Protein AF-A0A7Y2HTM0-F1 (afdb_monomer)

Structure (mmCIF, N/CA/C/O backbone):
data_AF-A0A7Y2HTM0-F1
#
_entry.id   AF-A0A7Y2HTM0-F1
#
loop_
_atom_site.group_PDB
_atom_site.id
_atom_site.type_symbol
_atom_site.label_atom_id
_atom_site.label_alt_id
_atom_site.label_comp_id
_atom_site.label_asym_id
_atom_site.label_entity_id
_atom_site.label_seq_id
_atom_site.pdbx_PDB_ins_code
_atom_site.Cartn_x
_atom_site.Cartn_y
_atom_site.Cartn_z
_atom_site.occupancy
_atom_site.B_iso_or_equiv
_atom_site.auth_seq_id
_atom_site.auth_comp_id
_atom_site.auth_asym_id
_atom_site.auth_atom_id
_atom_site.pdbx_PDB_model_num
ATOM 1 N N . MET A 1 1 ? -7.426 -34.586 5.830 1.00 35.75 1 MET A N 1
ATOM 2 C CA . MET A 1 1 ? -8.661 -34.503 6.640 1.00 35.75 1 MET A CA 1
ATOM 3 C C . MET A 1 1 ? -9.842 -34.574 5.685 1.00 35.75 1 MET A C 1
ATOM 5 O O . MET A 1 1 ? -9.807 -33.825 4.712 1.00 35.75 1 MET A O 1
ATOM 9 N N . PRO A 1 2 ? -10.806 -35.490 5.868 1.00 34.75 2 PRO A N 1
ATOM 10 C CA . PRO A 1 2 ? -11.958 -35.587 4.980 1.00 34.75 2 PRO A CA 1
ATOM 11 C C . PRO A 1 2 ? -12.958 -34.468 5.302 1.00 34.75 2 PRO A C 1
ATOM 13 O O . PRO A 1 2 ? -13.143 -34.106 6.462 1.00 34.75 2 PRO A O 1
ATOM 16 N N . VAL A 1 3 ? -13.558 -33.896 4.260 1.00 32.94 3 VAL A N 1
ATOM 17 C CA . VAL A 1 3 ? -14.541 -32.808 4.338 1.00 32.94 3 VAL A CA 1
ATOM 18 C C . VAL A 1 3 ? -15.942 -33.419 4.404 1.00 32.94 3 VAL A C 1
ATOM 20 O O . VAL A 1 3 ? -16.257 -34.320 3.629 1.00 32.94 3 VAL A O 1
ATOM 23 N N . SER A 1 4 ? -16.756 -32.945 5.348 1.00 31.03 4 SER A N 1
ATOM 24 C CA . SER A 1 4 ? -18.132 -33.399 5.587 1.00 31.03 4 SER A CA 1
ATOM 25 C C . SER A 1 4 ? -19.093 -32.957 4.462 1.00 31.03 4 SER A C 1
ATOM 27 O O . SER A 1 4 ? -19.018 -31.799 4.039 1.00 31.03 4 SER A O 1
ATOM 29 N N . PRO A 1 5 ? -20.011 -33.820 3.982 1.00 39.97 5 PRO A N 1
ATOM 30 C CA . PRO A 1 5 ? -20.984 -33.488 2.944 1.00 39.97 5 PRO A CA 1
ATOM 31 C C . PRO A 1 5 ? -22.307 -32.996 3.558 1.00 39.97 5 PRO A C 1
ATOM 33 O O . PRO A 1 5 ? -23.209 -33.791 3.793 1.00 39.97 5 PRO A O 1
ATOM 36 N N . GLN A 1 6 ? -22.443 -31.690 3.819 1.00 37.88 6 GLN A N 1
ATOM 37 C CA . GLN A 1 6 ? -23.732 -31.085 4.222 1.00 37.88 6 GLN A CA 1
ATOM 38 C C . GLN A 1 6 ? -23.987 -29.671 3.657 1.00 37.88 6 GLN A C 1
ATOM 40 O O . GLN A 1 6 ? -24.702 -28.873 4.253 1.00 37.88 6 GLN A O 1
ATOM 45 N N . VAL A 1 7 ? -23.452 -29.331 2.479 1.00 40.09 7 VAL A N 1
ATOM 46 C CA . VAL A 1 7 ? -23.805 -28.064 1.802 1.00 40.09 7 VAL A CA 1
ATOM 47 C C . VAL A 1 7 ? -24.265 -28.331 0.372 1.00 40.09 7 VAL A C 1
ATOM 49 O O . VAL A 1 7 ? -23.610 -27.959 -0.594 1.00 40.09 7 VAL A O 1
ATOM 52 N N . GLN A 1 8 ? -25.406 -29.001 0.242 1.00 39.59 8 GLN A N 1
ATOM 53 C CA . GLN A 1 8 ? -26.216 -29.022 -0.975 1.00 39.59 8 GLN A CA 1
ATOM 54 C C . GLN A 1 8 ? -27.683 -29.050 -0.551 1.00 39.59 8 GLN A C 1
ATOM 56 O O . GLN A 1 8 ? -28.248 -30.120 -0.420 1.00 39.59 8 GLN A O 1
ATOM 61 N N . GLU A 1 9 ? -28.241 -27.873 -0.254 1.00 42.84 9 GLU A N 1
ATOM 62 C CA . GLU A 1 9 ? -29.668 -27.534 -0.397 1.00 42.84 9 GLU A CA 1
ATOM 63 C C . GLU A 1 9 ? -29.899 -26.109 0.133 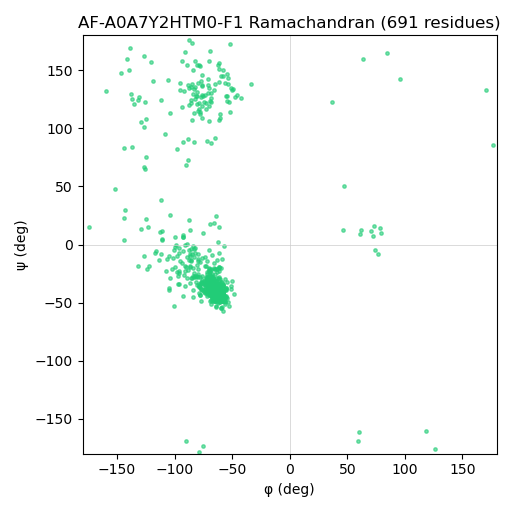1.00 42.84 9 GLU A C 1
ATOM 65 O O . GLU A 1 9 ? -30.237 -25.865 1.287 1.00 42.84 9 GLU A O 1
ATOM 70 N N . ARG A 1 10 ? -29.680 -25.115 -0.729 1.00 41.47 10 ARG A N 1
ATOM 71 C CA . ARG A 1 10 ? -30.420 -23.851 -0.655 1.00 41.47 10 ARG A CA 1
ATOM 72 C C . ARG A 1 10 ? -31.008 -23.633 -2.037 1.00 41.47 10 ARG A C 1
ATOM 74 O O . ARG A 1 10 ? -30.279 -23.310 -2.972 1.00 41.47 10 ARG A O 1
ATOM 81 N N . GLY A 1 11 ? -32.298 -23.940 -2.159 1.00 50.19 11 GLY A N 1
ATOM 82 C CA . GLY A 1 11 ? -33.073 -23.743 -3.377 1.00 50.19 11 GLY A CA 1
ATOM 83 C C . GLY A 1 11 ? -33.051 -22.280 -3.814 1.00 50.19 11 GLY A C 1
ATOM 84 O O . GLY A 1 11 ? -32.891 -21.375 -2.994 1.00 50.19 11 GLY A O 1
ATOM 85 N N . ALA A 1 12 ? -33.163 -22.067 -5.123 1.00 62.56 12 ALA A N 1
ATOM 86 C CA . ALA A 1 12 ? -33.318 -20.741 -5.700 1.00 62.56 12 ALA A CA 1
ATOM 87 C C . ALA A 1 12 ? -34.545 -20.040 -5.093 1.00 62.56 12 ALA A C 1
ATOM 89 O O . ALA A 1 12 ? -35.580 -20.679 -4.907 1.00 62.56 12 ALA A O 1
ATOM 90 N N . LEU A 1 13 ? -34.408 -18.740 -4.803 1.00 67.81 13 LEU A N 1
ATOM 91 C CA . LEU A 1 13 ? -35.520 -17.869 -4.415 1.00 67.81 13 LEU A CA 1
ATOM 92 C C . LEU A 1 13 ? -36.653 -18.021 -5.428 1.00 67.81 13 LEU A C 1
ATOM 94 O O . LEU A 1 13 ? -36.414 -17.997 -6.642 1.00 67.81 13 LEU A O 1
ATOM 98 N N . SER A 1 14 ? -37.872 -18.189 -4.928 1.00 86.00 14 SER A N 1
ATOM 99 C CA . SER A 1 14 ? -39.047 -18.193 -5.787 1.00 86.00 14 SER A CA 1
ATOM 100 C C . SER A 1 14 ? -39.191 -16.831 -6.475 1.00 86.00 14 SER A C 1
ATOM 102 O O . SER A 1 14 ? -38.704 -15.804 -5.994 1.00 86.00 14 SER A O 1
ATOM 104 N N . LYS A 1 15 ? -39.844 -16.820 -7.640 1.00 77.75 15 LYS A N 1
ATOM 105 C CA . LYS A 1 15 ? -40.070 -15.592 -8.412 1.00 77.75 15 LYS A CA 1
ATOM 106 C C . LYS A 1 15 ? -40.779 -14.520 -7.570 1.00 77.75 15 LYS A C 1
ATOM 108 O O . LYS A 1 15 ? -40.401 -13.356 -7.644 1.00 77.75 15 LYS A O 1
ATOM 113 N N . ASP A 1 16 ? -41.709 -14.938 -6.719 1.00 78.81 16 ASP A N 1
ATOM 114 C CA . ASP A 1 16 ? -42.492 -14.045 -5.863 1.00 78.81 16 ASP A CA 1
ATOM 115 C C . ASP A 1 16 ? -41.626 -13.414 -4.757 1.00 78.81 16 ASP A C 1
ATOM 117 O O . ASP A 1 16 ? -41.723 -12.215 -4.500 1.00 78.81 16 ASP A O 1
ATOM 121 N N . GLU A 1 17 ? -40.696 -14.175 -4.165 1.00 79.62 17 GLU A N 1
ATOM 122 C CA . GLU A 1 17 ? -39.732 -13.641 -3.188 1.00 79.62 17 GLU A CA 1
ATOM 123 C C . GLU A 1 17 ? -38.740 -12.667 -3.836 1.00 79.62 17 GLU A C 1
ATOM 125 O O . GLU A 1 17 ? -38.357 -11.668 -3.226 1.00 79.62 17 GLU A O 1
ATOM 130 N N . ALA A 1 18 ? -38.334 -12.925 -5.083 1.00 78.06 18 ALA A N 1
ATOM 131 C CA . ALA A 1 18 ? -37.484 -12.004 -5.829 1.00 78.06 18 ALA A CA 1
ATOM 132 C C . ALA A 1 18 ? -38.225 -10.696 -6.155 1.00 78.06 18 ALA A C 1
ATOM 134 O O . ALA A 1 18 ? -37.670 -9.615 -5.957 1.00 78.06 18 ALA A O 1
ATOM 135 N N . GLU A 1 19 ? -39.480 -10.773 -6.605 1.00 82.69 19 GLU A N 1
ATOM 136 C CA . GLU A 1 19 ? -40.308 -9.600 -6.915 1.00 82.69 19 GLU A CA 1
ATOM 137 C C . GLU A 1 19 ? -40.610 -8.757 -5.665 1.00 82.69 19 GLU A C 1
ATOM 139 O O . GLU A 1 19 ? -40.519 -7.527 -5.721 1.00 82.69 19 GLU A O 1
ATOM 144 N N . GLN A 1 20 ? -40.858 -9.392 -4.515 1.00 83.56 20 GLN A N 1
ATOM 145 C CA . GLN A 1 20 ? -41.057 -8.695 -3.243 1.00 83.56 20 GLN A CA 1
ATOM 146 C C . GLN A 1 20 ? -39.782 -7.974 -2.773 1.00 83.56 20 GLN A C 1
ATOM 148 O O . GLN A 1 20 ? -39.845 -6.821 -2.339 1.00 83.56 20 GLN A O 1
ATOM 153 N N . LEU A 1 21 ? -38.611 -8.598 -2.948 1.00 78.25 21 LEU A N 1
ATOM 154 C CA . LEU A 1 21 ? -37.322 -7.979 -2.629 1.00 78.25 21 LEU A CA 1
ATOM 155 C C . LEU A 1 21 ? -37.032 -6.761 -3.526 1.00 78.25 21 LEU A C 1
ATOM 157 O O . LEU A 1 21 ? -36.521 -5.743 -3.056 1.00 78.25 21 LEU A O 1
ATOM 161 N N . PHE A 1 22 ? -37.379 -6.830 -4.817 1.00 78.56 22 PHE A N 1
ATOM 162 C CA . PHE A 1 22 ? -37.225 -5.698 -5.736 1.00 78.56 22 PHE A CA 1
ATOM 163 C C . PHE A 1 22 ? -38.173 -4.539 -5.403 1.00 78.56 22 PHE A C 1
ATOM 165 O O . PHE A 1 22 ? -37.763 -3.378 -5.496 1.00 78.56 22 PHE A O 1
ATOM 172 N N . ALA A 1 23 ? -39.401 -4.831 -4.967 1.00 78.31 23 ALA A N 1
ATOM 173 C CA . ALA A 1 23 ? -40.353 -3.812 -4.529 1.00 78.31 23 ALA A CA 1
ATOM 174 C C . ALA A 1 23 ? -39.875 -3.070 -3.265 1.00 78.31 23 ALA A C 1
ATOM 176 O O . ALA A 1 23 ? -39.962 -1.841 -3.204 1.00 78.31 23 ALA A O 1
ATOM 177 N N . GLU A 1 24 ? -39.296 -3.780 -2.289 1.00 77.00 24 GLU A N 1
ATOM 178 C CA . GLU A 1 24 ? -38.727 -3.156 -1.083 1.00 77.00 24 GLU A CA 1
ATOM 179 C C . GLU A 1 24 ? -37.520 -2.261 -1.403 1.00 77.00 24 GLU A C 1
ATOM 181 O O . GLU A 1 24 ? -37.410 -1.147 -0.882 1.00 77.00 24 GLU A O 1
ATOM 186 N N . ILE A 1 25 ? -36.642 -2.690 -2.314 1.00 68.75 25 ILE A N 1
ATOM 187 C CA . ILE A 1 25 ? -35.483 -1.891 -2.745 1.00 68.75 25 ILE A CA 1
ATOM 188 C C . ILE A 1 25 ? -35.930 -0.608 -3.468 1.00 68.75 25 ILE A C 1
ATOM 190 O O . ILE A 1 25 ? -35.354 0.465 -3.246 1.00 68.75 25 ILE A O 1
ATOM 194 N N . ALA A 1 26 ? -36.975 -0.681 -4.297 1.00 66.19 26 ALA A N 1
ATOM 195 C CA . ALA A 1 26 ? -37.534 0.486 -4.978 1.00 66.19 26 ALA A CA 1
ATOM 196 C C . ALA A 1 26 ? -38.131 1.503 -3.986 1.00 66.19 26 ALA A C 1
ATOM 198 O O . ALA A 1 26 ? -37.864 2.701 -4.102 1.00 66.19 26 ALA A O 1
ATOM 199 N N . ALA A 1 27 ? -38.852 1.034 -2.960 1.00 68.06 27 ALA A N 1
ATOM 200 C CA . ALA A 1 27 ? -39.443 1.894 -1.932 1.00 68.06 27 ALA A CA 1
ATOM 201 C C . ALA A 1 27 ? -38.385 2.635 -1.091 1.00 68.06 27 ALA A C 1
ATOM 203 O O . ALA A 1 27 ? -38.535 3.823 -0.792 1.00 68.06 27 ALA A O 1
ATOM 204 N N . VAL A 1 28 ? -37.273 1.970 -0.759 1.00 62.91 28 VAL A N 1
ATOM 205 C CA . VAL A 1 28 ? -36.154 2.604 -0.041 1.00 62.91 28 VAL A CA 1
ATOM 206 C C . VAL A 1 28 ? -35.477 3.668 -0.909 1.00 62.91 28 VAL A C 1
ATOM 208 O O . VAL A 1 28 ? -35.137 4.741 -0.412 1.00 62.91 28 VAL A O 1
ATOM 211 N N . THR A 1 29 ? -35.337 3.424 -2.211 1.00 59.69 29 THR A N 1
ATOM 212 C CA . THR A 1 29 ? -34.679 4.364 -3.133 1.00 59.69 29 THR A CA 1
ATOM 213 C C . THR A 1 29 ? -35.494 5.653 -3.323 1.00 59.69 29 THR A C 1
ATOM 215 O O . THR A 1 29 ? -34.915 6.742 -3.329 1.00 59.69 29 THR A O 1
ATOM 218 N N . ASP A 1 30 ? -36.828 5.565 -3.367 1.00 55.75 30 ASP A N 1
ATOM 219 C CA . ASP A 1 30 ? -37.713 6.737 -3.501 1.00 55.75 30 ASP A CA 1
ATOM 220 C C . ASP A 1 30 ? -37.735 7.613 -2.229 1.00 55.75 30 ASP A C 1
ATOM 222 O O . ASP A 1 30 ? -37.842 8.840 -2.295 1.00 55.75 30 ASP A O 1
ATOM 226 N N . SER A 1 31 ? -37.530 7.004 -1.053 1.00 49.28 31 SER A N 1
ATOM 227 C CA . SER A 1 31 ? -37.458 7.721 0.231 1.00 49.28 31 SER A CA 1
ATOM 228 C C . SER A 1 31 ? -36.203 8.595 0.378 1.00 49.28 31 SER A C 1
ATOM 230 O O . SER A 1 31 ? -36.232 9.632 1.043 1.00 49.28 31 SER A O 1
ATOM 232 N N . VAL A 1 32 ? -35.108 8.225 -0.294 1.00 50.75 32 VAL A N 1
ATOM 233 C CA . VAL A 1 32 ? -33.825 8.946 -0.237 1.00 50.75 32 VAL A CA 1
ATOM 234 C C . VAL A 1 32 ? -33.801 10.137 -1.206 1.00 50.75 32 VAL A C 1
ATOM 236 O O . VAL A 1 32 ? -33.096 11.117 -0.961 1.00 50.75 32 VAL A O 1
ATOM 239 N N . GLY A 1 33 ? -34.614 10.109 -2.269 1.00 43.94 33 GLY A N 1
ATOM 240 C CA . GLY A 1 33 ? -34.693 11.179 -3.270 1.00 43.94 33 GLY A CA 1
ATOM 241 C C . GLY A 1 33 ? -35.335 12.484 -2.780 1.00 43.94 33 GLY A C 1
ATOM 242 O O . GLY A 1 33 ? -35.078 13.539 -3.353 1.00 43.94 33 GLY A O 1
ATOM 243 N N . ARG A 1 34 ? -36.125 12.454 -1.697 1.00 45.84 34 ARG A N 1
ATOM 244 C CA . ARG A 1 34 ? -36.935 13.605 -1.240 1.00 45.84 34 ARG A CA 1
ATOM 245 C C . ARG A 1 34 ? -36.265 14.516 -0.200 1.00 45.84 34 ARG A C 1
ATOM 247 O O . ARG A 1 34 ? -36.917 15.410 0.326 1.00 45.84 34 ARG A O 1
ATOM 254 N N . LEU A 1 35 ? -34.976 14.332 0.103 1.00 39.66 35 LEU A N 1
ATOM 255 C CA . LEU A 1 35 ? -34.274 15.065 1.177 1.00 39.66 35 LEU A CA 1
ATOM 256 C C . LEU A 1 35 ? -33.326 16.190 0.710 1.00 39.66 35 LEU A C 1
ATOM 258 O O . LEU A 1 35 ? -32.396 16.544 1.434 1.00 39.66 35 LEU A O 1
ATOM 262 N N . LYS A 1 36 ? -33.527 16.791 -0.471 1.00 42.00 36 LYS A N 1
ATOM 263 C CA . LYS A 1 36 ? -32.701 17.933 -0.914 1.00 42.00 36 LYS A CA 1
ATOM 264 C C . LYS A 1 36 ? -33.505 19.059 -1.565 1.00 42.00 36 LYS A C 1
ATOM 266 O O . LYS A 1 36 ? -33.496 19.196 -2.779 1.00 42.00 36 LYS A O 1
ATOM 271 N N . GLU A 1 37 ? -34.063 19.936 -0.736 1.00 35.53 37 GLU A N 1
ATOM 272 C CA . GLU A 1 37 ? -34.271 21.348 -1.084 1.00 35.53 37 GLU A CA 1
ATOM 273 C C . GLU A 1 37 ? -33.839 22.231 0.101 1.00 35.53 37 GLU A C 1
ATOM 275 O O . GLU A 1 37 ? -34.362 22.066 1.206 1.00 35.53 37 GLU A O 1
ATOM 280 N N . PRO A 1 38 ? -32.869 23.148 -0.070 1.00 40.06 38 PRO A N 1
ATOM 281 C CA . PRO A 1 38 ? -32.532 24.127 0.955 1.00 40.06 38 PRO A CA 1
ATOM 282 C C . PRO A 1 38 ? -33.404 25.384 0.816 1.00 40.06 38 PRO A C 1
ATOM 284 O O . PRO A 1 38 ? -33.347 26.084 -0.194 1.00 40.06 38 PRO A O 1
ATOM 287 N N . GLN A 1 39 ? -34.175 25.705 1.858 1.00 33.97 39 GLN A N 1
ATOM 288 C CA . GLN A 1 39 ? -34.830 27.007 1.993 1.00 33.97 39 GLN A CA 1
ATOM 289 C C . GLN A 1 39 ? -33.803 28.091 2.356 1.00 33.97 39 GLN A C 1
ATOM 291 O O . GLN A 1 39 ? -33.033 27.945 3.306 1.00 33.97 39 GLN A O 1
ATOM 296 N N . ALA A 1 40 ? -33.806 29.187 1.597 1.00 34.69 40 ALA A N 1
ATOM 297 C CA . ALA A 1 40 ? -32.987 30.367 1.845 1.00 34.69 40 ALA A CA 1
ATOM 298 C C . ALA A 1 40 ? -33.604 31.230 2.959 1.00 34.69 40 ALA A C 1
ATOM 300 O O . ALA A 1 40 ? -34.730 31.707 2.832 1.00 34.69 40 ALA A O 1
ATOM 301 N N . VAL A 1 41 ? -32.847 31.460 4.033 1.00 35.28 41 VAL A N 1
ATOM 302 C CA . VAL A 1 41 ? -33.185 32.422 5.091 1.00 35.28 41 VAL A CA 1
ATOM 303 C C . VAL A 1 41 ? -32.313 33.659 4.900 1.00 35.28 41 VAL A C 1
ATOM 305 O O . VAL A 1 41 ? -31.093 33.599 5.042 1.00 35.28 41 VAL A O 1
ATOM 308 N N . GLY A 1 42 ? -32.950 34.775 4.545 1.00 36.88 42 GLY A N 1
ATOM 309 C CA . GLY A 1 42 ? -32.321 36.089 4.467 1.00 36.88 42 GLY A CA 1
ATOM 310 C C . GLY A 1 42 ? -32.112 36.693 5.855 1.00 36.88 42 GLY A C 1
ATOM 311 O O . GLY A 1 42 ? -33.005 36.654 6.699 1.00 36.88 42 GLY A O 1
ATOM 312 N N . VAL A 1 43 ? -30.937 37.283 6.075 1.00 33.56 43 VAL A N 1
ATOM 313 C CA . VAL A 1 43 ? -30.640 38.107 7.253 1.00 33.56 43 VAL A CA 1
ATOM 314 C C . VAL A 1 43 ? -30.160 39.469 6.767 1.00 33.56 43 VAL A C 1
ATOM 316 O O . VAL A 1 43 ? -29.062 39.611 6.237 1.00 33.56 43 VAL A O 1
ATOM 319 N N . THR A 1 44 ? -31.017 40.468 6.940 1.00 40.72 44 THR A N 1
ATOM 320 C CA . THR A 1 44 ? -30.704 41.895 6.841 1.00 40.72 44 THR A CA 1
ATOM 321 C C . THR A 1 44 ? -30.110 42.385 8.161 1.00 40.72 44 THR A C 1
ATOM 323 O O . THR A 1 44 ? -30.680 42.126 9.220 1.00 40.72 44 THR A O 1
ATOM 326 N N . GLY A 1 45 ? -29.011 43.138 8.102 1.00 29.91 45 GLY A N 1
ATOM 327 C CA . GLY A 1 45 ? -28.430 43.856 9.239 1.00 29.91 45 GLY A CA 1
ATOM 328 C C . GLY A 1 45 ? -27.779 45.173 8.786 1.00 29.91 45 GLY A C 1
ATOM 329 O O . GLY A 1 45 ? -27.345 45.247 7.637 1.00 29.91 45 GLY A O 1
ATOM 330 N N . PRO A 1 46 ? -27.782 46.227 9.627 1.00 41.62 46 PRO A N 1
ATOM 331 C CA . PRO A 1 46 ? -27.916 47.605 9.164 1.00 41.62 46 PRO A CA 1
ATOM 332 C C . PRO A 1 46 ? -26.601 48.356 8.930 1.00 41.62 46 PRO A C 1
ATOM 334 O O . PRO A 1 46 ? -25.553 48.075 9.507 1.00 41.62 46 PRO A O 1
ATOM 337 N N . SER A 1 47 ? -26.747 49.377 8.092 1.00 35.94 47 SER A N 1
ATOM 338 C CA . SER A 1 47 ? -25.805 50.419 7.706 1.00 35.94 47 SER A CA 1
ATOM 339 C C . SER A 1 47 ? -25.198 51.173 8.896 1.00 35.94 47 SER A C 1
ATOM 341 O O . SER A 1 47 ? -25.916 51.611 9.794 1.00 35.94 47 SER A O 1
ATOM 343 N N . GLN A 1 48 ? -23.891 51.438 8.831 1.00 32.53 48 GLN A N 1
ATOM 344 C CA . GLN A 1 48 ? -23.279 52.578 9.508 1.00 32.53 48 GLN A CA 1
ATOM 345 C C . GLN A 1 48 ? -22.493 53.423 8.509 1.00 32.53 48 GLN A C 1
ATOM 347 O O . GLN A 1 48 ? -21.597 52.955 7.811 1.00 32.53 48 GLN A O 1
ATOM 352 N N . THR A 1 49 ? -22.899 54.684 8.461 1.00 37.06 49 THR A N 1
ATOM 353 C CA . THR A 1 49 ? -22.319 55.801 7.728 1.00 37.06 49 THR A CA 1
ATOM 354 C C . THR A 1 49 ? -21.050 56.271 8.438 1.00 37.06 49 THR A C 1
ATOM 356 O O . THR A 1 49 ? -21.111 56.603 9.620 1.00 37.06 49 THR A O 1
ATOM 359 N N . VAL A 1 50 ? -19.927 56.378 7.724 1.00 33.25 50 VAL A N 1
ATOM 360 C CA . VAL A 1 50 ? -18.792 57.217 8.139 1.00 33.25 50 VAL A CA 1
ATOM 361 C C . VAL A 1 50 ? -18.352 58.059 6.946 1.00 33.25 50 VAL A C 1
ATOM 363 O O . VAL A 1 50 ? -18.095 57.550 5.859 1.00 33.25 50 VAL A O 1
ATOM 366 N N . ILE A 1 51 ? -18.342 59.367 7.183 1.00 39.03 51 ILE A N 1
ATOM 367 C CA . ILE A 1 51 ? -17.967 60.455 6.283 1.00 39.03 51 ILE A CA 1
ATOM 368 C C . ILE A 1 51 ? -16.434 60.558 6.261 1.00 39.03 51 ILE A C 1
ATOM 370 O O . ILE A 1 51 ? -15.813 60.601 7.321 1.00 39.03 51 ILE A O 1
ATOM 374 N N . GLY A 1 52 ? -15.838 60.630 5.069 1.00 32.62 52 GLY A N 1
ATOM 375 C CA . GLY A 1 52 ? -14.416 60.912 4.852 1.00 32.62 52 GLY A CA 1
ATOM 376 C C . GLY A 1 52 ? -14.177 61.406 3.422 1.00 32.62 52 GLY A C 1
ATOM 377 O O . GLY A 1 52 ? -14.720 60.843 2.477 1.00 32.62 52 GLY A O 1
ATOM 378 N N . GLU A 1 53 ? -13.434 62.502 3.300 1.00 33.59 53 GLU A N 1
ATOM 379 C CA . GLU A 1 53 ? -13.235 63.359 2.119 1.00 33.59 53 GLU A CA 1
ATOM 380 C C . GLU A 1 53 ? -12.590 62.668 0.892 1.00 33.59 53 GLU A C 1
ATOM 382 O O . GLU A 1 53 ? -11.880 61.670 1.039 1.00 33.59 53 GLU A O 1
ATOM 387 N N . PRO A 1 54 ? -12.801 63.193 -0.337 1.00 34.78 54 PRO A N 1
ATOM 388 C CA . PRO A 1 54 ? -12.341 62.551 -1.564 1.00 34.78 54 PRO A CA 1
ATOM 389 C C . PRO A 1 54 ? -10.840 62.775 -1.795 1.00 34.78 54 PRO A C 1
ATOM 391 O O . PRO A 1 54 ? -10.399 63.874 -2.129 1.00 34.78 54 PRO A O 1
ATOM 394 N N . ILE A 1 55 ? -10.053 61.703 -1.703 1.00 35.19 55 ILE A N 1
ATOM 395 C CA . ILE A 1 55 ? -8.711 61.667 -2.287 1.00 35.19 55 ILE A CA 1
ATOM 396 C C . ILE A 1 55 ? -8.879 61.436 -3.792 1.00 35.19 55 ILE A C 1
ATOM 398 O O . ILE A 1 55 ? -9.329 60.375 -4.221 1.00 35.19 55 ILE A O 1
ATOM 402 N N . VAL A 1 56 ? -8.509 62.433 -4.598 1.00 40.50 56 VAL A N 1
ATOM 403 C CA . VAL A 1 56 ? -8.337 62.282 -6.048 1.00 40.50 56 VAL A CA 1
ATOM 404 C C . VAL A 1 56 ? -7.073 61.455 -6.281 1.00 40.50 56 VAL A C 1
ATOM 406 O O . VAL A 1 56 ? -5.970 61.988 -6.383 1.00 40.50 56 VAL A O 1
ATOM 409 N N . THR A 1 57 ? -7.218 60.135 -6.332 1.00 36.53 57 THR A N 1
ATOM 410 C CA . THR A 1 57 ? -6.207 59.249 -6.907 1.00 36.53 57 THR A CA 1
ATOM 411 C C . THR A 1 57 ? -6.391 59.217 -8.420 1.00 36.53 57 THR A C 1
ATOM 413 O O . THR A 1 57 ? -7.473 58.929 -8.930 1.00 36.53 57 THR A O 1
ATOM 416 N N . GLN A 1 58 ? -5.318 59.526 -9.155 1.00 37.72 58 GLN A N 1
ATOM 417 C CA . GLN A 1 58 ? -5.227 59.196 -10.577 1.00 37.72 58 GLN A CA 1
ATOM 418 C C . GLN A 1 58 ? -5.562 57.706 -10.749 1.00 37.72 58 GLN A C 1
ATOM 420 O O . GLN A 1 58 ? -5.067 56.900 -9.954 1.00 37.72 58 GLN A O 1
ATOM 425 N N . PRO A 1 59 ? -6.392 57.317 -11.735 1.00 35.00 59 PRO A N 1
ATOM 426 C CA . PRO A 1 59 ? -6.698 55.914 -11.946 1.00 35.00 59 PRO A CA 1
ATOM 427 C C . PRO A 1 59 ? -5.390 55.187 -12.256 1.00 35.00 59 PRO A C 1
ATOM 429 O O . PRO A 1 59 ? -4.765 55.422 -13.291 1.00 35.00 59 PRO A O 1
ATOM 432 N N . ALA A 1 60 ? -4.965 54.322 -11.334 1.00 40.25 60 ALA A N 1
ATOM 433 C CA . ALA A 1 60 ? -3.977 53.305 -11.633 1.00 40.25 60 ALA A CA 1
ATOM 434 C C . ALA A 1 60 ? -4.500 52.550 -12.857 1.00 40.25 60 ALA A C 1
ATOM 436 O O . ALA A 1 60 ? -5.636 52.069 -12.839 1.00 40.25 60 ALA A O 1
ATOM 437 N N . GLN A 1 61 ? -3.712 52.513 -13.935 1.00 38.62 61 GLN A N 1
ATOM 438 C CA . GLN A 1 61 ? -4.028 51.679 -15.087 1.00 38.62 61 GLN A CA 1
ATOM 439 C C . GLN A 1 61 ? -4.270 50.267 -14.553 1.00 38.62 61 GLN A C 1
ATOM 441 O O . GLN A 1 61 ? -3.374 49.671 -13.954 1.00 38.62 61 GLN A O 1
ATOM 446 N N . ALA A 1 62 ? -5.507 49.783 -14.666 1.00 44.66 62 ALA A N 1
ATOM 447 C CA . ALA A 1 62 ? -5.850 48.443 -14.230 1.00 44.66 62 ALA A CA 1
ATOM 448 C C . ALA A 1 62 ? -5.010 47.476 -15.070 1.00 44.66 62 ALA A C 1
ATOM 450 O O . ALA A 1 62 ? -5.234 47.355 -16.273 1.00 44.66 62 ALA A O 1
ATOM 451 N N . GLY A 1 63 ? -3.998 46.863 -14.451 1.00 66.00 63 GLY A N 1
ATOM 452 C CA . GLY A 1 63 ? -3.191 45.838 -15.099 1.00 66.00 63 GLY A CA 1
ATOM 453 C C . GLY A 1 63 ? -4.114 44.738 -15.613 1.00 66.00 63 GLY A C 1
ATOM 454 O O . GLY A 1 63 ? -4.966 44.249 -14.869 1.00 66.00 63 GLY A O 1
ATOM 455 N N . GLU A 1 64 ? -3.983 44.400 -16.893 1.00 82.62 64 GLU A N 1
ATOM 456 C CA . GLU A 1 64 ? -4.733 43.319 -17.531 1.00 82.62 64 GLU A CA 1
ATOM 457 C C . GLU A 1 64 ? -4.511 42.024 -16.726 1.00 82.62 64 GLU A C 1
ATOM 459 O O . GLU A 1 64 ? -3.373 41.640 -16.448 1.00 82.62 64 GLU A O 1
ATOM 464 N N . ALA A 1 65 ? -5.593 41.391 -16.262 1.00 83.56 65 ALA A N 1
ATOM 465 C CA . ALA A 1 65 ? -5.497 40.229 -15.385 1.00 83.56 65 ALA A CA 1
ATOM 466 C C . ALA A 1 65 ? -4.936 39.023 -16.154 1.00 83.56 65 ALA A C 1
ATOM 468 O O . ALA A 1 65 ? -5.512 38.599 -17.154 1.00 83.56 65 ALA A O 1
ATOM 469 N N . VAL A 1 66 ? -3.832 38.451 -15.665 1.00 86.69 66 VAL A N 1
ATOM 470 C CA . VAL A 1 66 ? -3.228 37.248 -16.254 1.00 86.69 66 VAL A CA 1
ATOM 471 C C . VAL A 1 66 ? -4.015 36.017 -15.810 1.00 86.69 66 VAL A C 1
ATOM 473 O O . VAL A 1 66 ? -4.070 35.697 -14.621 1.00 86.69 66 VAL A O 1
ATOM 476 N N . LEU A 1 67 ? -4.632 35.322 -16.762 1.00 87.31 67 LEU A N 1
ATOM 477 C CA . LEU A 1 67 ? -5.394 34.099 -16.520 1.00 87.31 67 LEU A CA 1
ATOM 478 C C . LEU A 1 67 ? -4.488 32.856 -16.601 1.00 87.31 67 LEU A C 1
ATOM 480 O O . LEU A 1 67 ? -3.458 32.862 -17.275 1.00 87.31 67 LEU A O 1
ATOM 484 N N . PRO A 1 68 ? -4.833 31.743 -15.938 1.00 84.19 68 PRO A N 1
ATOM 485 C CA . PRO A 1 68 ? -4.067 30.510 -16.075 1.00 84.19 68 PRO A CA 1
ATOM 486 C C . PRO A 1 68 ? -4.213 29.913 -17.488 1.00 84.19 68 PRO A C 1
ATOM 488 O O . PRO A 1 68 ? -5.324 29.759 -18.009 1.00 84.19 68 PRO A O 1
ATOM 491 N N . GLY A 1 69 ? -3.083 29.569 -18.111 1.00 82.88 69 GLY A N 1
ATOM 492 C CA . GLY A 1 69 ? -3.030 28.878 -19.400 1.00 82.88 69 GLY A CA 1
ATOM 493 C C . GLY A 1 69 ? -2.986 27.344 -19.287 1.00 82.88 69 GLY A C 1
ATOM 494 O O . GLY A 1 69 ? -2.739 26.802 -18.206 1.00 82.88 69 GLY A O 1
ATOM 495 N N . PRO A 1 70 ? -3.228 26.615 -20.391 1.00 79.06 70 PRO A N 1
ATOM 496 C CA . PRO A 1 70 ? -2.952 25.183 -20.497 1.00 79.06 70 PRO A CA 1
ATOM 497 C C . PRO A 1 70 ? -1.467 24.886 -20.229 1.00 79.06 70 PRO A C 1
ATOM 499 O O . PRO A 1 70 ? -0.591 25.684 -20.553 1.00 79.06 70 PRO A O 1
ATOM 502 N N . SER A 1 71 ? -1.170 23.740 -19.603 1.00 78.62 71 SER A N 1
ATOM 503 C CA . SER A 1 71 ? 0.208 23.389 -19.246 1.00 78.62 71 SER A CA 1
ATOM 504 C C . SER A 1 71 ? 0.966 22.800 -20.451 1.00 78.62 71 SER A C 1
ATOM 506 O O . SER A 1 71 ? 0.506 21.811 -21.018 1.00 78.62 71 SER A O 1
ATOM 508 N N . PRO A 1 72 ? 2.159 23.315 -20.797 1.00 67.88 72 PRO A N 1
ATOM 509 C CA . PRO A 1 72 ? 2.999 22.864 -21.919 1.00 67.88 72 PRO A CA 1
ATOM 510 C C . PRO A 1 72 ? 3.733 21.535 -21.645 1.00 67.88 72 PRO A C 1
ATOM 512 O O . PRO A 1 72 ? 4.647 21.154 -22.378 1.00 67.88 72 PRO A O 1
ATOM 515 N N . GLY A 1 73 ? 3.386 20.838 -20.557 1.00 60.31 73 GLY A N 1
ATOM 516 C CA . GLY A 1 73 ? 4.070 19.633 -20.092 1.00 60.31 73 GLY A CA 1
ATOM 517 C C . GLY A 1 73 ? 5.299 19.915 -19.216 1.00 60.31 73 GLY A C 1
ATOM 518 O O . GLY A 1 73 ? 5.815 21.031 -19.130 1.00 60.31 73 GLY A O 1
ATOM 519 N N . PHE A 1 74 ? 5.766 18.884 -18.506 1.00 58.12 74 PHE A N 1
ATOM 520 C CA . PHE A 1 74 ? 6.877 18.984 -17.548 1.00 58.12 74 PHE A CA 1
ATOM 521 C C . PHE A 1 74 ? 8.214 19.334 -18.217 1.00 58.12 74 PHE A C 1
ATOM 523 O O . PHE A 1 74 ? 8.911 20.233 -17.754 1.00 58.12 74 PHE A O 1
ATOM 530 N N . LEU A 1 75 ? 8.560 18.653 -19.316 1.00 50.00 75 LEU A N 1
ATOM 531 C CA . LEU A 1 75 ? 9.860 18.805 -19.976 1.00 50.00 75 LEU A CA 1
ATOM 532 C C . LEU A 1 75 ? 10.072 20.235 -20.494 1.00 50.00 75 LEU A C 1
ATOM 534 O O . LEU A 1 75 ? 11.121 20.822 -20.254 1.00 50.00 75 LEU A O 1
ATOM 538 N N . SER A 1 76 ? 9.050 20.829 -21.109 1.00 66.25 76 SER A N 1
ATOM 539 C CA . SER A 1 76 ? 9.074 22.211 -21.603 1.00 66.25 76 SER A CA 1
ATOM 540 C C . SER A 1 76 ? 9.270 23.221 -20.468 1.00 66.25 76 SER A C 1
ATOM 542 O O . SER A 1 76 ? 10.048 24.159 -20.610 1.00 66.25 76 SER A O 1
ATOM 544 N N . ASN A 1 77 ? 8.642 22.990 -19.308 1.00 66.19 77 ASN A N 1
ATOM 545 C CA . ASN A 1 77 ? 8.822 23.819 -18.112 1.00 66.19 77 ASN A CA 1
ATOM 546 C C . ASN A 1 77 ? 10.235 23.701 -17.512 1.00 66.19 77 ASN A C 1
ATOM 548 O O . ASN A 1 77 ? 10.799 24.703 -17.076 1.00 66.19 77 ASN A O 1
ATOM 552 N N . VAL A 1 78 ? 10.825 22.500 -17.502 1.00 58.25 78 VAL A N 1
ATOM 553 C CA . VAL A 1 78 ? 12.202 22.276 -17.024 1.00 58.25 78 VAL A CA 1
ATOM 554 C C . VAL A 1 78 ? 13.218 22.914 -17.970 1.00 58.25 78 VAL A C 1
ATOM 556 O O . VAL A 1 78 ? 14.089 23.660 -17.522 1.00 58.25 78 VAL A O 1
ATOM 559 N N . LEU A 1 79 ? 13.077 22.680 -19.278 1.00 59.44 79 LEU A N 1
ATOM 560 C CA . LEU A 1 79 ? 13.957 23.260 -20.291 1.00 59.44 79 LEU A CA 1
ATOM 561 C C . LEU A 1 79 ? 13.870 24.789 -20.271 1.00 59.44 79 LEU A C 1
ATOM 563 O O . LEU A 1 79 ? 14.895 25.453 -20.140 1.00 59.44 79 LEU A O 1
ATOM 567 N N . ALA A 1 80 ? 12.664 25.361 -20.281 1.00 66.69 80 ALA A N 1
ATOM 568 C CA . ALA A 1 80 ? 12.492 26.811 -20.234 1.00 66.69 80 ALA A CA 1
ATOM 569 C C . ALA A 1 80 ? 12.920 27.436 -18.891 1.00 66.69 80 ALA A C 1
ATOM 571 O O . ALA A 1 80 ? 13.308 28.602 -18.859 1.00 66.69 80 ALA A O 1
ATOM 572 N N . GLY A 1 81 ? 12.893 26.681 -17.786 1.00 65.69 81 GLY A N 1
ATOM 573 C CA . GLY A 1 81 ? 13.441 27.108 -16.494 1.00 65.69 81 GLY A CA 1
ATOM 574 C C . GLY A 1 81 ? 14.973 27.161 -16.460 1.00 65.69 81 GLY A C 1
ATOM 575 O O . GLY A 1 81 ? 15.534 27.968 -15.724 1.00 65.69 81 GLY A O 1
ATOM 576 N N . SER A 1 82 ? 15.642 26.338 -17.274 1.00 59.25 82 SER A N 1
ATOM 577 C CA . SER A 1 82 ? 17.111 26.264 -17.370 1.00 59.25 82 SER A CA 1
ATOM 578 C C . SER A 1 82 ? 17.737 27.270 -18.345 1.00 59.25 82 SER A C 1
ATOM 580 O O . SER A 1 82 ? 18.924 27.578 -18.251 1.00 59.25 82 SER A O 1
ATOM 582 N N . VAL A 1 83 ? 16.944 27.803 -19.276 1.00 66.19 83 VAL A N 1
ATOM 583 C CA . VAL A 1 83 ? 17.392 28.775 -20.278 1.00 66.19 83 VAL A CA 1
ATOM 584 C C . VAL A 1 83 ? 17.272 30.188 -19.712 1.00 66.19 83 VAL A C 1
ATOM 586 O O . VAL A 1 83 ? 16.254 30.526 -19.124 1.00 66.19 83 VAL A O 1
ATOM 589 N N . GLN A 1 84 ? 18.290 31.035 -19.883 1.00 65.75 84 GLN A N 1
ATOM 590 C CA . GLN A 1 84 ? 18.252 32.431 -19.412 1.00 65.75 84 GLN A CA 1
ATOM 591 C C . GLN A 1 84 ? 17.735 33.409 -20.475 1.00 65.75 84 GLN A C 1
ATOM 593 O O . GLN A 1 84 ? 17.151 34.430 -20.122 1.00 65.75 84 GLN A O 1
ATOM 598 N N . ASP A 1 85 ? 17.895 33.072 -21.757 1.00 82.31 85 ASP A N 1
ATOM 599 C CA . ASP A 1 85 ? 17.461 33.897 -22.884 1.00 82.31 85 ASP A CA 1
ATOM 600 C C . ASP A 1 85 ? 15.917 33.949 -23.010 1.00 82.31 85 ASP A C 1
ATOM 602 O O . ASP A 1 85 ? 15.286 32.902 -23.213 1.00 82.31 85 ASP A O 1
ATOM 606 N N . PRO A 1 86 ? 15.288 35.139 -22.907 1.00 85.25 86 PRO A N 1
ATOM 607 C CA . PRO A 1 86 ? 13.837 35.306 -23.011 1.00 85.25 86 PRO A CA 1
ATOM 608 C C . PRO A 1 86 ? 13.247 34.799 -24.331 1.00 85.25 86 PRO A C 1
ATOM 610 O O . PRO A 1 86 ? 12.174 34.199 -24.323 1.00 85.25 86 PRO A O 1
ATOM 613 N N . GLU A 1 87 ? 13.942 34.988 -25.454 1.00 83.44 87 GLU A N 1
ATOM 614 C CA . GLU A 1 87 ? 13.450 34.577 -26.776 1.00 83.44 87 GLU A CA 1
ATOM 615 C C . GLU A 1 87 ? 13.443 33.055 -26.929 1.00 83.44 87 GLU A C 1
ATOM 617 O O . GLU A 1 87 ? 12.467 32.459 -27.394 1.00 83.44 87 GLU A O 1
ATOM 622 N N . THR A 1 88 ? 14.484 32.388 -26.437 1.00 82.44 88 THR A N 1
ATOM 623 C CA . THR A 1 88 ? 14.527 30.925 -26.395 1.00 82.44 88 THR A CA 1
ATOM 624 C C . THR A 1 88 ? 13.448 30.352 -25.467 1.00 82.44 88 THR A C 1
ATOM 626 O O . THR A 1 88 ? 12.829 29.342 -25.810 1.00 82.44 88 THR A O 1
ATOM 629 N N . LYS A 1 89 ? 13.134 31.011 -24.339 1.00 86.94 89 LYS A N 1
ATOM 630 C CA . LYS A 1 89 ? 11.996 30.608 -23.491 1.00 86.94 89 LYS A CA 1
ATOM 631 C C . LYS A 1 89 ? 10.670 30.691 -24.244 1.00 86.94 89 LYS A C 1
ATOM 633 O O . LYS A 1 89 ? 9.910 29.726 -24.208 1.00 86.94 89 LYS A O 1
ATOM 638 N N . LYS A 1 90 ? 10.401 31.802 -24.942 1.00 93.50 90 LYS A N 1
ATOM 639 C CA . LYS A 1 90 ? 9.178 31.964 -25.749 1.00 93.50 90 LYS A CA 1
ATOM 640 C C . LYS A 1 90 ? 9.045 30.843 -26.776 1.00 93.50 90 LYS A C 1
ATOM 642 O O . LYS A 1 90 ? 7.993 30.222 -26.848 1.00 93.50 90 LYS A O 1
ATOM 647 N N . ARG A 1 91 ? 10.124 30.516 -27.498 1.00 87.19 91 ARG A N 1
ATOM 648 C CA . ARG A 1 91 ? 10.142 29.425 -28.493 1.00 87.19 91 ARG A CA 1
ATOM 649 C C . ARG A 1 91 ? 9.832 28.061 -27.884 1.00 87.19 91 ARG A C 1
ATOM 651 O O . ARG A 1 91 ? 9.034 27.325 -28.451 1.00 87.19 91 ARG A O 1
ATOM 658 N N . LEU A 1 92 ? 10.416 27.736 -26.729 1.00 81.44 92 LEU A N 1
ATOM 659 C CA . LEU A 1 92 ? 10.157 26.468 -26.034 1.00 81.44 92 LEU A CA 1
ATOM 660 C C . LEU A 1 92 ? 8.699 26.351 -25.571 1.00 81.44 92 LEU A C 1
ATOM 662 O O . LEU A 1 92 ? 8.080 25.304 -25.752 1.00 81.44 92 LEU A O 1
ATOM 666 N N . PHE A 1 93 ? 8.137 27.423 -25.006 1.00 90.56 93 PHE A N 1
ATOM 667 C CA . PHE A 1 93 ? 6.734 27.447 -24.589 1.00 90.56 93 PHE A CA 1
ATOM 668 C C . PHE A 1 93 ? 5.774 27.417 -25.782 1.00 90.56 93 PHE A C 1
ATOM 670 O O . PHE A 1 93 ? 4.794 26.675 -25.752 1.00 90.56 93 PHE A O 1
ATOM 677 N N . ALA A 1 94 ? 6.070 28.157 -26.848 1.00 92.38 94 ALA A N 1
ATOM 678 C CA . ALA A 1 94 ? 5.236 28.196 -28.040 1.00 92.38 94 ALA A CA 1
ATOM 679 C C . ALA A 1 94 ? 5.246 26.859 -28.798 1.00 92.38 94 ALA A C 1
ATOM 681 O O . ALA A 1 94 ? 4.186 26.375 -29.184 1.00 92.38 94 ALA A O 1
ATOM 682 N N . ALA A 1 95 ? 6.405 26.202 -28.914 1.00 87.38 95 ALA A N 1
ATOM 683 C CA . ALA A 1 95 ? 6.522 24.880 -29.532 1.00 87.38 95 ALA A CA 1
ATOM 684 C C . ALA A 1 95 ? 5.743 23.804 -28.761 1.00 87.38 95 ALA A C 1
ATOM 686 O O . ALA A 1 95 ? 5.193 22.878 -29.353 1.00 87.38 95 ALA A O 1
ATOM 687 N N . ALA A 1 96 ? 5.685 23.932 -27.435 1.00 83.56 96 ALA A N 1
ATOM 688 C CA . ALA A 1 96 ? 4.974 22.997 -26.577 1.00 83.56 96 ALA A CA 1
ATOM 689 C C . ALA A 1 96 ? 3.454 23.221 -26.559 1.00 83.56 96 ALA A C 1
ATOM 691 O O . ALA A 1 96 ? 2.698 22.256 -26.469 1.00 83.56 96 ALA A O 1
ATOM 692 N N . LEU A 1 97 ? 3.003 24.478 -26.631 1.00 89.06 97 LEU A N 1
ATOM 693 C CA . LEU A 1 97 ? 1.579 24.833 -26.644 1.00 89.06 97 LEU A CA 1
ATOM 694 C C . LEU A 1 97 ? 0.940 24.682 -28.029 1.00 89.06 97 LEU A C 1
ATOM 696 O O . LEU A 1 97 ? -0.251 24.388 -28.115 1.00 89.06 97 LEU A O 1
ATOM 700 N N . PHE A 1 98 ? 1.728 24.826 -29.097 1.00 89.31 98 PHE A N 1
ATOM 701 C CA . PHE A 1 98 ? 1.277 24.734 -30.486 1.00 89.31 98 PHE A CA 1
ATOM 702 C C . PHE A 1 98 ? 2.099 23.697 -31.268 1.00 89.31 98 PHE A C 1
ATOM 704 O O . PHE A 1 98 ? 2.811 24.040 -32.213 1.00 89.31 98 PHE A O 1
ATOM 711 N N . PRO A 1 99 ? 2.016 22.404 -30.904 1.00 78.62 99 PRO A N 1
ATOM 712 C CA . PRO A 1 99 ? 2.806 21.361 -31.557 1.00 78.62 99 PRO A CA 1
ATOM 713 C C . PRO A 1 99 ? 2.445 21.167 -33.041 1.00 78.62 99 PRO A C 1
ATOM 715 O O . PRO A 1 99 ? 3.266 20.650 -33.795 1.00 78.62 99 PRO A O 1
ATOM 718 N N . GLY A 1 100 ? 1.245 21.588 -33.465 1.00 82.81 100 GLY A N 1
ATOM 719 C CA . GLY A 1 100 ? 0.810 21.558 -34.867 1.00 82.81 100 GLY A CA 1
ATOM 720 C C . GLY A 1 100 ? 1.673 22.434 -35.777 1.00 82.81 100 GLY A C 1
ATOM 721 O O . GLY A 1 100 ? 2.140 21.960 -36.808 1.00 82.81 100 GLY A O 1
ATOM 722 N N . ASP A 1 101 ? 1.986 23.657 -35.343 1.00 77.75 101 ASP A N 1
ATOM 723 C CA . ASP A 1 101 ? 2.802 24.607 -36.110 1.00 77.75 101 ASP A CA 1
ATOM 724 C C . ASP A 1 101 ? 4.217 24.051 -36.363 1.00 77.75 101 ASP A C 1
ATOM 726 O O . ASP A 1 101 ? 4.747 24.129 -37.475 1.00 77.75 101 ASP A O 1
ATOM 730 N N . VAL A 1 102 ? 4.802 23.411 -35.342 1.00 78.38 102 VAL A N 1
ATOM 731 C CA . VAL A 1 102 ? 6.132 22.784 -35.423 1.00 78.38 102 VAL A CA 1
ATOM 732 C C . VAL A 1 102 ? 6.107 21.530 -36.294 1.00 78.38 102 VAL A C 1
ATOM 734 O O . VAL A 1 102 ? 7.061 21.276 -37.026 1.00 78.38 102 VAL A O 1
ATOM 737 N N . ALA A 1 103 ? 5.028 20.747 -36.241 1.00 63.31 103 ALA A N 1
ATOM 738 C CA . ALA A 1 103 ? 4.875 19.555 -37.069 1.00 63.31 103 ALA A CA 1
ATOM 739 C C . ALA A 1 103 ? 4.765 19.892 -38.567 1.00 63.31 103 ALA A C 1
ATOM 741 O O . ALA A 1 103 ? 5.271 19.133 -39.392 1.00 63.31 103 ALA A O 1
ATOM 742 N N . GLU A 1 104 ? 4.135 21.018 -38.914 1.00 64.94 104 GLU A N 1
ATOM 743 C CA . GLU A 1 104 ? 3.942 21.439 -40.306 1.00 64.94 104 GLU A CA 1
ATOM 744 C C . GLU A 1 104 ? 5.147 22.184 -40.888 1.00 64.94 104 GLU A C 1
ATOM 746 O O . GLU A 1 104 ? 5.500 21.967 -42.047 1.00 64.94 104 GLU A O 1
ATOM 751 N N . THR A 1 105 ? 5.800 23.045 -40.103 1.00 66.44 105 THR A N 1
ATOM 752 C CA . THR A 1 105 ? 6.826 23.968 -40.627 1.00 66.44 105 THR A CA 1
ATOM 753 C C . THR A 1 105 ? 8.228 23.736 -40.061 1.00 66.44 105 THR A C 1
ATOM 755 O O . THR A 1 105 ? 9.194 24.336 -40.529 1.00 66.44 105 THR A O 1
ATOM 758 N N . GLY A 1 106 ? 8.375 22.853 -39.068 1.00 74.19 106 GLY A N 1
ATOM 759 C CA . GLY A 1 106 ? 9.633 22.615 -38.350 1.00 74.19 106 GLY A CA 1
ATOM 760 C C . GLY A 1 106 ? 9.988 23.702 -37.328 1.00 74.19 106 GLY A C 1
ATOM 761 O O . GLY A 1 106 ? 10.917 23.519 -36.541 1.00 74.19 106 GLY A O 1
ATOM 762 N N . THR A 1 107 ? 9.244 24.809 -37.293 1.00 82.75 107 THR A N 1
ATOM 763 C CA . THR A 1 107 ? 9.404 25.920 -36.346 1.00 82.75 107 THR A CA 1
ATOM 764 C C . THR A 1 107 ? 8.039 26.422 -35.874 1.00 82.75 107 THR A C 1
ATOM 766 O O . THR A 1 107 ? 7.010 26.049 -36.415 1.00 82.75 107 THR A O 1
ATOM 769 N N . VAL A 1 108 ? 7.993 27.267 -34.846 1.00 87.19 108 VAL A N 1
ATOM 770 C CA . VAL A 1 108 ? 6.762 28.012 -34.529 1.00 87.19 108 VAL A CA 1
ATOM 771 C C . VAL A 1 108 ? 6.675 29.197 -35.488 1.00 87.19 108 VAL A C 1
ATOM 773 O O . VAL A 1 108 ? 7.702 29.824 -35.742 1.00 87.19 108 VAL A O 1
ATOM 776 N N . SER A 1 109 ? 5.488 29.504 -36.016 1.00 90.00 109 SER A N 1
ATOM 777 C CA . SER A 1 109 ? 5.305 30.676 -36.883 1.00 90.00 109 SER A CA 1
ATOM 778 C C . SER A 1 109 ? 5.665 31.977 -36.150 1.00 90.00 109 SER A C 1
ATOM 780 O O . SER A 1 109 ? 5.404 32.117 -34.952 1.00 90.00 109 SER A O 1
ATOM 782 N N . ASP A 1 110 ? 6.237 32.952 -36.864 1.00 90.69 110 ASP A N 1
ATOM 783 C CA . ASP A 1 110 ? 6.593 34.256 -36.282 1.00 90.69 110 ASP A CA 1
ATOM 784 C C . ASP A 1 110 ? 5.361 34.981 -35.711 1.00 90.69 110 ASP A C 1
ATOM 786 O O . ASP A 1 110 ? 5.450 35.651 -34.683 1.00 90.69 110 ASP A O 1
ATOM 790 N N . GLU A 1 111 ? 4.191 34.779 -36.327 1.00 89.56 111 GLU A N 1
ATOM 791 C CA . GLU A 1 111 ? 2.902 35.298 -35.857 1.00 89.56 111 GLU A CA 1
ATOM 792 C C . GLU A 1 111 ? 2.525 34.737 -34.482 1.00 89.56 111 GLU A C 1
ATOM 794 O O . GLU A 1 111 ? 2.152 35.497 -33.587 1.00 89.56 111 GLU A O 1
ATOM 799 N N . ARG A 1 112 ? 2.679 33.422 -34.269 1.00 90.25 112 ARG A N 1
ATOM 800 C CA . ARG A 1 112 ? 2.447 32.808 -32.955 1.00 90.25 112 ARG A CA 1
ATOM 801 C C . ARG A 1 112 ? 3.536 33.158 -31.961 1.00 90.25 112 ARG A C 1
ATOM 803 O O . ARG A 1 112 ? 3.236 33.329 -30.790 1.00 90.25 112 ARG A O 1
ATOM 810 N N . LEU A 1 113 ? 4.788 33.302 -32.385 1.00 92.75 113 LEU A N 1
ATOM 811 C CA . LEU A 1 113 ? 5.850 33.739 -31.482 1.00 92.75 113 LEU A CA 1
ATOM 812 C C . LEU A 1 113 ? 5.596 35.165 -30.964 1.00 92.75 113 LEU A C 1
ATOM 814 O O . LEU A 1 113 ? 5.849 35.448 -29.792 1.00 92.75 113 LEU A O 1
ATOM 818 N N . ALA A 1 114 ? 5.036 36.036 -31.811 1.00 93.56 114 ALA A N 1
ATOM 819 C CA . ALA A 1 114 ? 4.682 37.409 -31.466 1.00 93.56 114 ALA A CA 1
ATOM 820 C C . ALA A 1 114 ? 3.558 37.511 -30.419 1.00 93.56 114 ALA A C 1
ATOM 822 O O . ALA A 1 114 ? 3.459 38.535 -29.741 1.00 93.56 114 ALA A O 1
ATOM 823 N N . THR A 1 115 ? 2.745 36.462 -30.219 1.00 94.88 115 THR A N 1
ATOM 824 C CA . THR A 1 115 ? 1.741 36.449 -29.142 1.00 94.88 115 THR A CA 1
ATOM 825 C C . THR A 1 115 ? 2.351 36.201 -27.765 1.00 94.88 115 THR A C 1
ATOM 827 O O . THR A 1 115 ? 1.643 36.371 -26.775 1.00 94.88 115 THR A O 1
ATOM 830 N N . PHE A 1 116 ? 3.626 35.799 -27.674 1.00 96.00 116 PHE A N 1
ATOM 831 C CA . PHE A 1 116 ? 4.320 35.548 -26.411 1.00 96.00 116 PHE A CA 1
ATOM 832 C C . PHE A 1 116 ? 5.118 36.767 -25.945 1.00 96.00 116 PHE A C 1
ATOM 834 O O . PHE A 1 116 ? 5.939 37.338 -26.668 1.00 96.00 116 PHE A O 1
ATOM 841 N N . SER A 1 117 ? 4.973 37.100 -24.669 1.00 94.06 117 SER A N 1
ATOM 842 C CA . SER A 1 117 ? 5.806 38.079 -23.979 1.00 94.06 117 SER A CA 1
ATOM 843 C C . SER A 1 117 ? 6.395 37.479 -22.702 1.00 94.06 117 SER A C 1
ATOM 845 O O . SER A 1 117 ? 5.977 36.422 -22.225 1.00 94.06 117 SER A O 1
ATOM 847 N N . VAL A 1 118 ? 7.444 38.114 -22.183 1.00 91.88 118 VAL A N 1
ATOM 848 C CA . VAL A 1 118 ? 8.024 37.767 -20.883 1.00 91.88 118 VAL A CA 1
ATOM 849 C C . VAL A 1 118 ? 7.740 38.934 -19.956 1.00 91.88 118 VAL A C 1
ATOM 851 O O . VAL A 1 118 ? 8.053 40.071 -20.300 1.00 91.88 118 VAL A O 1
ATOM 854 N N . THR A 1 119 ? 7.098 38.663 -18.826 1.00 89.38 119 THR A N 1
ATOM 855 C CA . THR A 1 119 ? 6.807 39.667 -17.802 1.00 89.38 119 THR A CA 1
ATOM 856 C C . THR A 1 119 ? 8.092 40.114 -17.107 1.00 89.38 119 THR A C 1
ATOM 858 O O . THR A 1 119 ? 9.115 39.427 -17.153 1.00 89.38 119 THR A O 1
ATOM 861 N N . ASP A 1 120 ? 8.019 41.215 -16.362 1.00 83.50 120 ASP A N 1
ATOM 862 C CA . ASP A 1 120 ? 9.138 41.709 -15.546 1.00 83.50 120 ASP A CA 1
ATOM 863 C C . ASP A 1 120 ? 9.595 40.695 -14.474 1.00 83.50 120 ASP A C 1
ATOM 865 O O . ASP A 1 120 ? 10.730 40.741 -14.004 1.00 83.50 120 ASP A O 1
ATOM 869 N N . THR A 1 121 ? 8.735 39.734 -14.110 1.00 80.38 121 THR A N 1
ATOM 870 C CA . THR A 1 121 ? 9.050 38.616 -13.200 1.00 80.38 121 THR A CA 1
ATOM 871 C C . THR A 1 121 ? 9.761 37.445 -13.888 1.00 80.38 121 THR A C 1
ATOM 873 O O . THR A 1 121 ? 10.130 36.472 -13.229 1.00 80.38 121 THR A O 1
ATOM 876 N N . GLY A 1 122 ? 9.976 37.511 -15.206 1.00 83.62 122 GLY A N 1
ATOM 877 C CA . GLY A 1 122 ? 10.570 36.431 -15.995 1.00 83.62 122 GLY A CA 1
ATOM 878 C C . GLY A 1 122 ? 9.596 35.291 -16.318 1.00 83.62 122 GLY A C 1
ATOM 879 O O . GLY A 1 122 ? 10.030 34.200 -16.716 1.00 83.62 122 GLY A O 1
ATOM 880 N N . ASP A 1 123 ? 8.292 35.510 -16.134 1.00 89.69 123 ASP A N 1
ATOM 881 C CA . ASP A 1 123 ? 7.248 34.563 -16.509 1.00 89.69 123 ASP A CA 1
ATOM 882 C C . ASP A 1 123 ? 6.867 34.754 -17.976 1.00 89.69 123 ASP A C 1
ATOM 884 O O . ASP A 1 123 ? 6.720 35.871 -18.461 1.00 89.69 123 ASP A O 1
ATOM 888 N N . VAL A 1 124 ? 6.731 33.648 -18.704 1.00 92.50 124 VAL A N 1
ATOM 889 C CA . VAL A 1 124 ? 6.281 33.688 -20.093 1.00 92.50 124 VAL A CA 1
ATOM 890 C C . VAL A 1 124 ? 4.760 33.694 -20.091 1.00 92.50 124 VAL A C 1
ATOM 892 O O . VAL A 1 124 ? 4.131 32.800 -19.518 1.00 92.50 124 VAL A O 1
ATOM 895 N N . VAL A 1 125 ? 4.179 34.697 -20.733 1.00 95.38 125 VAL A N 1
ATOM 896 C CA . VAL A 1 125 ? 2.739 34.838 -20.944 1.00 95.38 125 VAL A CA 1
ATOM 897 C C . VAL A 1 125 ? 2.466 34.885 -22.441 1.00 95.38 125 VAL A C 1
ATOM 899 O O . VAL A 1 125 ? 3.353 35.211 -23.230 1.00 95.38 125 VAL A O 1
ATOM 902 N N . TYR A 1 126 ? 1.254 34.540 -22.852 1.00 95.75 126 TYR A N 1
ATOM 903 C CA . TYR A 1 126 ? 0.837 34.666 -24.241 1.00 95.75 126 TYR A CA 1
ATOM 904 C C . TYR A 1 126 ? -0.595 35.173 -24.339 1.00 95.75 126 TYR A C 1
ATOM 906 O O . TYR A 1 126 ? -1.400 34.930 -23.441 1.00 95.75 126 TYR A O 1
ATOM 914 N N . ARG A 1 127 ? -0.910 35.897 -25.413 1.00 95.38 127 ARG A N 1
ATOM 915 C CA . ARG A 1 127 ? -2.283 36.307 -25.716 1.00 95.38 127 ARG A CA 1
ATOM 916 C C . ARG A 1 127 ? -2.971 35.181 -26.488 1.00 95.38 127 ARG A C 1
ATOM 918 O O . ARG A 1 127 ? -2.451 34.738 -27.510 1.00 95.38 127 ARG A O 1
ATOM 925 N N . ASP A 1 128 ? -4.080 34.671 -25.963 1.00 92.50 128 ASP A N 1
ATOM 926 C CA . ASP A 1 128 ? -4.837 33.603 -26.617 1.00 92.50 128 ASP A CA 1
ATOM 927 C C . ASP A 1 128 ? -5.711 34.130 -27.772 1.00 92.50 128 ASP A C 1
ATOM 929 O O . ASP A 1 128 ? -5.713 35.322 -28.086 1.00 92.50 128 ASP A O 1
ATOM 933 N N . GLU A 1 129 ? -6.461 33.236 -28.419 1.00 91.44 129 GLU A N 1
ATOM 934 C CA . GLU A 1 129 ? -7.337 33.574 -29.553 1.00 91.44 129 GLU A CA 1
ATOM 935 C C . GLU A 1 129 ? -8.473 34.544 -29.180 1.00 91.44 129 GLU A C 1
ATOM 937 O O . GLU A 1 129 ? -8.991 35.242 -30.050 1.00 91.44 129 GLU A O 1
ATOM 942 N N . ASN A 1 130 ? -8.830 34.641 -27.895 1.00 91.50 130 ASN A N 1
ATOM 943 C CA . ASN A 1 130 ? -9.832 35.583 -27.388 1.00 91.50 130 ASN A CA 1
ATOM 944 C C . ASN A 1 130 ? -9.222 36.934 -27.001 1.00 91.50 130 ASN A C 1
ATOM 946 O O . ASN A 1 130 ? -9.928 37.833 -2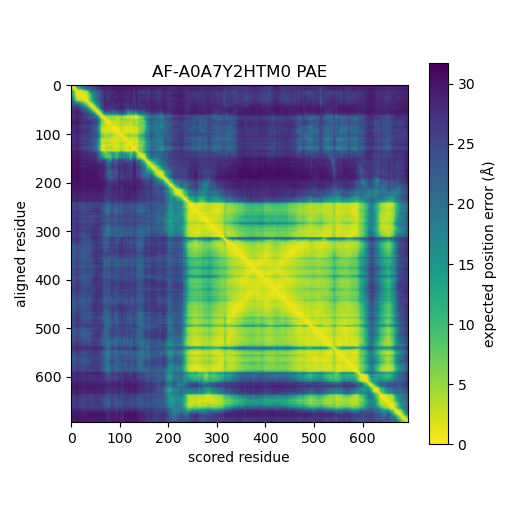6.542 1.00 91.50 130 ASN A O 1
ATOM 950 N N . GLY A 1 131 ? -7.910 37.089 -27.165 1.00 90.69 131 GLY A N 1
ATOM 951 C CA . GLY A 1 131 ? -7.200 38.267 -26.719 1.00 90.69 131 GLY A CA 1
ATOM 952 C C . GLY A 1 131 ? -6.896 38.262 -25.221 1.00 90.69 131 GLY A C 1
ATOM 953 O O . GLY A 1 131 ? -6.459 39.290 -24.726 1.00 90.69 131 GLY A O 1
ATOM 954 N N . GLU A 1 132 ? -7.088 37.176 -24.475 1.00 93.81 132 GLU A N 1
ATOM 955 C CA . GLU A 1 132 ? -6.803 37.155 -23.036 1.00 93.81 132 GLU A CA 1
ATOM 956 C C . GLU A 1 132 ? -5.324 36.846 -22.772 1.00 93.81 132 GLU A C 1
ATOM 958 O O . GLU A 1 132 ? -4.739 35.960 -23.400 1.00 93.81 132 GLU A O 1
ATOM 963 N N . LEU A 1 133 ? -4.702 37.553 -21.821 1.00 92.88 133 LEU A N 1
ATOM 964 C CA . LEU A 1 133 ? -3.328 37.264 -21.407 1.00 92.88 133 LEU A CA 1
ATOM 965 C C . LEU A 1 133 ? -3.314 36.020 -20.508 1.00 92.88 133 LEU A C 1
ATOM 967 O O . LEU A 1 133 ? -3.910 36.023 -19.429 1.00 92.88 133 LEU A O 1
ATOM 971 N N . ARG A 1 134 ? -2.618 34.960 -20.923 1.00 92.75 134 ARG A N 1
ATOM 972 C CA . ARG A 1 134 ? -2.510 33.703 -20.177 1.00 92.75 134 ARG A CA 1
ATOM 973 C C . ARG A 1 134 ? -1.079 33.380 -19.782 1.00 92.75 134 ARG A C 1
ATOM 975 O O . ARG A 1 134 ? -0.152 33.559 -20.566 1.00 92.75 134 ARG A O 1
ATOM 982 N N . GLU A 1 135 ? -0.884 32.848 -18.578 1.00 92.25 135 GLU A N 1
ATOM 983 C CA . GLU A 1 135 ? 0.424 32.340 -18.155 1.00 92.25 135 GLU A CA 1
ATOM 984 C C . GLU A 1 135 ? 0.736 31.028 -18.888 1.00 92.25 135 GLU A C 1
ATOM 986 O O . GLU A 1 135 ? 0.007 30.042 -18.758 1.00 92.25 135 GLU A O 1
ATOM 991 N N . ALA A 1 136 ? 1.851 30.987 -19.624 1.00 85.69 136 ALA A N 1
ATOM 992 C CA . ALA A 1 136 ? 2.251 29.832 -20.431 1.00 85.69 136 ALA A CA 1
ATOM 993 C C . ALA A 1 136 ? 2.683 28.615 -19.588 1.00 85.69 136 ALA A C 1
ATOM 995 O O . ALA A 1 136 ? 2.986 27.564 -20.138 1.00 85.69 136 ALA A O 1
ATOM 996 N N . LYS A 1 137 ? 2.753 28.746 -18.255 1.00 70.75 137 LYS A N 1
ATOM 997 C CA . LYS A 1 137 ? 3.302 27.730 -17.339 1.00 70.75 137 LYS A CA 1
ATOM 998 C C . LYS A 1 137 ? 2.257 26.707 -16.862 1.00 70.75 137 LYS A C 1
ATOM 1000 O O . LYS A 1 137 ? 2.620 25.576 -16.530 1.00 70.75 137 LYS A O 1
ATOM 1005 N N . GLY A 1 138 ? 0.968 27.050 -16.907 1.00 57.72 138 GLY A N 1
ATOM 1006 C CA . GLY A 1 138 ? -0.130 26.248 -16.351 1.00 57.72 138 GLY A CA 1
ATOM 1007 C C . GLY A 1 138 ? -0.064 26.071 -14.825 1.00 57.72 138 GLY A C 1
ATOM 1008 O O . GLY A 1 138 ? 0.980 26.232 -14.202 1.00 57.72 138 GLY A O 1
ATOM 1009 N N . THR A 1 139 ? -1.190 25.742 -14.186 1.00 48.84 139 THR A N 1
ATOM 1010 C CA . THR A 1 139 ? -1.315 25.669 -12.710 1.00 48.84 139 THR A CA 1
ATOM 1011 C C . THR A 1 139 ? -1.059 24.280 -12.114 1.00 48.84 139 THR A C 1
ATOM 1013 O O . THR A 1 139 ? -1.255 24.068 -10.915 1.00 48.84 139 THR A O 1
ATOM 1016 N N . ASP A 1 140 ? -0.624 23.319 -12.928 1.00 48.47 140 ASP A N 1
ATOM 1017 C CA . ASP A 1 140 ? -0.533 21.919 -12.520 1.00 48.47 140 ASP A CA 1
ATOM 1018 C C . ASP A 1 140 ? 0.751 21.600 -11.721 1.00 48.47 140 ASP A C 1
ATOM 1020 O O . ASP A 1 140 ? 1.768 22.292 -11.807 1.00 48.47 140 ASP A O 1
ATOM 1024 N N . ILE A 1 141 ? 0.731 20.517 -10.938 1.00 41.97 141 ILE A N 1
ATOM 1025 C CA . ILE A 1 141 ? 1.813 20.108 -10.014 1.00 41.97 141 ILE A CA 1
ATOM 1026 C C . ILE A 1 141 ? 3.172 19.977 -10.730 1.00 41.97 141 ILE A C 1
ATOM 1028 O O . ILE A 1 141 ? 4.215 20.275 -10.142 1.00 41.97 141 ILE A O 1
ATOM 1032 N N . ALA A 1 142 ? 3.164 19.590 -12.008 1.00 40.50 142 ALA A N 1
ATOM 1033 C CA . ALA A 1 142 ? 4.354 19.506 -12.853 1.00 40.50 142 ALA A CA 1
ATOM 1034 C C . ALA A 1 142 ? 5.060 20.865 -13.050 1.00 40.50 142 ALA A C 1
ATOM 1036 O O . ALA A 1 142 ? 6.290 20.911 -13.066 1.00 40.50 142 ALA A O 1
ATOM 1037 N N . ALA A 1 143 ? 4.309 21.969 -13.129 1.00 44.38 143 ALA A N 1
ATOM 1038 C CA . ALA A 1 143 ? 4.851 23.320 -13.295 1.00 44.38 143 ALA A CA 1
ATOM 1039 C C . ALA A 1 143 ? 5.503 23.843 -11.999 1.00 44.38 143 ALA A C 1
ATOM 1041 O O . ALA A 1 143 ? 6.580 24.442 -12.027 1.00 44.38 143 ALA A O 1
ATOM 1042 N N . ASN A 1 144 ? 4.909 23.532 -10.841 1.00 42.38 144 ASN A N 1
ATOM 1043 C CA . ASN A 1 144 ? 5.462 23.894 -9.529 1.00 42.38 144 ASN A CA 1
ATOM 1044 C C . ASN A 1 144 ? 6.728 23.091 -9.167 1.00 42.38 144 ASN A C 1
ATOM 1046 O O . ASN A 1 144 ? 7.643 23.629 -8.541 1.00 42.38 144 ASN A O 1
ATOM 1050 N N . LEU A 1 145 ? 6.823 21.827 -9.597 1.00 36.69 145 LEU A N 1
ATOM 1051 C CA . LEU A 1 145 ? 8.035 21.007 -9.451 1.00 36.69 145 LEU A CA 1
ATOM 1052 C C . LEU A 1 145 ? 9.182 21.472 -10.362 1.00 36.69 145 LEU A C 1
ATOM 1054 O O . LEU A 1 145 ? 10.334 21.456 -9.928 1.00 36.69 145 LEU A O 1
ATOM 1058 N N . GLY A 1 146 ? 8.876 21.944 -11.576 1.00 38.44 146 GLY A N 1
ATOM 1059 C CA . GLY A 1 146 ? 9.862 22.569 -12.466 1.00 38.44 146 GLY A CA 1
ATOM 1060 C C . GLY A 1 146 ? 10.511 23.817 -11.851 1.00 38.44 146 GLY A C 1
ATOM 1061 O O . GLY A 1 146 ? 11.727 23.974 -11.931 1.00 38.44 146 GLY A O 1
ATOM 1062 N N . ARG A 1 147 ? 9.732 24.656 -11.144 1.00 42.25 147 ARG A N 1
ATOM 1063 C CA . ARG A 1 147 ? 10.257 25.827 -10.409 1.00 42.25 147 ARG A CA 1
ATOM 1064 C C . ARG A 1 147 ? 11.242 25.422 -9.308 1.00 42.25 147 ARG A C 1
ATOM 1066 O O . ARG A 1 147 ? 12.317 25.999 -9.215 1.00 42.25 147 ARG A O 1
ATOM 1073 N N . PHE A 1 148 ? 10.916 24.419 -8.493 1.00 35.72 148 PHE A N 1
ATOM 1074 C CA . PHE A 1 148 ? 11.783 24.012 -7.377 1.00 35.72 148 PHE A CA 1
ATOM 1075 C C . PHE A 1 148 ? 13.160 23.508 -7.851 1.00 35.72 148 PHE A C 1
ATOM 1077 O O . PHE A 1 148 ? 14.179 23.823 -7.237 1.00 35.72 148 PHE A O 1
ATOM 1084 N N . ALA A 1 149 ? 13.197 22.785 -8.975 1.00 34.25 149 ALA A N 1
ATOM 1085 C CA . ALA A 1 149 ? 14.431 22.263 -9.562 1.00 34.25 149 ALA A CA 1
ATOM 1086 C C . ALA A 1 149 ? 15.321 23.350 -10.197 1.00 34.25 149 ALA A C 1
ATOM 1088 O O . ALA A 1 149 ? 16.538 23.202 -10.212 1.00 34.25 149 ALA A O 1
ATOM 1089 N N . ALA A 1 150 ? 14.737 24.449 -10.686 1.00 38.53 150 ALA A N 1
ATOM 1090 C CA . ALA A 1 150 ? 15.477 25.543 -11.319 1.00 38.53 150 ALA A CA 1
ATOM 1091 C C . ALA A 1 150 ? 16.140 26.514 -10.316 1.00 38.53 150 ALA A C 1
ATOM 1093 O O . ALA A 1 150 ? 17.088 27.205 -10.677 1.00 38.53 150 ALA A O 1
ATOM 1094 N N . PHE A 1 151 ? 15.672 26.562 -9.060 1.00 36.53 151 PHE A N 1
ATOM 1095 C CA . PHE A 1 151 ? 16.084 27.568 -8.065 1.00 36.53 151 PHE A CA 1
ATOM 1096 C C . PHE A 1 151 ? 16.924 27.036 -6.889 1.00 36.53 151 PHE A C 1
ATOM 1098 O O . PHE A 1 151 ? 17.141 27.773 -5.931 1.00 36.53 151 PHE A O 1
ATOM 1105 N N . THR A 1 152 ? 17.428 25.794 -6.920 1.00 32.91 152 THR A N 1
ATOM 1106 C CA . THR A 1 152 ? 18.305 25.270 -5.843 1.00 32.91 152 THR A CA 1
ATOM 1107 C C . THR A 1 152 ? 19.665 24.746 -6.334 1.00 32.91 152 THR A C 1
ATOM 1109 O O . THR A 1 152 ? 19.883 23.534 -6.369 1.00 32.91 152 THR A O 1
ATOM 1112 N N . PRO A 1 153 ? 20.620 25.636 -6.677 1.00 32.75 153 PRO A N 1
ATOM 1113 C CA . PRO A 1 153 ? 21.968 25.238 -7.093 1.00 32.75 153 PRO A CA 1
ATOM 1114 C C . PRO A 1 153 ? 22.906 24.822 -5.939 1.00 32.75 153 PRO A C 1
ATOM 1116 O O . PRO A 1 153 ? 23.752 23.949 -6.129 1.00 32.75 153 PRO A O 1
ATOM 1119 N N . GLU A 1 154 ? 22.798 25.403 -4.734 1.00 28.62 154 GLU A N 1
ATOM 1120 C CA . GLU A 1 154 ? 23.908 25.345 -3.758 1.00 28.62 154 GLU A CA 1
ATOM 1121 C C . GLU A 1 154 ? 23.960 24.108 -2.833 1.00 28.62 154 GLU A C 1
ATOM 1123 O O . GLU A 1 154 ? 24.954 23.905 -2.134 1.00 28.62 154 GLU A O 1
ATOM 1128 N N . MET A 1 155 ? 22.954 23.226 -2.819 1.00 29.09 155 MET A N 1
ATOM 1129 C CA . MET A 1 155 ? 22.892 22.113 -1.846 1.00 29.09 155 MET A CA 1
ATOM 1130 C C . MET A 1 155 ? 23.499 20.777 -2.319 1.00 29.09 155 MET A C 1
ATOM 1132 O O . MET A 1 155 ? 23.373 19.763 -1.629 1.00 29.09 155 MET A O 1
ATOM 1136 N N . VAL A 1 156 ? 24.144 20.748 -3.490 1.00 36.56 156 VAL A N 1
ATOM 1137 C CA . VAL A 1 156 ? 24.589 19.495 -4.138 1.00 36.56 156 VAL A CA 1
ATOM 1138 C C . VAL A 1 156 ? 26.094 19.230 -3.967 1.00 36.56 156 VAL A C 1
ATOM 1140 O O . VAL A 1 156 ? 26.525 18.079 -4.016 1.00 36.56 156 VAL A O 1
ATOM 1143 N N . GLY A 1 157 ? 26.905 20.253 -3.675 1.00 28.75 157 GLY A N 1
ATOM 1144 C CA . GLY A 1 157 ? 28.368 20.110 -3.602 1.00 28.75 157 GLY A CA 1
ATOM 1145 C C . GLY A 1 157 ? 28.925 19.604 -2.261 1.00 28.75 157 GLY 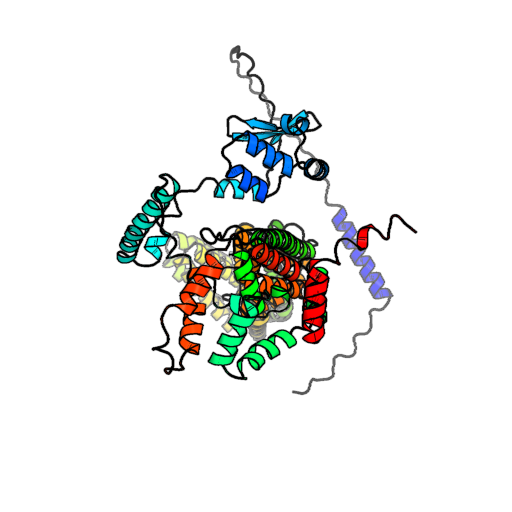A C 1
ATOM 1146 O O . GLY A 1 157 ? 29.784 18.726 -2.237 1.00 28.75 157 GLY A O 1
ATOM 1147 N N . GLY A 1 158 ? 28.453 20.137 -1.127 1.00 28.34 158 GLY A N 1
ATOM 1148 C CA . GLY A 1 158 ? 29.079 19.894 0.187 1.00 28.34 158 GLY A CA 1
ATOM 1149 C C . GLY A 1 158 ? 28.658 18.593 0.880 1.00 28.34 158 GLY A C 1
ATOM 1150 O O . GLY A 1 158 ? 29.427 17.993 1.630 1.00 28.34 158 GLY A O 1
ATOM 1151 N N . THR A 1 159 ? 27.447 18.116 0.607 1.00 29.08 159 THR A N 1
ATOM 1152 C CA . THR A 1 159 ? 26.835 16.977 1.308 1.00 29.08 159 THR A CA 1
ATOM 1153 C C . THR A 1 159 ? 27.279 15.630 0.733 1.00 29.08 159 THR A C 1
ATOM 1155 O O . THR A 1 159 ? 27.363 14.649 1.469 1.00 29.08 159 THR A O 1
ATOM 1158 N N . ALA A 1 160 ? 27.648 15.568 -0.550 1.00 30.11 160 ALA A N 1
ATOM 1159 C CA . ALA A 1 160 ? 28.089 14.326 -1.189 1.00 30.11 160 ALA A CA 1
ATOM 1160 C C . ALA A 1 160 ? 29.494 13.873 -0.733 1.00 30.11 160 ALA A C 1
ATOM 1162 O O . ALA A 1 160 ? 29.735 12.676 -0.590 1.00 30.11 160 ALA A O 1
ATOM 1163 N N . GLY A 1 161 ? 30.407 14.810 -0.440 1.00 30.39 161 GLY A N 1
ATOM 1164 C CA . GLY A 1 161 ? 31.778 14.495 -0.006 1.00 30.39 161 GLY A CA 1
ATOM 1165 C C . GLY A 1 161 ? 31.902 14.081 1.467 1.00 30.39 161 GLY A C 1
ATOM 1166 O O . GLY A 1 161 ? 32.701 13.207 1.801 1.00 30.39 161 GLY A O 1
ATOM 1167 N N . ALA A 1 162 ? 31.085 14.653 2.358 1.00 28.92 162 ALA A N 1
ATOM 1168 C CA . ALA A 1 162 ? 31.138 14.351 3.792 1.00 28.92 162 ALA A CA 1
ATOM 1169 C C . ALA A 1 162 ? 30.467 13.013 4.155 1.00 28.92 162 ALA A C 1
ATOM 1171 O O . ALA A 1 162 ? 30.873 12.357 5.113 1.00 28.92 162 ALA A O 1
ATOM 1172 N N . ILE A 1 163 ? 29.473 12.582 3.371 1.00 33.38 163 ILE A N 1
ATOM 1173 C CA . ILE A 1 163 ? 28.692 11.367 3.649 1.00 33.38 163 ILE A CA 1
ATOM 1174 C C . ILE A 1 163 ? 29.433 10.087 3.209 1.00 33.38 163 ILE A C 1
ATOM 1176 O O . ILE A 1 163 ? 29.120 9.006 3.702 1.00 33.38 163 ILE A O 1
ATOM 1180 N N . ALA A 1 164 ? 30.459 10.186 2.353 1.00 32.25 164 ALA A N 1
ATOM 1181 C CA . ALA A 1 164 ? 31.139 9.015 1.790 1.00 32.25 164 ALA A CA 1
ATOM 1182 C C . ALA A 1 164 ? 32.533 8.679 2.371 1.00 32.25 164 ALA A C 1
ATOM 1184 O O . ALA A 1 164 ? 33.028 7.595 2.068 1.00 32.25 164 ALA A O 1
ATOM 1185 N N . GLY A 1 165 ? 33.190 9.513 3.201 1.00 28.73 165 GLY A N 1
ATOM 1186 C CA . GLY A 1 165 ? 34.559 9.148 3.632 1.00 28.73 165 GLY A CA 1
ATOM 1187 C C . GLY A 1 165 ? 35.319 9.972 4.680 1.00 28.73 165 GLY A C 1
ATOM 1188 O O . GLY A 1 165 ? 36.531 9.788 4.795 1.00 28.73 165 GLY A O 1
ATOM 1189 N N . GLY A 1 166 ? 34.689 10.863 5.454 1.00 29.00 166 GLY A N 1
ATOM 1190 C CA . GLY A 1 166 ? 35.404 11.632 6.491 1.00 29.00 166 GLY A CA 1
ATOM 1191 C C . GLY A 1 166 ? 36.547 12.524 5.946 1.00 29.00 166 GLY A C 1
ATOM 1192 O O . GLY A 1 166 ? 36.572 12.822 4.751 1.00 29.00 166 GLY A O 1
ATOM 1193 N N . PRO A 1 167 ? 37.507 12.976 6.784 1.00 27.05 167 PRO A N 1
ATOM 1194 C CA . PRO A 1 167 ? 38.512 13.991 6.417 1.00 27.05 167 PRO A CA 1
ATOM 1195 C C . PRO A 1 167 ? 39.444 13.596 5.253 1.00 27.05 167 PRO A C 1
ATOM 1197 O O . PRO A 1 167 ? 39.997 14.466 4.586 1.00 27.05 167 PRO A O 1
ATOM 1200 N N . VAL A 1 168 ? 39.560 12.302 4.939 1.00 29.86 168 VAL A N 1
ATOM 1201 C CA . VAL A 1 168 ? 40.290 11.799 3.759 1.00 29.86 168 VAL A CA 1
ATOM 1202 C C . VAL A 1 168 ? 39.503 12.038 2.459 1.00 29.86 168 VAL A C 1
ATOM 1204 O O . VAL A 1 168 ? 40.096 12.340 1.425 1.00 29.86 168 VAL A O 1
ATOM 1207 N N . GLY A 1 169 ? 38.167 12.013 2.513 1.00 31.14 169 GLY A N 1
ATOM 1208 C CA . GLY A 1 169 ? 37.294 12.374 1.389 1.00 31.14 169 GLY A CA 1
ATOM 1209 C C . GLY A 1 169 ? 37.372 13.858 1.006 1.00 31.14 169 GLY A C 1
ATOM 1210 O O . GLY A 1 169 ? 37.287 14.192 -0.174 1.00 31.14 169 GLY A O 1
ATOM 1211 N N . ALA A 1 170 ? 37.639 14.744 1.973 1.00 33.47 170 ALA A N 1
ATOM 1212 C CA . ALA A 1 170 ? 37.871 16.169 1.715 1.00 33.47 170 ALA A CA 1
ATOM 1213 C C . ALA A 1 170 ? 39.221 16.434 1.013 1.00 33.47 170 ALA A C 1
ATOM 1215 O O . ALA A 1 170 ? 39.320 17.338 0.185 1.00 33.47 170 ALA A O 1
ATOM 1216 N N . ALA A 1 171 ? 40.245 15.613 1.277 1.00 30.03 171 ALA A N 1
ATOM 1217 C CA . ALA A 1 171 ? 41.559 15.731 0.639 1.00 30.03 171 ALA A CA 1
ATOM 1218 C C . ALA A 1 171 ? 41.582 15.175 -0.801 1.00 30.03 171 ALA A C 1
ATOM 1220 O O . ALA A 1 171 ? 42.245 15.737 -1.671 1.00 30.03 171 ALA A O 1
ATOM 1221 N N . ILE A 1 172 ? 40.810 14.120 -1.091 1.00 28.77 172 ILE A N 1
ATOM 1222 C CA . ILE A 1 172 ? 40.678 13.560 -2.451 1.00 28.77 172 ILE A CA 1
ATOM 1223 C C . ILE A 1 172 ? 39.855 14.495 -3.356 1.00 28.77 172 ILE A C 1
ATOM 1225 O O . ILE A 1 172 ? 40.172 14.647 -4.538 1.00 28.77 172 ILE A O 1
ATOM 1229 N N . GLY A 1 173 ? 38.880 15.215 -2.789 1.00 30.03 173 GLY A N 1
ATOM 1230 C CA . GLY A 1 173 ? 38.170 16.298 -3.479 1.00 30.03 173 GLY A CA 1
ATOM 1231 C C . GLY A 1 173 ? 39.077 17.461 -3.912 1.00 30.03 173 GLY A C 1
ATOM 1232 O O . GLY A 1 173 ? 38.811 18.092 -4.933 1.00 30.03 173 GLY A O 1
ATOM 1233 N N . ALA A 1 174 ? 40.191 17.704 -3.212 1.00 30.55 174 ALA A N 1
ATOM 1234 C CA . ALA A 1 174 ? 41.151 18.751 -3.571 1.00 30.55 174 ALA A CA 1
ATOM 1235 C C . ALA A 1 174 ? 42.108 18.344 -4.714 1.00 30.55 174 ALA A C 1
ATOM 1237 O O . ALA A 1 174 ? 42.574 19.206 -5.459 1.00 30.55 174 ALA A O 1
ATOM 1238 N N . ALA A 1 175 ? 42.363 17.046 -4.919 1.00 31.95 175 ALA A N 1
ATOM 1239 C CA . ALA A 1 175 ? 43.234 16.559 -5.995 1.00 31.95 175 ALA A CA 1
ATOM 1240 C C . ALA A 1 175 ? 42.532 16.500 -7.371 1.00 31.95 175 ALA A C 1
ATOM 1242 O O . ALA A 1 175 ? 43.178 16.669 -8.406 1.00 31.95 175 ALA A O 1
ATOM 1243 N N . GLY A 1 176 ? 41.202 16.334 -7.399 1.00 29.16 176 GLY A N 1
ATOM 1244 C CA . GLY A 1 176 ? 40.406 16.321 -8.637 1.00 29.16 176 GLY A CA 1
ATOM 1245 C C . GLY A 1 176 ? 40.307 17.681 -9.348 1.00 29.16 176 GLY A C 1
ATOM 1246 O O . GLY A 1 176 ? 40.139 17.734 -10.566 1.00 29.16 176 GLY A O 1
ATOM 1247 N N . GLY A 1 177 ? 40.486 18.790 -8.619 1.00 29.36 177 GLY A N 1
ATOM 1248 C CA . GLY A 1 177 ? 40.403 20.150 -9.170 1.00 29.36 177 GLY A CA 1
ATOM 1249 C C . GLY A 1 177 ? 41.579 20.547 -10.074 1.00 29.36 177 GLY A C 1
ATOM 1250 O O . GLY A 1 177 ? 41.424 21.390 -10.959 1.00 29.36 177 GLY A O 1
ATOM 1251 N N . ALA A 1 178 ? 42.747 19.915 -9.917 1.00 31.61 178 ALA A N 1
ATOM 1252 C CA . ALA A 1 178 ? 43.927 20.216 -10.732 1.00 31.61 178 ALA A CA 1
ATOM 1253 C C . ALA A 1 178 ? 43.846 19.615 -12.153 1.00 31.61 178 ALA A C 1
ATOM 1255 O O . ALA A 1 178 ? 44.400 20.184 -13.094 1.00 31.61 178 ALA A O 1
ATOM 1256 N N . ALA A 1 179 ? 43.109 18.512 -12.335 1.00 30.86 179 ALA A N 1
ATOM 1257 C CA . ALA A 1 179 ? 42.875 17.900 -13.646 1.00 30.86 179 ALA A CA 1
ATOM 1258 C C . ALA A 1 179 ? 41.823 18.673 -14.461 1.00 30.86 179 ALA A C 1
ATOM 1260 O O . ALA A 1 179 ? 42.016 18.903 -15.654 1.00 30.86 179 ALA A O 1
ATOM 1261 N N . ALA A 1 180 ? 40.773 19.173 -13.800 1.00 31.61 180 ALA A N 1
ATOM 1262 C CA . ALA A 1 180 ? 39.751 20.010 -14.430 1.00 31.61 180 ALA A CA 1
ATOM 1263 C C . ALA A 1 180 ? 40.331 21.336 -14.957 1.00 31.61 180 ALA A C 1
ATOM 1265 O O . ALA A 1 180 ? 39.988 21.767 -16.055 1.00 31.61 180 ALA A O 1
ATOM 1266 N N . LYS A 1 181 ? 41.291 21.938 -14.236 1.00 30.06 181 LYS A N 1
ATOM 1267 C CA . LYS A 1 181 ? 41.988 23.159 -14.681 1.00 30.06 181 LYS A CA 1
ATOM 1268 C C . LYS A 1 181 ? 42.900 22.922 -15.893 1.00 30.06 181 LYS A C 1
ATOM 1270 O O . LYS A 1 181 ? 43.027 23.806 -16.733 1.00 30.06 181 LYS A O 1
ATOM 1275 N N . LYS A 1 182 ? 43.489 21.726 -16.014 1.00 31.28 182 LYS A N 1
ATOM 1276 C CA . LYS A 1 182 ? 44.305 21.318 -17.172 1.00 31.28 182 LYS A CA 1
ATOM 1277 C C . LYS A 1 182 ? 43.455 21.053 -18.417 1.00 31.28 182 LYS A C 1
ATOM 1279 O O . LYS A 1 182 ? 43.869 21.396 -19.514 1.00 31.28 182 LYS A O 1
ATOM 1284 N N . ILE A 1 183 ? 42.249 20.515 -18.241 1.00 34.84 183 ILE A N 1
ATOM 1285 C CA . ILE A 1 183 ? 41.279 20.334 -19.331 1.00 34.84 183 ILE A CA 1
ATOM 1286 C C . ILE A 1 183 ? 40.744 21.699 -19.791 1.00 34.84 183 ILE A C 1
ATOM 1288 O O . ILE A 1 183 ? 40.695 21.965 -20.988 1.00 34.84 183 ILE A O 1
ATOM 1292 N N . PHE A 1 184 ? 40.451 22.615 -18.861 1.00 32.28 184 PHE A N 1
ATOM 1293 C CA . PHE A 1 184 ? 39.978 23.962 -19.201 1.00 32.28 184 PHE A CA 1
ATOM 1294 C C . PHE A 1 184 ? 41.052 24.822 -19.893 1.00 32.28 184 PHE A C 1
ATOM 1296 O O . PHE A 1 184 ? 40.740 25.543 -20.834 1.00 32.28 184 PHE A O 1
ATOM 1303 N N . ALA A 1 185 ? 42.325 24.703 -19.491 1.00 28.62 185 ALA A N 1
ATOM 1304 C CA . ALA A 1 185 ? 43.442 25.374 -20.165 1.00 28.62 185 ALA A CA 1
ATOM 1305 C C . ALA A 1 185 ? 43.696 24.818 -21.582 1.00 28.62 185 ALA A C 1
ATOM 1307 O O . ALA A 1 185 ? 43.928 25.592 -22.507 1.00 28.62 185 ALA A O 1
ATOM 1308 N N . ASN A 1 186 ? 43.549 23.502 -21.778 1.00 34.50 186 ASN A N 1
ATOM 1309 C CA . ASN A 1 186 ? 43.737 22.850 -23.081 1.00 34.50 186 ASN A CA 1
ATOM 1310 C C . ASN A 1 186 ? 42.604 23.115 -24.083 1.00 34.50 186 ASN A C 1
ATOM 1312 O O . ASN A 1 186 ? 42.798 22.911 -25.274 1.00 34.50 186 ASN A O 1
ATOM 1316 N N . THR A 1 187 ? 41.430 23.558 -23.622 1.00 35.41 187 THR A N 1
ATOM 1317 C CA . THR A 1 187 ? 40.278 23.813 -24.507 1.00 35.41 187 THR A CA 1
ATOM 1318 C C . THR A 1 187 ? 40.171 25.291 -24.916 1.00 35.41 187 THR A C 1
ATOM 1320 O O . THR A 1 187 ? 39.352 25.630 -25.762 1.00 35.41 187 THR A O 1
ATOM 1323 N N . VAL A 1 188 ? 40.991 26.179 -24.333 1.00 34.31 188 VAL A N 1
ATOM 1324 C CA . VAL A 1 188 ? 40.914 27.637 -24.563 1.00 34.31 188 VAL A CA 1
ATOM 1325 C C . VAL A 1 188 ? 42.218 28.245 -25.110 1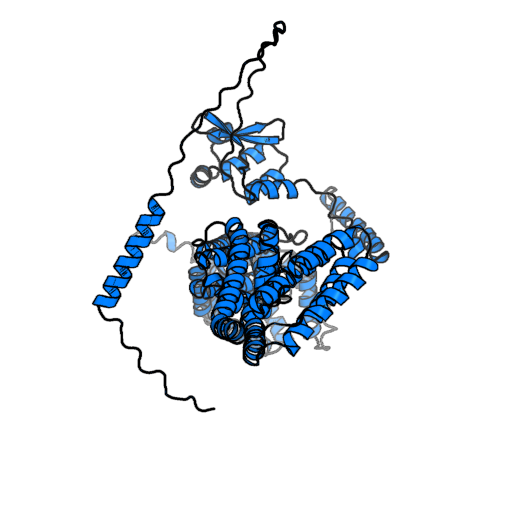.00 34.31 188 VAL A C 1
ATOM 1327 O O . VAL A 1 188 ? 42.157 29.326 -25.685 1.00 34.31 188 VAL A O 1
ATOM 1330 N N . LEU A 1 189 ? 43.385 27.589 -24.991 1.00 32.66 189 LEU A N 1
ATOM 1331 C CA . LEU A 1 189 ? 44.687 28.198 -25.346 1.00 32.66 189 LEU A CA 1
ATOM 1332 C C . LEU A 1 189 ? 45.538 27.464 -26.403 1.00 32.66 189 LEU A C 1
ATOM 1334 O O . LEU A 1 189 ? 46.704 27.802 -26.557 1.00 32.66 189 LEU A O 1
ATOM 1338 N N . ASP A 1 190 ? 44.965 26.528 -27.161 1.00 33.50 190 ASP A N 1
ATOM 1339 C CA . ASP A 1 190 ? 45.546 25.985 -28.408 1.00 33.50 190 ASP A CA 1
ATOM 1340 C C . ASP A 1 190 ? 47.042 25.572 -28.334 1.00 33.50 190 ASP A C 1
ATOM 1342 O O . ASP A 1 190 ? 47.866 25.952 -29.166 1.00 33.50 190 ASP A O 1
ATOM 1346 N N . GLU A 1 191 ? 47.413 24.772 -27.325 1.00 28.47 191 GLU A N 1
ATOM 1347 C CA . GLU A 1 191 ? 48.719 24.094 -27.282 1.00 28.47 191 GLU A CA 1
ATOM 1348 C C . GLU A 1 191 ? 48.625 22.654 -27.833 1.00 28.47 191 GLU A C 1
ATOM 1350 O O . GLU A 1 191 ? 47.675 21.924 -27.525 1.00 28.47 191 GLU A O 1
ATOM 1355 N N . PRO A 1 192 ? 49.616 22.189 -28.618 1.00 26.44 192 PRO A N 1
ATOM 1356 C CA . PRO A 1 192 ? 49.537 20.913 -29.323 1.00 26.44 192 PRO A CA 1
ATOM 1357 C C . PRO A 1 192 ? 49.708 19.713 -28.379 1.00 26.44 192 PRO A C 1
ATOM 1359 O O . PRO A 1 192 ? 50.746 19.547 -27.734 1.00 26.44 192 PRO A O 1
ATOM 1362 N N . GLN A 1 193 ? 48.719 18.812 -28.354 1.00 29.50 193 GLN A N 1
ATOM 1363 C CA . GLN A 1 193 ? 48.864 17.486 -27.744 1.00 29.50 193 GLN A CA 1
ATOM 1364 C C . GLN A 1 193 ? 49.413 16.453 -28.736 1.00 29.50 193 GLN A C 1
ATOM 1366 O O . GLN A 1 193 ? 48.995 16.363 -29.889 1.00 29.50 193 GLN A O 1
ATOM 1371 N N . THR A 1 194 ? 50.351 15.637 -28.255 1.00 31.14 194 THR A N 1
ATOM 1372 C CA . THR A 1 194 ? 51.005 14.544 -28.978 1.00 31.14 194 THR A CA 1
ATOM 1373 C C . THR A 1 194 ? 50.101 13.311 -29.097 1.00 31.14 194 THR A C 1
ATOM 1375 O O . THR A 1 194 ? 49.599 12.774 -28.112 1.00 31.14 194 THR A O 1
ATOM 1378 N N . ALA A 1 195 ? 49.955 12.819 -30.331 1.00 33.19 195 ALA A N 1
ATOM 1379 C CA . ALA A 1 195 ? 49.032 11.774 -30.794 1.00 33.19 195 ALA A CA 1
ATOM 1380 C C . ALA A 1 195 ? 49.193 10.358 -30.180 1.00 33.19 195 ALA A C 1
ATOM 1382 O O . ALA A 1 195 ? 48.466 9.437 -30.544 1.00 33.19 195 ALA A O 1
ATOM 1383 N N . ALA A 1 196 ? 50.121 10.148 -29.245 1.00 30.39 196 ALA A N 1
ATOM 1384 C CA . ALA A 1 196 ? 50.562 8.811 -28.842 1.00 30.39 196 ALA A CA 1
ATOM 1385 C C . ALA A 1 196 ? 49.728 8.142 -27.727 1.00 30.39 196 ALA A C 1
ATOM 1387 O O . ALA A 1 196 ? 49.881 6.941 -27.511 1.00 30.39 196 ALA A O 1
ATOM 1388 N N . GLN A 1 197 ? 48.858 8.870 -27.013 1.00 28.00 197 GLN A N 1
ATOM 1389 C CA . GLN A 1 197 ? 48.086 8.307 -25.886 1.00 28.00 197 GLN A CA 1
ATOM 1390 C C . GLN A 1 197 ? 46.642 7.905 -26.224 1.00 28.00 197 GLN A C 1
ATOM 1392 O O . GLN A 1 197 ? 46.105 7.040 -25.544 1.00 28.00 197 GLN A O 1
ATOM 1397 N N . ASN A 1 198 ? 46.058 8.420 -27.311 1.00 32.88 198 ASN A N 1
ATOM 1398 C CA . ASN A 1 198 ? 44.694 8.068 -27.744 1.00 32.88 198 ASN A CA 1
ATOM 1399 C C . ASN A 1 198 ? 44.644 6.851 -28.696 1.00 32.88 198 ASN A C 1
ATOM 1401 O O . ASN A 1 198 ? 43.570 6.332 -28.989 1.00 32.88 198 ASN A O 1
ATOM 1405 N N . ALA A 1 199 ? 45.796 6.386 -29.198 1.00 33.66 199 ALA A N 1
ATOM 1406 C CA . ALA A 1 199 ? 45.874 5.385 -30.269 1.00 33.66 199 ALA A CA 1
ATOM 1407 C C . ALA A 1 199 ? 45.805 3.919 -29.804 1.00 33.66 199 ALA A C 1
ATOM 1409 O O . ALA A 1 199 ? 45.595 3.028 -30.619 1.00 33.66 199 ALA A O 1
ATOM 1410 N N . VAL A 1 200 ? 45.949 3.644 -28.505 1.00 30.98 200 VAL A N 1
ATOM 1411 C CA . VAL A 1 200 ? 45.953 2.271 -27.956 1.00 30.98 200 VAL A CA 1
ATOM 1412 C C . VAL A 1 200 ? 44.528 1.743 -27.684 1.00 30.98 200 VAL A C 1
ATOM 1414 O O . VAL A 1 200 ? 44.331 0.548 -27.473 1.00 30.98 200 VAL A O 1
ATOM 1417 N N . ASP A 1 201 ? 43.514 2.602 -27.795 1.00 37.66 201 ASP A N 1
ATOM 1418 C CA . ASP A 1 201 ? 42.200 2.409 -27.172 1.00 37.66 201 ASP A CA 1
ATOM 1419 C C . ASP A 1 201 ? 41.101 1.792 -28.064 1.00 37.66 201 ASP A C 1
ATOM 1421 O O . ASP A 1 201 ? 39.998 1.528 -27.596 1.00 37.66 201 ASP A O 1
ATOM 1425 N N . ILE A 1 202 ? 41.355 1.516 -29.348 1.00 35.34 202 ILE A N 1
ATOM 1426 C CA . ILE A 1 202 ? 40.266 1.147 -30.286 1.00 35.34 202 ILE A CA 1
ATOM 1427 C C . ILE A 1 202 ? 40.479 -0.208 -30.988 1.00 35.34 202 ILE A C 1
ATOM 1429 O O . ILE A 1 202 ? 39.524 -0.847 -31.430 1.00 35.34 202 ILE A O 1
ATOM 1433 N N . GLY A 1 203 ? 41.709 -0.713 -31.072 1.00 32.03 203 GLY A N 1
ATOM 1434 C CA . GLY A 1 203 ? 42.036 -1.704 -32.103 1.00 32.03 203 GLY A CA 1
ATOM 1435 C C . GLY A 1 203 ? 41.622 -3.156 -31.860 1.00 32.03 203 GLY A C 1
ATOM 1436 O O . GLY A 1 203 ? 41.423 -3.866 -32.838 1.00 32.03 203 GLY A O 1
ATOM 1437 N N . ILE A 1 204 ? 41.502 -3.663 -30.628 1.00 33.84 204 ILE A N 1
ATOM 1438 C CA . ILE A 1 204 ? 41.690 -5.123 -30.461 1.00 33.84 204 ILE A CA 1
ATOM 1439 C C . ILE A 1 204 ? 40.389 -5.955 -30.400 1.00 33.84 204 ILE A C 1
ATOM 1441 O O . ILE A 1 204 ? 40.404 -7.106 -30.829 1.00 33.84 204 ILE A O 1
ATOM 1445 N N . GLU A 1 205 ? 39.229 -5.397 -30.031 1.00 36.06 205 GLU A N 1
ATOM 1446 C CA . GLU A 1 205 ? 37.942 -6.122 -30.183 1.00 36.06 205 GLU A CA 1
ATOM 1447 C C . GLU A 1 205 ? 37.188 -5.771 -31.481 1.00 36.06 205 GLU A C 1
ATOM 1449 O O . GLU A 1 205 ? 36.447 -6.605 -32.011 1.00 36.06 205 GLU A O 1
ATOM 1454 N N . ALA A 1 206 ? 37.459 -4.600 -32.073 1.00 34.12 206 ALA A N 1
ATOM 1455 C CA . ALA A 1 206 ? 36.966 -4.236 -33.404 1.00 34.12 206 ALA A CA 1
ATOM 1456 C C . ALA A 1 206 ? 37.693 -5.012 -34.524 1.00 34.12 206 ALA A C 1
ATOM 1458 O O . ALA A 1 206 ? 37.051 -5.440 -35.485 1.00 34.12 206 ALA A O 1
ATOM 1459 N N . ALA A 1 207 ? 38.994 -5.301 -34.362 1.00 35.75 207 ALA A N 1
ATOM 1460 C CA . ALA A 1 207 ? 39.768 -6.101 -35.321 1.00 35.75 207 ALA A CA 1
ATOM 1461 C C . ALA A 1 207 ? 39.312 -7.567 -35.426 1.00 35.75 207 ALA A C 1
ATOM 1463 O O . ALA A 1 207 ? 39.659 -8.253 -36.386 1.00 35.75 207 ALA A O 1
ATOM 1464 N N . LEU A 1 208 ? 38.527 -8.058 -34.463 1.00 34.38 208 LEU A N 1
ATOM 1465 C CA . LEU A 1 208 ? 38.072 -9.448 -34.431 1.00 34.38 208 LEU A CA 1
ATOM 1466 C C . LEU A 1 208 ? 36.642 -9.656 -34.936 1.00 34.38 208 LEU A C 1
ATOM 1468 O O . LEU A 1 208 ? 36.213 -10.806 -35.036 1.00 34.38 208 LEU A O 1
ATOM 1472 N N . SER A 1 209 ? 35.890 -8.599 -35.266 1.00 40.12 209 SER A N 1
ATOM 1473 C CA . SER A 1 209 ? 34.474 -8.795 -35.606 1.00 40.12 209 SER A CA 1
ATOM 1474 C C . SER A 1 209 ? 33.853 -7.919 -36.690 1.00 40.12 209 SER A C 1
ATOM 1476 O O . SER A 1 209 ? 32.680 -8.147 -36.982 1.00 40.12 209 SER A O 1
ATOM 1478 N N . PHE A 1 210 ? 34.586 -7.044 -37.390 1.00 35.16 210 PHE A N 1
ATOM 1479 C CA . PHE A 1 210 ? 34.015 -6.401 -38.580 1.00 35.16 210 PHE A CA 1
ATOM 1480 C C . PHE A 1 210 ? 34.954 -6.296 -39.783 1.00 35.16 210 PHE A C 1
ATOM 1482 O O . PHE A 1 210 ? 36.109 -5.900 -39.682 1.00 35.16 210 PHE A O 1
ATOM 1489 N N . ALA A 1 211 ? 34.427 -6.735 -40.926 1.00 30.94 211 ALA A N 1
ATOM 1490 C CA . ALA A 1 211 ? 35.149 -6.986 -42.161 1.00 30.94 211 ALA A CA 1
ATOM 1491 C C . ALA A 1 211 ? 35.493 -5.697 -42.925 1.00 30.94 211 ALA A C 1
ATOM 1493 O O . ALA A 1 211 ? 34.609 -4.922 -43.283 1.00 30.94 211 ALA A O 1
ATOM 1494 N N . GLY A 1 212 ? 36.782 -5.550 -43.241 1.00 31.75 212 GLY A N 1
ATOM 1495 C CA . GLY A 1 212 ? 37.316 -4.769 -44.356 1.00 31.75 212 GLY A CA 1
ATOM 1496 C C . GLY A 1 212 ? 38.434 -5.588 -45.011 1.00 31.75 212 GLY A C 1
ATOM 1497 O O . GLY A 1 212 ? 39.342 -6.049 -44.319 1.00 31.75 212 GLY A O 1
ATOM 1498 N N . GLU A 1 213 ? 38.349 -5.827 -46.320 1.00 39.16 213 GLU A N 1
ATOM 1499 C CA . GLU A 1 213 ? 39.024 -6.930 -47.037 1.00 39.16 213 GLU A CA 1
ATOM 1500 C C . GLU A 1 213 ? 40.569 -6.903 -46.985 1.00 39.16 213 GLU A C 1
ATOM 1502 O O . GLU A 1 213 ? 41.202 -7.947 -47.104 1.00 39.16 213 GLU A O 1
ATOM 1507 N N . ARG A 1 214 ? 41.211 -5.758 -46.699 1.00 35.28 214 ARG A N 1
ATOM 1508 C CA . ARG A 1 214 ? 42.684 -5.682 -46.546 1.00 35.28 214 ARG A CA 1
ATOM 1509 C C . ARG A 1 214 ? 43.200 -5.753 -45.109 1.00 35.28 214 ARG A C 1
ATOM 1511 O O . ARG A 1 214 ? 44.306 -6.236 -44.884 1.00 35.28 214 ARG A O 1
ATOM 1518 N N . VAL A 1 215 ? 42.402 -5.332 -44.132 1.00 37.06 215 VAL A N 1
ATOM 1519 C CA . VAL A 1 215 ? 42.751 -5.419 -42.700 1.00 37.06 215 VAL A CA 1
ATOM 1520 C C . VAL A 1 215 ? 42.354 -6.790 -42.141 1.00 37.06 215 VAL A C 1
ATOM 1522 O O . VAL A 1 215 ? 43.064 -7.368 -41.317 1.00 37.06 215 VAL A O 1
ATOM 1525 N N . GLY A 1 216 ? 41.267 -7.362 -42.667 1.00 35.81 216 GLY A N 1
ATOM 1526 C CA . GLY A 1 216 ? 40.732 -8.662 -42.282 1.00 35.81 216 GLY A CA 1
ATOM 1527 C C . GLY A 1 216 ? 41.693 -9.817 -42.543 1.00 35.81 216 GLY A C 1
ATOM 1528 O O . GLY A 1 216 ? 41.856 -10.644 -41.654 1.00 35.81 216 GLY A O 1
ATOM 1529 N N . GLU A 1 217 ? 42.383 -9.872 -43.689 1.00 40.69 217 GLU A N 1
ATOM 1530 C CA . GLU A 1 217 ? 43.348 -10.950 -43.973 1.00 40.69 217 GLU A CA 1
ATOM 1531 C C . GLU A 1 217 ? 44.582 -10.910 -43.061 1.00 40.69 217 GLU A C 1
ATOM 1533 O O . GLU A 1 217 ? 45.062 -11.959 -42.630 1.00 40.69 217 GLU A O 1
ATOM 1538 N N . ALA A 1 218 ? 45.092 -9.722 -42.729 1.00 37.59 218 ALA A N 1
ATOM 1539 C CA . ALA A 1 218 ? 46.231 -9.579 -41.824 1.00 37.59 218 ALA A CA 1
ATOM 1540 C C . ALA A 1 218 ? 45.836 -9.903 -40.372 1.00 37.59 218 ALA A C 1
ATOM 1542 O O . ALA A 1 218 ? 46.540 -10.648 -39.686 1.00 37.59 218 ALA A O 1
ATOM 1543 N N . ALA A 1 219 ? 44.671 -9.435 -39.915 1.00 38.50 219 ALA A N 1
ATOM 1544 C CA . ALA A 1 219 ? 44.156 -9.738 -38.581 1.00 38.50 219 ALA A CA 1
ATOM 1545 C C . ALA A 1 219 ? 43.774 -11.222 -38.428 1.00 38.50 219 ALA A C 1
ATOM 1547 O O . ALA A 1 219 ? 44.173 -11.861 -37.455 1.00 38.50 219 ALA A O 1
ATOM 1548 N N . THR A 1 220 ? 43.090 -11.823 -39.410 1.00 40.31 220 THR A N 1
ATOM 1549 C CA . THR A 1 220 ? 42.734 -13.255 -39.369 1.00 40.31 220 THR A CA 1
ATOM 1550 C C . THR A 1 220 ? 43.942 -14.173 -39.510 1.00 40.31 220 THR A C 1
ATOM 1552 O O . THR A 1 220 ? 43.955 -15.215 -38.857 1.00 40.31 220 THR A O 1
ATOM 1555 N N . ARG A 1 221 ? 44.989 -13.811 -40.272 1.00 46.66 221 ARG A N 1
ATOM 1556 C CA . ARG A 1 221 ? 46.254 -14.574 -40.286 1.00 46.66 221 ARG A CA 1
ATOM 1557 C C . ARG A 1 221 ? 46.958 -14.517 -38.932 1.00 46.66 221 ARG A C 1
ATOM 1559 O O . ARG A 1 221 ? 47.377 -15.561 -38.439 1.00 46.66 221 ARG A O 1
ATOM 1566 N N . THR A 1 222 ? 47.025 -13.346 -38.299 1.00 39.47 222 THR A N 1
ATOM 1567 C CA . THR A 1 222 ? 47.671 -13.179 -36.984 1.00 39.47 222 THR A CA 1
ATOM 1568 C C . THR A 1 222 ? 46.887 -13.882 -35.868 1.00 39.47 222 THR A C 1
ATOM 1570 O O . THR A 1 222 ? 47.476 -14.549 -35.021 1.00 39.47 222 THR A O 1
ATOM 1573 N N . VAL A 1 223 ? 45.552 -13.846 -35.906 1.00 38.25 223 VAL A N 1
ATOM 1574 C CA . VAL A 1 223 ? 44.681 -14.543 -34.942 1.00 38.25 223 VAL A CA 1
ATOM 1575 C C . VAL A 1 223 ? 44.683 -16.057 -35.168 1.00 38.25 223 VAL A C 1
ATOM 1577 O O . VAL A 1 223 ? 44.780 -16.805 -34.195 1.00 38.25 223 VAL A O 1
ATOM 1580 N N . ARG A 1 224 ? 44.649 -16.544 -36.420 1.00 42.25 224 ARG A N 1
ATOM 1581 C CA . ARG A 1 224 ? 44.813 -17.982 -36.726 1.00 42.25 224 ARG A CA 1
ATOM 1582 C C . ARG A 1 224 ? 46.191 -18.502 -36.326 1.00 42.25 224 ARG A C 1
ATOM 1584 O O . ARG A 1 224 ? 46.277 -19.634 -35.854 1.00 42.25 224 ARG A O 1
ATOM 1591 N N . ALA A 1 225 ? 47.238 -17.690 -36.474 1.00 48.34 225 ALA A N 1
ATOM 1592 C CA . ALA A 1 225 ? 48.584 -18.025 -36.019 1.00 48.34 225 ALA A CA 1
ATOM 1593 C C . ALA A 1 225 ? 48.694 -18.044 -34.481 1.00 48.34 225 ALA A C 1
ATOM 1595 O O . ALA A 1 225 ? 49.374 -18.910 -33.940 1.00 48.34 225 ALA A O 1
ATOM 1596 N N . ALA A 1 226 ? 47.989 -17.152 -33.774 1.00 38.69 226 ALA A N 1
ATOM 1597 C CA . ALA A 1 226 ? 48.048 -17.045 -32.312 1.00 38.69 226 ALA A CA 1
ATOM 1598 C C . ALA A 1 226 ? 47.093 -17.992 -31.554 1.00 38.69 226 ALA A C 1
ATOM 1600 O O . ALA A 1 226 ? 47.390 -18.385 -30.429 1.00 38.69 226 ALA A O 1
ATOM 1601 N N . THR A 1 227 ? 45.948 -18.372 -32.136 1.00 35.84 227 THR A N 1
ATOM 1602 C CA . THR A 1 227 ? 44.899 -19.166 -31.449 1.00 35.84 227 THR A CA 1
ATOM 1603 C C . THR A 1 227 ? 44.654 -20.556 -32.050 1.00 35.84 227 THR A C 1
ATOM 1605 O O . THR A 1 227 ? 43.904 -21.360 -31.485 1.00 35.84 227 THR A O 1
ATOM 1608 N N . GLY A 1 228 ? 45.295 -20.882 -33.178 1.00 44.72 228 GLY A N 1
ATOM 1609 C CA . GLY A 1 228 ? 45.072 -22.128 -33.914 1.00 44.72 228 GLY A CA 1
ATOM 1610 C C . GLY A 1 228 ? 43.618 -22.302 -34.390 1.00 44.72 228 GLY A C 1
ATOM 1611 O O . GLY A 1 228 ? 42.788 -21.401 -34.290 1.00 44.72 228 GLY A O 1
ATOM 1612 N N . ARG A 1 229 ? 43.264 -23.505 -34.874 1.00 46.25 229 ARG A N 1
ATOM 1613 C CA . ARG A 1 229 ? 41.917 -23.866 -35.394 1.00 46.25 229 ARG A CA 1
ATOM 1614 C C . ARG A 1 229 ? 40.743 -23.669 -34.404 1.00 46.25 229 ARG A C 1
ATOM 1616 O O . ARG A 1 229 ? 39.606 -23.944 -34.770 1.00 46.25 229 ARG A O 1
ATOM 1623 N N . ARG A 1 230 ? 40.978 -23.228 -33.160 1.00 43.44 230 ARG A N 1
ATOM 1624 C CA . ARG A 1 230 ? 39.943 -23.031 -32.126 1.00 43.44 230 ARG A CA 1
ATOM 1625 C C . ARG A 1 230 ? 39.330 -21.621 -32.105 1.00 43.44 230 ARG A C 1
ATOM 1627 O O . ARG A 1 230 ? 38.190 -21.499 -31.665 1.00 43.44 230 ARG A O 1
ATOM 1634 N N . GLY A 1 231 ? 40.009 -20.589 -32.619 1.00 41.53 231 GLY A N 1
ATOM 1635 C CA . GLY A 1 231 ? 39.456 -19.223 -32.701 1.00 41.53 231 GLY A CA 1
ATOM 1636 C C . GLY A 1 231 ? 38.225 -19.117 -33.616 1.00 41.53 231 GLY A C 1
ATOM 1637 O O . GLY A 1 231 ? 37.223 -18.506 -33.242 1.00 41.53 231 GLY A O 1
ATOM 1638 N N . ASP A 1 232 ? 38.248 -19.831 -34.749 1.00 41.59 232 ASP A N 1
ATOM 1639 C CA . ASP A 1 232 ? 37.117 -19.926 -35.689 1.00 41.59 232 ASP A CA 1
ATOM 1640 C C . ASP A 1 232 ? 35.892 -20.633 -35.068 1.00 41.59 232 ASP A C 1
ATOM 1642 O O . ASP A 1 232 ? 34.752 -20.352 -35.438 1.00 41.59 232 ASP A O 1
ATOM 1646 N N . VAL A 1 233 ? 36.091 -21.503 -34.068 1.00 41.22 233 VAL A N 1
ATOM 1647 C CA . VAL A 1 233 ? 35.002 -22.239 -33.400 1.00 41.22 233 VAL A CA 1
ATOM 1648 C C . VAL A 1 233 ? 34.258 -21.357 -32.393 1.00 41.22 233 VAL A C 1
ATOM 1650 O O . VAL A 1 233 ? 33.038 -21.457 -32.288 1.00 41.22 233 VAL A O 1
ATOM 1653 N N . ILE A 1 234 ? 34.942 -20.462 -31.675 1.00 40.38 234 ILE A N 1
ATOM 1654 C CA . ILE A 1 234 ? 34.323 -19.634 -30.622 1.00 40.38 234 ILE A CA 1
ATOM 1655 C C . ILE A 1 234 ? 33.534 -18.459 -31.225 1.00 40.38 234 ILE A C 1
ATOM 1657 O O . ILE A 1 234 ? 32.393 -18.220 -30.832 1.00 40.38 234 ILE A O 1
ATOM 1661 N N . LEU A 1 235 ? 34.088 -17.772 -32.230 1.00 41.47 235 LEU A N 1
ATOM 1662 C CA . LEU A 1 235 ? 33.408 -16.666 -32.923 1.00 41.47 235 LEU A CA 1
ATOM 1663 C C . LEU A 1 235 ? 32.381 -17.167 -33.951 1.00 41.47 235 LEU A C 1
ATOM 1665 O O . LEU A 1 235 ? 31.300 -16.588 -34.086 1.00 41.47 235 LEU A O 1
ATOM 1669 N N . GLY A 1 236 ? 32.678 -18.277 -34.636 1.00 47.31 236 GLY A N 1
ATOM 1670 C CA . GLY A 1 236 ? 31.770 -18.912 -35.589 1.00 47.31 236 GLY A CA 1
ATOM 1671 C C . GLY A 1 236 ? 30.516 -19.475 -34.925 1.00 47.31 236 GLY A C 1
ATOM 1672 O O . GLY A 1 236 ? 29.419 -19.221 -35.419 1.00 47.31 236 GLY A O 1
ATOM 1673 N N . SER A 1 237 ? 30.642 -20.167 -33.784 1.00 50.84 237 SER A N 1
ATOM 1674 C CA . SER A 1 237 ? 29.495 -20.780 -33.086 1.00 50.84 237 SER A CA 1
ATOM 1675 C C . SER A 1 237 ? 28.550 -19.764 -32.437 1.00 50.84 237 SER A C 1
ATOM 1677 O O . SER A 1 237 ? 27.341 -19.982 -32.435 1.00 50.84 237 SER A O 1
ATOM 1679 N N . GLN A 1 238 ? 29.052 -18.624 -31.945 1.00 50.91 238 GLN A N 1
ATOM 1680 C CA . GLN A 1 238 ? 28.187 -17.579 -31.382 1.00 50.91 238 GLN A CA 1
ATOM 1681 C C . GLN A 1 238 ? 27.515 -16.715 -32.455 1.00 50.91 238 GLN A C 1
ATOM 1683 O O . GLN A 1 238 ? 26.354 -16.347 -32.293 1.00 50.91 238 GLN A O 1
ATOM 1688 N N . ALA A 1 239 ? 28.193 -16.425 -33.572 1.00 51.44 239 ALA A N 1
ATOM 1689 C CA . ALA A 1 239 ? 27.605 -15.656 -34.671 1.00 51.44 239 ALA A CA 1
ATOM 1690 C C . ALA A 1 239 ? 26.572 -16.463 -35.483 1.00 51.44 239 ALA A C 1
ATOM 1692 O O . ALA A 1 239 ? 25.592 -15.891 -35.955 1.00 51.44 239 ALA A O 1
ATOM 1693 N N . SER A 1 240 ? 26.752 -17.784 -35.611 1.00 54.38 240 SER A N 1
ATOM 1694 C CA . SER A 1 240 ? 25.770 -18.679 -36.251 1.00 54.38 240 SER A CA 1
ATOM 1695 C C . SER A 1 240 ? 24.595 -19.060 -35.337 1.00 54.38 240 SER A C 1
ATOM 1697 O O . SER A 1 240 ? 23.558 -19.502 -35.827 1.00 54.38 240 SER A O 1
ATOM 1699 N N . ALA A 1 241 ? 24.687 -18.792 -34.028 1.00 62.72 241 ALA A N 1
ATOM 1700 C CA . ALA A 1 241 ? 23.553 -18.886 -33.103 1.00 62.72 241 ALA A CA 1
ATOM 1701 C C . ALA A 1 241 ? 22.540 -17.728 -33.262 1.00 62.72 241 ALA A C 1
ATOM 1703 O O . ALA A 1 241 ? 21.432 -17.779 -32.719 1.00 62.72 241 ALA A O 1
ATOM 1704 N N . VAL A 1 242 ? 22.895 -16.685 -34.019 1.00 73.69 242 VAL A N 1
ATOM 1705 C CA . VAL A 1 242 ? 22.057 -15.506 -34.246 1.00 73.69 242 VAL A CA 1
ATOM 1706 C C . VAL A 1 242 ? 21.057 -15.786 -35.361 1.00 73.69 242 VAL A C 1
ATOM 1708 O O . VAL A 1 242 ? 21.319 -15.508 -36.524 1.00 73.69 242 VAL A O 1
ATOM 1711 N N . ASN A 1 243 ? 19.884 -16.324 -35.024 1.00 88.44 243 ASN A N 1
ATOM 1712 C CA . ASN A 1 243 ? 18.804 -16.500 -35.996 1.00 88.44 243 ASN A CA 1
ATOM 1713 C C . ASN A 1 243 ? 18.115 -15.142 -36.278 1.00 88.44 243 ASN A C 1
ATOM 1715 O O . ASN A 1 243 ? 17.366 -14.662 -35.418 1.00 88.44 243 ASN A O 1
ATOM 1719 N N . PRO A 1 244 ? 18.282 -14.527 -37.470 1.00 86.69 244 PRO A N 1
ATOM 1720 C CA . PRO A 1 244 ? 17.745 -13.191 -37.744 1.00 86.69 244 PRO A CA 1
ATOM 1721 C C . PRO A 1 244 ? 16.215 -13.158 -37.737 1.00 86.69 244 PRO A C 1
ATOM 1723 O O . PRO A 1 244 ? 15.622 -12.148 -37.365 1.00 86.69 244 PRO A O 1
ATOM 1726 N N . LYS A 1 245 ? 15.562 -14.276 -38.094 1.00 91.31 245 LYS A N 1
ATOM 1727 C CA . LYS A 1 245 ? 14.098 -14.397 -38.031 1.00 91.31 245 LYS A CA 1
ATOM 1728 C C . LYS A 1 245 ? 13.608 -14.354 -36.587 1.00 91.31 245 LYS A C 1
ATOM 1730 O O . LYS A 1 245 ? 12.611 -13.697 -36.314 1.00 91.31 245 LYS A O 1
ATOM 1735 N N . ARG A 1 246 ? 14.324 -15.011 -35.667 1.00 91.94 246 ARG A N 1
ATOM 1736 C CA . ARG A 1 246 ? 13.998 -14.987 -34.234 1.00 91.94 246 ARG A CA 1
ATOM 1737 C C . ARG A 1 246 ? 14.163 -13.585 -33.653 1.00 91.94 246 ARG A C 1
ATOM 1739 O O . ARG A 1 246 ? 13.259 -13.125 -32.972 1.00 91.94 246 ARG A O 1
ATOM 1746 N N . ILE A 1 247 ? 15.269 -12.903 -33.963 1.00 92.38 247 ILE A N 1
ATOM 1747 C CA . ILE A 1 247 ? 15.506 -11.528 -33.493 1.00 92.38 247 ILE A CA 1
ATOM 1748 C C . ILE A 1 247 ? 14.438 -10.583 -34.022 1.00 92.38 247 ILE A C 1
ATOM 1750 O O . ILE A 1 247 ? 13.873 -9.820 -33.249 1.00 92.38 247 ILE A O 1
ATOM 1754 N N . LYS A 1 248 ? 14.130 -10.650 -35.322 1.00 93.50 248 LYS A N 1
ATOM 1755 C CA . LYS A 1 248 ? 13.070 -9.827 -35.903 1.00 93.50 248 LYS A CA 1
ATOM 1756 C C . LYS A 1 248 ? 11.726 -10.096 -35.220 1.00 93.50 248 LYS A C 1
ATOM 1758 O O . LYS A 1 248 ? 11.074 -9.151 -34.809 1.00 93.50 248 LYS A O 1
ATOM 1763 N N . ALA A 1 249 ? 11.355 -11.364 -35.033 1.00 94.44 249 ALA A N 1
ATOM 1764 C CA . ALA A 1 249 ? 10.119 -11.720 -34.337 1.00 94.44 249 ALA A CA 1
ATOM 1765 C C . ALA A 1 249 ? 10.086 -11.203 -32.888 1.00 94.44 249 ALA A C 1
ATOM 1767 O O . ALA A 1 249 ? 9.025 -10.850 -32.386 1.00 94.44 249 ALA A O 1
ATOM 1768 N N . GLU A 1 250 ? 11.232 -11.148 -32.208 1.00 93.38 250 GLU A N 1
ATOM 1769 C CA . GLU A 1 250 ? 11.340 -10.611 -30.852 1.00 93.38 250 GLU A CA 1
ATOM 1770 C C . GLU A 1 250 ? 11.232 -9.078 -30.825 1.00 93.38 250 GLU A C 1
ATOM 1772 O O . GLU A 1 250 ? 10.498 -8.549 -29.991 1.00 93.38 250 GLU A O 1
ATOM 1777 N N . ILE A 1 251 ? 11.867 -8.377 -31.773 1.00 94.75 251 ILE A N 1
ATOM 1778 C CA . ILE A 1 251 ? 11.697 -6.927 -31.977 1.00 94.75 251 ILE A CA 1
ATOM 1779 C C . ILE A 1 251 ? 10.227 -6.610 -32.255 1.00 94.75 251 ILE A C 1
ATOM 1781 O O . ILE A 1 251 ? 9.638 -5.827 -31.517 1.00 94.75 251 ILE A O 1
ATOM 1785 N N . ASP A 1 252 ? 9.626 -7.271 -33.250 1.00 95.81 252 ASP A N 1
ATOM 1786 C CA . ASP A 1 252 ? 8.232 -7.059 -33.651 1.00 95.81 252 ASP A CA 1
ATOM 1787 C C . ASP A 1 252 ? 7.284 -7.339 -32.471 1.00 95.81 252 ASP A C 1
ATOM 1789 O O . ASP A 1 252 ? 6.347 -6.582 -32.225 1.00 95.81 252 ASP A O 1
ATOM 1793 N N . ARG A 1 253 ? 7.554 -8.385 -31.674 1.00 94.81 253 ARG A N 1
ATOM 1794 C CA . ARG A 1 253 ? 6.775 -8.707 -30.470 1.00 94.81 253 ARG A CA 1
ATOM 1795 C C . ARG A 1 253 ? 6.843 -7.596 -29.421 1.00 94.81 253 ARG A C 1
ATOM 1797 O O . ARG A 1 253 ? 5.808 -7.240 -28.859 1.00 94.81 253 ARG A O 1
ATOM 1804 N N . PHE A 1 254 ? 8.035 -7.087 -29.098 1.00 94.94 254 PHE A N 1
ATOM 1805 C CA . PHE A 1 254 ? 8.180 -6.021 -28.100 1.00 94.94 254 PHE A CA 1
ATOM 1806 C C . PHE A 1 254 ? 7.633 -4.687 -28.612 1.00 94.94 254 PHE A C 1
ATOM 1808 O O . PHE A 1 254 ? 6.971 -3.985 -27.848 1.00 94.94 254 PHE A O 1
ATOM 1815 N N . GLU A 1 255 ? 7.825 -4.370 -29.890 1.00 96.06 255 GLU A N 1
ATOM 1816 C CA . GLU A 1 255 ? 7.259 -3.180 -30.525 1.00 96.06 255 GLU A CA 1
ATOM 1817 C C . GLU A 1 255 ? 5.726 -3.234 -30.516 1.00 96.06 255 GLU A C 1
ATOM 1819 O O . GLU A 1 255 ? 5.088 -2.289 -30.067 1.00 96.06 255 GLU A O 1
ATOM 1824 N N . GLN A 1 256 ? 5.107 -4.361 -30.873 1.00 95.31 256 GLN A N 1
ATOM 1825 C CA . GLN A 1 256 ? 3.648 -4.507 -30.808 1.00 95.31 256 GLN A CA 1
ATOM 1826 C C . GLN A 1 256 ? 3.111 -4.430 -29.373 1.00 95.31 256 GLN A C 1
ATOM 1828 O O . GLN A 1 256 ? 2.116 -3.756 -29.116 1.00 95.31 256 GLN A O 1
ATOM 1833 N N . ALA A 1 257 ? 3.767 -5.100 -28.421 1.00 92.69 257 ALA A N 1
ATOM 1834 C CA . ALA A 1 257 ? 3.275 -5.173 -27.047 1.00 92.69 257 ALA A CA 1
ATOM 1835 C C . ALA A 1 257 ? 3.522 -3.890 -26.237 1.00 92.69 257 ALA A C 1
ATOM 1837 O O . ALA A 1 257 ? 2.752 -3.572 -25.334 1.00 92.69 257 ALA A O 1
ATOM 1838 N N . THR A 1 258 ? 4.612 -3.172 -26.518 1.00 94.94 258 THR A N 1
ATOM 1839 C CA . THR A 1 258 ? 5.091 -2.063 -25.676 1.00 94.94 258 THR A CA 1
ATOM 1840 C C . THR A 1 258 ? 5.290 -0.764 -26.447 1.00 94.94 258 THR A C 1
ATOM 1842 O O . THR A 1 258 ? 5.505 0.267 -25.826 1.00 94.94 258 THR A O 1
ATOM 1845 N N . GLY A 1 259 ? 5.229 -0.765 -27.784 1.00 95.62 259 GLY A N 1
ATOM 1846 C CA . GLY A 1 259 ? 5.625 0.342 -28.678 1.00 95.62 259 GLY A CA 1
ATOM 1847 C C . GLY A 1 259 ? 7.094 0.755 -28.587 1.00 95.62 259 GLY A C 1
ATOM 1848 O O . GLY A 1 259 ? 7.467 1.780 -29.146 1.00 95.62 259 GLY A O 1
ATOM 1849 N N . VAL A 1 260 ? 7.922 -0.012 -27.876 1.00 96.00 260 VAL A N 1
ATOM 1850 C CA . VAL A 1 260 ? 9.366 0.204 -27.805 1.00 96.00 260 VAL A CA 1
ATOM 1851 C C . VAL A 1 260 ? 10.033 -0.648 -28.867 1.00 96.00 260 VAL A C 1
ATOM 1853 O O . VAL A 1 260 ? 9.980 -1.879 -28.821 1.00 96.00 260 VAL A O 1
ATOM 1856 N N . LYS A 1 261 ? 10.703 0.015 -29.803 1.00 96.06 261 LYS A N 1
ATOM 1857 C CA . LYS A 1 261 ? 11.470 -0.637 -30.850 1.00 96.06 261 LYS A CA 1
ATOM 1858 C C . LYS A 1 261 ? 12.867 -0.959 -30.339 1.00 96.06 261 LYS A C 1
ATOM 1860 O O . LYS A 1 261 ? 13.712 -0.079 -30.162 1.00 96.06 261 LYS A O 1
ATOM 1865 N N . LEU A 1 262 ? 13.105 -2.242 -30.097 1.00 95.50 262 LEU A N 1
ATOM 1866 C CA . LEU A 1 262 ? 14.433 -2.742 -29.764 1.00 95.50 262 LEU A CA 1
ATOM 1867 C C . LEU A 1 262 ? 15.301 -2.807 -31.022 1.00 95.50 262 LEU A C 1
ATOM 1869 O O . LEU A 1 262 ? 14.820 -3.111 -32.113 1.00 95.50 262 LEU A O 1
ATOM 1873 N N . ASP A 1 263 ? 16.593 -2.551 -30.859 1.00 95.12 263 ASP A N 1
ATOM 1874 C CA . ASP A 1 263 ? 17.569 -2.812 -31.909 1.00 95.12 263 ASP A CA 1
ATOM 1875 C C . ASP A 1 263 ? 18.040 -4.278 -31.872 1.00 95.12 263 ASP A C 1
ATOM 1877 O O . ASP A 1 263 ? 17.702 -5.052 -30.970 1.00 95.12 263 ASP A O 1
ATOM 1881 N N . VAL A 1 264 ? 18.826 -4.685 -32.868 1.00 94.00 264 VAL A N 1
ATOM 1882 C CA . VAL A 1 264 ? 19.303 -6.070 -32.991 1.00 94.00 264 VAL A CA 1
ATOM 1883 C C . VAL A 1 264 ? 20.148 -6.474 -31.782 1.00 94.00 264 VAL A C 1
ATOM 1885 O O . VAL A 1 264 ? 20.018 -7.597 -31.294 1.00 94.00 264 VAL A O 1
ATOM 1888 N N . ALA A 1 265 ? 20.992 -5.574 -31.271 1.00 92.31 265 ALA A N 1
ATOM 1889 C CA . ALA A 1 265 ? 21.838 -5.863 -30.118 1.00 92.31 265 ALA A CA 1
ATOM 1890 C C . ALA A 1 265 ? 20.997 -6.129 -28.861 1.00 92.31 265 ALA A C 1
ATOM 1892 O O . ALA A 1 265 ? 21.165 -7.166 -28.221 1.00 92.31 265 ALA A O 1
ATOM 1893 N N . GLN A 1 266 ? 20.036 -5.253 -28.572 1.00 94.31 266 GLN A N 1
ATOM 1894 C CA . GLN A 1 266 ? 19.091 -5.361 -27.461 1.00 94.31 266 GLN A CA 1
ATOM 1895 C C . GLN A 1 266 ? 18.224 -6.611 -27.548 1.00 94.31 266 GLN A C 1
ATOM 1897 O O . GLN A 1 266 ? 18.118 -7.337 -26.563 1.00 94.31 266 GLN A O 1
ATOM 1902 N N . ALA A 1 267 ? 17.621 -6.874 -28.707 1.00 94.56 267 ALA A N 1
ATOM 1903 C CA . ALA A 1 267 ? 16.738 -8.020 -28.888 1.00 94.56 267 ALA A CA 1
ATOM 1904 C C . ALA A 1 267 ? 17.500 -9.351 -28.863 1.00 94.56 267 ALA A C 1
ATOM 1906 O O . ALA A 1 267 ? 16.986 -10.340 -28.355 1.00 94.56 267 ALA A O 1
ATOM 1907 N N . SER A 1 268 ? 18.742 -9.386 -29.359 1.00 92.75 268 SER A N 1
ATOM 1908 C CA . SER A 1 268 ? 19.561 -10.603 -29.304 1.00 92.75 268 SER A CA 1
ATOM 1909 C C . SER A 1 268 ? 19.987 -10.979 -27.881 1.00 92.75 268 SER A C 1
ATOM 1911 O O . SER A 1 268 ? 20.208 -12.157 -27.600 1.00 92.75 268 SER A O 1
ATOM 1913 N N . GLY A 1 269 ? 20.158 -9.987 -26.996 1.00 89.38 269 GLY A N 1
ATOM 1914 C CA . GLY A 1 269 ? 20.719 -10.169 -25.656 1.00 89.38 269 GLY A CA 1
ATOM 1915 C C . GLY A 1 269 ? 22.164 -10.690 -25.639 1.00 89.38 269 GLY A C 1
ATOM 1916 O O . GLY A 1 269 ? 22.641 -11.132 -24.592 1.00 89.38 269 GLY A O 1
ATOM 1917 N N . LEU A 1 270 ? 22.857 -10.682 -26.783 1.00 89.25 270 LEU A N 1
ATOM 1918 C CA . LEU A 1 270 ? 24.208 -11.217 -26.919 1.00 89.25 270 LEU A CA 1
ATOM 1919 C C . LEU A 1 270 ? 25.240 -10.177 -26.490 1.00 89.25 270 LEU A C 1
ATOM 1921 O O . LEU A 1 270 ? 25.252 -9.050 -26.986 1.00 89.25 270 LEU A O 1
ATOM 1925 N N . ALA A 1 271 ? 26.156 -10.582 -25.608 1.00 84.50 271 ALA A N 1
ATOM 1926 C CA . ALA A 1 271 ? 27.216 -9.712 -25.100 1.00 84.50 271 ALA A CA 1
ATOM 1927 C C . ALA A 1 271 ? 28.085 -9.124 -26.226 1.00 84.50 271 ALA A C 1
ATOM 1929 O O . ALA A 1 271 ? 28.428 -7.946 -26.178 1.00 84.50 271 ALA A O 1
ATOM 1930 N N . SER A 1 272 ? 28.371 -9.907 -27.271 1.00 82.00 272 SER A N 1
ATOM 1931 C CA . SER A 1 272 ? 29.133 -9.464 -28.446 1.00 82.00 272 SER A CA 1
ATOM 1932 C C . SER A 1 272 ? 28.433 -8.346 -29.225 1.00 82.00 272 SER A C 1
ATOM 1934 O O . SER A 1 272 ? 29.069 -7.366 -29.604 1.00 82.00 272 SER A O 1
ATOM 1936 N N . MET A 1 273 ? 27.113 -8.438 -29.413 1.00 86.19 273 MET A N 1
ATOM 1937 C CA . MET A 1 273 ? 26.334 -7.409 -30.112 1.00 86.19 273 MET A CA 1
ATOM 1938 C C . MET A 1 273 ? 26.209 -6.130 -29.278 1.00 86.19 273 MET A C 1
ATOM 1940 O O . MET A 1 273 ? 26.247 -5.029 -29.827 1.00 86.19 273 MET A O 1
ATOM 1944 N N . HIS A 1 274 ? 26.113 -6.257 -27.952 1.00 87.00 274 HIS A N 1
ATOM 1945 C CA . HIS A 1 274 ? 26.189 -5.112 -27.044 1.00 87.00 274 HIS A CA 1
ATOM 1946 C C . HIS A 1 274 ? 27.567 -4.437 -27.078 1.00 87.00 274 HIS A C 1
ATOM 1948 O O . HIS A 1 274 ? 27.632 -3.210 -27.129 1.00 87.00 274 HIS A O 1
ATOM 1954 N N . GLY A 1 275 ? 28.652 -5.221 -27.098 1.00 83.12 275 GLY A N 1
ATOM 1955 C CA . GLY A 1 275 ? 30.018 -4.713 -27.245 1.00 83.12 275 GLY A CA 1
ATOM 1956 C C . GLY A 1 275 ? 30.191 -3.922 -28.540 1.00 83.12 275 GLY A C 1
ATOM 1957 O O . GLY A 1 275 ? 30.610 -2.769 -28.509 1.00 83.12 275 GLY A O 1
ATOM 1958 N N . LEU A 1 276 ? 29.745 -4.486 -29.664 1.00 83.75 276 LEU A N 1
ATOM 1959 C CA . LEU A 1 276 ? 29.771 -3.812 -30.961 1.00 83.75 276 LEU A CA 1
ATOM 1960 C C . LEU A 1 276 ? 28.962 -2.506 -30.965 1.00 83.75 276 LEU A C 1
ATOM 1962 O O . LEU A 1 276 ? 29.452 -1.481 -31.436 1.00 83.75 276 LEU A O 1
ATOM 1966 N N . ARG A 1 277 ? 27.739 -2.520 -30.417 1.00 87.06 277 ARG A N 1
ATOM 1967 C CA . ARG A 1 277 ? 26.921 -1.305 -30.284 1.00 87.06 277 ARG A CA 1
ATOM 1968 C C . ARG A 1 277 ? 27.664 -0.224 -29.497 1.00 87.06 277 ARG A C 1
ATOM 1970 O O . ARG A 1 277 ? 27.650 0.931 -29.909 1.00 87.06 277 ARG A O 1
ATOM 1977 N N . LYS A 1 278 ? 28.315 -0.598 -28.391 1.00 86.81 278 LYS A N 1
ATOM 1978 C CA . LYS A 1 278 ? 29.078 0.327 -27.545 1.00 86.81 278 LYS A CA 1
ATOM 1979 C C . LYS A 1 278 ? 30.262 0.940 -28.293 1.00 86.81 278 LYS A C 1
ATOM 1981 O O . LYS A 1 278 ? 30.461 2.146 -28.206 1.00 86.81 278 LYS A O 1
ATOM 1986 N N . VAL A 1 279 ? 31.003 0.135 -29.059 1.00 83.19 279 VAL A N 1
ATOM 1987 C CA . VAL A 1 279 ? 32.104 0.625 -29.907 1.00 83.19 279 VAL A CA 1
ATOM 1988 C C . VAL A 1 279 ? 31.589 1.657 -30.912 1.00 83.19 279 VAL A C 1
ATOM 1990 O O . VAL A 1 279 ? 32.132 2.754 -30.991 1.00 83.19 279 VAL A O 1
ATOM 1993 N N . ILE A 1 280 ? 30.499 1.354 -31.622 1.00 84.12 280 ILE A N 1
ATOM 1994 C CA . ILE A 1 280 ? 29.907 2.260 -32.622 1.00 84.12 280 ILE A CA 1
ATOM 1995 C C . ILE A 1 280 ? 29.391 3.553 -31.985 1.00 84.12 280 ILE A C 1
ATOM 1997 O O . ILE A 1 280 ? 29.561 4.623 -32.557 1.00 84.12 280 ILE A O 1
ATOM 2001 N N . ALA A 1 281 ? 28.769 3.471 -30.808 1.00 86.94 281 ALA A N 1
ATOM 2002 C CA . ALA A 1 281 ? 28.244 4.642 -30.110 1.00 86.94 281 ALA A CA 1
ATOM 2003 C C . ALA A 1 281 ? 29.346 5.590 -29.600 1.00 86.94 281 ALA A C 1
ATOM 2005 O O . ALA A 1 281 ? 29.116 6.798 -29.476 1.00 86.94 281 ALA A O 1
ATOM 2006 N N . ASN A 1 282 ? 30.536 5.052 -29.322 1.00 82.06 282 ASN A N 1
ATOM 2007 C CA . ASN A 1 282 ? 31.686 5.813 -28.840 1.00 82.06 282 ASN A CA 1
ATOM 2008 C C . ASN A 1 282 ? 32.587 6.333 -29.967 1.00 82.06 282 ASN A C 1
ATOM 2010 O O . ASN A 1 282 ? 33.367 7.252 -29.729 1.00 82.06 282 ASN A O 1
ATOM 2014 N N . PHE A 1 283 ? 32.493 5.775 -31.175 1.00 81.06 283 PHE A N 1
ATOM 2015 C CA . PHE A 1 283 ? 33.310 6.217 -32.299 1.00 81.06 283 PHE A CA 1
ATOM 2016 C C . PHE A 1 283 ? 32.708 7.480 -32.941 1.00 81.06 283 PHE A C 1
ATOM 2018 O O . PHE A 1 283 ? 31.558 7.431 -33.384 1.00 81.06 283 PHE A O 1
ATOM 2025 N N . PRO A 1 284 ? 33.436 8.611 -33.008 1.00 80.62 284 PRO A N 1
ATOM 2026 C CA . PRO A 1 284 ? 32.890 9.859 -33.534 1.00 80.62 284 PRO A CA 1
ATOM 2027 C C . PRO A 1 284 ? 32.470 9.728 -35.006 1.00 80.62 284 PRO A C 1
ATOM 2029 O O . PRO A 1 284 ? 33.160 9.105 -35.813 1.00 80.62 284 PRO A O 1
ATOM 2032 N N . GLY A 1 285 ? 31.336 10.340 -35.359 1.00 88.44 285 GLY A N 1
ATOM 2033 C CA . GLY A 1 285 ? 30.795 10.385 -36.721 1.00 88.44 285 GLY A CA 1
ATOM 2034 C C . GLY A 1 285 ? 29.419 9.729 -36.866 1.00 88.44 285 GLY A C 1
ATOM 2035 O O . GLY A 1 285 ? 28.704 9.505 -35.890 1.00 88.44 285 GLY A O 1
ATOM 2036 N N . VAL A 1 286 ? 29.061 9.376 -38.105 1.00 85.06 286 VAL A N 1
ATOM 2037 C CA . VAL A 1 286 ? 27.695 8.956 -38.483 1.00 85.06 286 VAL A CA 1
ATOM 2038 C C . VAL A 1 286 ? 27.195 7.744 -37.684 1.00 85.06 286 VAL A C 1
ATOM 2040 O O . VAL A 1 286 ? 26.012 7.655 -37.359 1.00 85.06 286 VAL A O 1
ATOM 2043 N N . GLY A 1 287 ? 28.079 6.804 -37.329 1.00 83.81 287 GLY A N 1
ATOM 2044 C CA . GLY A 1 287 ? 27.723 5.647 -36.500 1.00 83.81 287 GLY A CA 1
ATOM 2045 C C . GLY A 1 287 ? 27.236 6.044 -35.102 1.00 83.81 287 GLY A C 1
ATOM 2046 O O . GLY A 1 287 ? 26.201 5.548 -34.645 1.00 83.81 287 GLY A O 1
ATOM 2047 N N . GLN A 1 288 ? 27.931 6.984 -34.459 1.00 87.88 288 GLN A N 1
ATOM 2048 C CA . GLN A 1 288 ? 27.520 7.561 -33.183 1.00 87.88 288 GLN A CA 1
ATOM 2049 C C . GLN A 1 288 ? 26.218 8.352 -33.325 1.00 87.88 288 GLN A C 1
ATOM 2051 O O . GLN A 1 288 ? 25.332 8.183 -32.488 1.00 87.88 288 GLN A O 1
ATOM 2056 N N . ASP A 1 289 ? 26.058 9.150 -34.382 1.00 89.56 289 ASP A N 1
ATOM 2057 C CA . ASP A 1 289 ? 24.834 9.930 -34.613 1.00 89.56 289 ASP A CA 1
ATOM 2058 C C . ASP A 1 289 ? 23.609 9.027 -34.794 1.00 89.56 289 ASP A C 1
ATOM 2060 O O . ASP A 1 289 ? 22.560 9.274 -34.200 1.00 89.56 289 ASP A O 1
ATOM 2064 N N . ILE A 1 290 ? 23.750 7.914 -35.523 1.00 89.94 290 ILE A N 1
ATOM 2065 C CA . ILE A 1 290 ? 22.694 6.899 -35.661 1.00 89.94 290 ILE A CA 1
ATOM 2066 C C . ILE A 1 290 ? 22.352 6.277 -34.303 1.00 89.94 290 ILE A C 1
ATOM 2068 O O . ILE A 1 290 ? 21.175 6.080 -33.994 1.00 89.94 290 ILE A O 1
ATOM 2072 N N . MET A 1 291 ? 23.357 5.952 -33.485 1.00 90.38 291 MET A N 1
ATOM 2073 C CA . MET A 1 291 ? 23.132 5.354 -32.165 1.00 90.38 291 MET A CA 1
ATOM 2074 C C . MET A 1 291 ? 22.498 6.337 -31.180 1.00 90.38 291 MET A C 1
ATOM 2076 O O . MET A 1 291 ? 21.642 5.923 -30.395 1.00 90.38 291 MET A O 1
ATOM 2080 N N . ARG A 1 292 ? 22.873 7.619 -31.245 1.00 89.62 292 ARG A N 1
ATOM 2081 C CA . ARG A 1 292 ? 22.247 8.711 -30.488 1.00 89.62 292 ARG A CA 1
ATOM 2082 C C . ARG A 1 292 ? 20.795 8.899 -30.919 1.00 89.62 292 ARG A C 1
ATOM 2084 O O . ARG A 1 292 ? 19.914 8.748 -30.084 1.00 89.62 292 ARG A O 1
ATOM 2091 N N . ALA A 1 293 ? 20.532 9.052 -32.216 1.00 91.81 293 ALA A N 1
ATOM 2092 C CA . ALA A 1 293 ? 19.176 9.196 -32.744 1.00 91.81 293 ALA A CA 1
ATOM 2093 C C . ALA A 1 293 ? 18.275 8.000 -32.386 1.00 91.81 293 ALA A C 1
ATOM 2095 O O . ALA A 1 293 ? 17.132 8.174 -31.965 1.00 91.81 293 ALA A O 1
ATOM 2096 N N . ASN A 1 294 ? 18.789 6.768 -32.494 1.00 92.38 294 ASN A N 1
ATOM 2097 C CA . ASN A 1 294 ? 18.045 5.577 -32.079 1.00 92.38 294 ASN A CA 1
ATOM 2098 C C . ASN A 1 294 ? 17.771 5.568 -30.568 1.00 92.38 294 ASN A C 1
ATOM 2100 O O . ASN A 1 294 ? 16.720 5.107 -30.130 1.00 92.38 294 ASN A O 1
ATOM 2104 N N . ARG A 1 295 ? 18.699 6.077 -29.754 1.00 90.50 295 ARG A N 1
ATOM 2105 C CA . ARG A 1 295 ? 18.512 6.185 -28.307 1.00 90.50 295 ARG A CA 1
ATOM 2106 C C . ARG A 1 295 ? 17.456 7.223 -27.945 1.00 90.50 295 ARG A C 1
ATOM 2108 O O . ARG A 1 295 ? 16.616 6.925 -27.102 1.00 90.50 295 ARG A O 1
ATOM 2115 N N . ASP A 1 296 ? 17.475 8.384 -28.586 1.00 91.25 296 ASP A N 1
ATOM 2116 C CA . ASP A 1 296 ? 16.498 9.451 -28.353 1.00 91.25 296 ASP A CA 1
ATOM 2117 C C . ASP A 1 296 ? 15.090 8.988 -28.755 1.00 91.25 296 ASP A C 1
ATOM 2119 O O . ASP A 1 296 ? 14.128 9.168 -28.007 1.00 91.25 296 ASP A O 1
ATOM 2123 N N . LEU A 1 297 ? 14.981 8.254 -29.869 1.00 92.69 297 LEU A N 1
ATOM 2124 C CA . LEU A 1 297 ? 13.744 7.577 -30.258 1.00 92.69 297 LEU A CA 1
ATOM 2125 C C . LEU A 1 297 ? 13.283 6.572 -29.188 1.00 92.69 297 LEU A C 1
ATOM 2127 O O . LEU A 1 297 ? 12.116 6.568 -28.796 1.00 92.69 297 LEU A O 1
ATOM 2131 N N . GLN A 1 298 ? 14.192 5.729 -28.690 1.00 93.75 298 GLN A N 1
ATOM 2132 C CA . GLN A 1 298 ? 13.887 4.748 -27.642 1.00 93.75 298 GLN A CA 1
ATOM 2133 C C . GLN A 1 298 ? 13.492 5.404 -26.316 1.00 93.75 298 GLN A C 1
ATOM 2135 O O . GLN A 1 298 ? 12.689 4.831 -25.575 1.00 93.75 298 GLN A O 1
ATOM 2140 N N . LEU A 1 299 ? 14.026 6.588 -26.011 1.00 91.19 299 LEU A N 1
ATOM 2141 C CA . LEU A 1 299 ? 13.652 7.375 -24.841 1.00 91.19 299 LEU A CA 1
ATOM 2142 C C . LEU A 1 299 ? 12.185 7.806 -24.938 1.00 91.19 299 LEU A C 1
ATOM 2144 O O . LEU A 1 299 ? 11.395 7.443 -24.066 1.00 91.19 299 LEU A O 1
ATOM 2148 N N . GLY A 1 300 ? 11.799 8.453 -26.044 1.00 92.69 300 GLY A N 1
ATOM 2149 C CA . GLY A 1 300 ? 10.412 8.861 -26.286 1.00 92.69 300 GLY A CA 1
ATOM 2150 C C . GLY A 1 300 ? 9.440 7.675 -26.309 1.00 92.69 300 GLY A C 1
ATOM 2151 O O . GLY A 1 300 ? 8.374 7.717 -25.694 1.00 92.69 300 GLY A O 1
ATOM 2152 N N . GLN A 1 301 ? 9.832 6.557 -26.926 1.00 95.19 301 GLN A N 1
ATOM 2153 C CA . GLN A 1 301 ? 9.032 5.326 -26.908 1.00 95.19 301 GLN A CA 1
ATOM 2154 C C . GLN A 1 301 ? 8.888 4.733 -25.501 1.00 95.19 301 GLN A C 1
ATOM 2156 O O . GLN A 1 301 ? 7.825 4.213 -25.157 1.00 95.19 301 GLN A O 1
ATOM 2161 N N . SER A 1 302 ? 9.937 4.804 -24.675 1.00 94.44 302 SER A N 1
ATOM 2162 C CA . SER A 1 302 ? 9.896 4.322 -23.291 1.00 94.44 302 SER A CA 1
ATOM 2163 C C . SER A 1 302 ? 8.940 5.157 -22.445 1.00 94.44 302 SER A C 1
ATOM 2165 O O . SER A 1 302 ? 8.146 4.592 -21.694 1.00 94.44 302 SER A O 1
ATOM 2167 N N . GLU A 1 303 ? 8.960 6.481 -22.593 1.00 92.81 303 GLU A N 1
ATOM 2168 C CA . GLU A 1 303 ? 8.008 7.377 -21.928 1.00 92.81 303 GLU A CA 1
ATOM 2169 C C . GLU A 1 303 ? 6.567 7.066 -22.346 1.00 92.81 303 GLU A C 1
ATOM 2171 O O . GLU A 1 303 ? 5.714 6.839 -21.488 1.00 92.81 303 GLU A O 1
ATOM 2176 N N . GLN A 1 304 ? 6.309 6.925 -23.650 1.00 94.19 304 GLN A N 1
ATOM 2177 C CA . GLN A 1 304 ? 4.994 6.533 -24.170 1.00 94.19 304 GLN A CA 1
ATOM 2178 C C . GLN A 1 304 ? 4.550 5.142 -23.693 1.00 94.19 304 GLN A C 1
ATOM 2180 O O . GLN A 1 304 ? 3.357 4.900 -23.500 1.00 94.19 304 GLN A O 1
ATOM 2185 N N . ALA A 1 305 ? 5.478 4.200 -23.517 1.00 94.88 305 ALA A N 1
ATOM 2186 C CA . ALA A 1 305 ? 5.178 2.877 -22.976 1.00 94.88 305 ALA A CA 1
ATOM 2187 C C . ALA A 1 305 ? 4.776 2.950 -21.495 1.00 94.88 305 ALA A C 1
ATOM 2189 O O . ALA A 1 305 ? 3.821 2.289 -21.086 1.00 94.88 305 ALA A O 1
ATOM 2190 N N . VAL A 1 306 ? 5.460 3.776 -20.689 1.00 93.38 306 VAL A N 1
ATOM 2191 C CA . VAL A 1 306 ? 5.052 4.030 -19.297 1.00 93.38 306 VAL A CA 1
ATOM 2192 C C . VAL A 1 306 ? 3.707 4.745 -19.254 1.00 93.38 306 VAL A C 1
ATOM 2194 O O . VAL A 1 306 ? 2.852 4.351 -18.463 1.00 93.38 306 VAL A O 1
ATOM 2197 N N . GLN A 1 307 ? 3.484 5.733 -20.122 1.00 92.00 307 GLN A N 1
ATOM 2198 C CA . GLN A 1 307 ? 2.209 6.436 -20.210 1.00 92.00 307 GLN A CA 1
ATOM 2199 C C . GLN A 1 307 ? 1.072 5.463 -20.529 1.00 92.00 307 GLN A C 1
ATOM 2201 O O . GLN A 1 307 ? 0.131 5.389 -19.754 1.00 92.00 307 GLN A O 1
ATOM 2206 N N . ARG A 1 308 ? 1.215 4.593 -21.537 1.00 93.06 308 ARG A N 1
ATOM 2207 C CA . ARG A 1 308 ? 0.219 3.548 -21.841 1.00 93.06 308 ARG A CA 1
ATOM 2208 C C . ARG A 1 308 ? -0.045 2.591 -20.680 1.00 93.06 308 ARG A C 1
ATOM 2210 O O . ARG A 1 308 ? -1.182 2.171 -20.491 1.00 93.06 308 ARG A O 1
ATOM 2217 N N . LEU A 1 309 ? 0.968 2.249 -19.880 1.00 92.12 309 LEU A N 1
ATOM 2218 C CA . LEU A 1 309 ? 0.764 1.456 -18.661 1.00 92.12 309 LEU A CA 1
ATOM 2219 C C . LEU A 1 309 ? -0.030 2.227 -17.601 1.00 92.12 309 LEU A C 1
ATOM 2221 O O . LEU A 1 309 ? -0.897 1.652 -16.945 1.00 92.12 309 LEU A O 1
ATOM 2225 N N . MET A 1 310 ? 0.259 3.516 -17.424 1.00 91.56 310 MET A N 1
ATOM 2226 C CA . MET A 1 310 ? -0.514 4.384 -16.536 1.00 91.56 310 MET A CA 1
ATOM 2227 C C . MET A 1 310 ? -1.938 4.601 -17.064 1.00 91.56 310 MET A C 1
ATOM 2229 O O . MET A 1 310 ? -2.867 4.663 -16.261 1.00 91.56 310 MET A O 1
ATOM 2233 N N . ASP A 1 311 ? -2.120 4.625 -18.383 1.00 89.88 311 ASP A N 1
ATOM 2234 C CA . ASP A 1 311 ? -3.406 4.761 -19.066 1.00 89.88 311 ASP A CA 1
ATOM 2235 C C . ASP A 1 311 ? -4.232 3.475 -19.008 1.00 89.88 311 ASP A C 1
ATOM 2237 O O . ASP A 1 311 ? -5.440 3.504 -18.800 1.00 89.88 311 ASP A O 1
ATOM 2241 N N . ALA A 1 312 ? -3.597 2.307 -19.033 1.00 89.44 312 ALA A N 1
ATOM 2242 C CA . ALA A 1 312 ? -4.275 1.051 -18.718 1.00 89.44 312 ALA A CA 1
ATOM 2243 C C . ALA A 1 312 ? -4.815 1.032 -17.270 1.00 89.44 312 ALA A C 1
ATOM 2245 O O . ALA A 1 312 ? -5.724 0.268 -16.940 1.00 89.44 312 ALA A O 1
ATOM 2246 N N . LEU A 1 313 ? -4.292 1.905 -16.399 1.00 85.56 313 LEU A N 1
ATOM 2247 C CA . LEU A 1 313 ? -4.809 2.143 -15.054 1.00 85.56 313 LEU A CA 1
ATOM 2248 C C . LEU A 1 313 ? -5.822 3.315 -14.991 1.00 85.56 313 LEU A C 1
ATOM 2250 O O . LEU A 1 313 ? -6.416 3.488 -13.928 1.00 85.56 313 LEU A O 1
ATOM 2254 N N . ILE A 1 314 ? -6.066 4.080 -16.078 1.00 66.00 314 ILE A N 1
ATOM 2255 C CA . ILE A 1 314 ? -6.837 5.355 -16.118 1.00 66.00 314 ILE A CA 1
ATOM 2256 C C . ILE A 1 314 ? -8.334 5.232 -15.854 1.00 66.00 314 ILE A C 1
ATOM 2258 O O . ILE A 1 314 ? -8.925 6.207 -15.395 1.00 66.00 314 ILE A O 1
ATOM 2262 N N . ASN A 1 315 ? -8.963 4.062 -16.010 1.00 63.31 315 ASN A N 1
ATOM 2263 C CA . ASN A 1 315 ? -10.345 3.921 -15.522 1.00 63.31 315 ASN A CA 1
ATOM 2264 C C . ASN A 1 315 ? -10.454 4.201 -14.004 1.00 63.31 315 ASN A C 1
ATOM 2266 O O . ASN A 1 315 ? -11.545 4.408 -13.485 1.00 63.31 315 ASN A O 1
ATOM 2270 N N . ALA A 1 316 ? -9.323 4.276 -13.293 1.00 52.62 316 ALA A N 1
ATOM 2271 C CA . ALA A 1 316 ? -9.228 4.984 -12.032 1.00 52.62 316 ALA A CA 1
ATOM 2272 C C . ALA A 1 316 ? -8.988 6.486 -12.224 1.00 52.62 316 ALA A C 1
ATOM 2274 O O . ALA A 1 316 ? -7.897 6.891 -12.631 1.00 52.62 316 ALA A O 1
ATOM 2275 N N . GLY A 1 317 ? -9.969 7.312 -11.846 1.00 56.09 317 GLY A N 1
ATOM 2276 C CA . GLY A 1 317 ? -9.794 8.767 -11.737 1.00 56.09 317 GLY A CA 1
ATOM 2277 C C . GLY A 1 317 ? -8.584 9.184 -10.879 1.00 56.09 317 GLY A C 1
ATOM 2278 O O . GLY A 1 317 ? -7.949 8.347 -10.237 1.00 56.09 317 GLY A O 1
ATOM 2279 N N . ASP A 1 318 ? -8.276 10.482 -10.854 1.00 63.44 318 ASP A N 1
ATOM 2280 C CA . ASP A 1 318 ? -7.047 11.081 -10.299 1.00 63.44 318 ASP A CA 1
ATOM 2281 C C . ASP A 1 318 ? -6.426 10.390 -9.061 1.00 63.44 318 ASP A C 1
ATOM 2283 O O . ASP A 1 318 ? -7.098 10.017 -8.087 1.00 63.44 318 ASP A O 1
ATOM 2287 N N . SER A 1 319 ? -5.090 10.275 -9.074 1.00 65.38 319 SER A N 1
ATOM 2288 C CA . SER A 1 319 ? -4.288 9.557 -8.066 1.00 65.38 319 SER A CA 1
ATOM 2289 C C . SER A 1 319 ? -4.377 10.168 -6.661 1.00 65.38 319 SER A C 1
ATOM 2291 O O . SER A 1 319 ? -4.387 9.444 -5.663 1.00 65.38 319 SER A O 1
ATOM 2293 N N . VAL A 1 320 ? -4.500 11.493 -6.562 1.00 71.31 320 VAL A N 1
ATOM 2294 C CA . VAL A 1 320 ? -4.604 12.222 -5.287 1.00 71.31 320 VAL A CA 1
ATOM 2295 C C . VAL A 1 320 ? -5.938 11.922 -4.579 1.00 71.31 320 VAL A C 1
ATOM 2297 O O . VAL A 1 320 ? -5.909 11.480 -3.422 1.00 71.31 320 VAL A O 1
ATOM 2300 N N . PRO A 1 321 ? -7.107 12.040 -5.244 1.00 82.31 321 PRO A N 1
ATOM 2301 C CA . PRO A 1 321 ? -8.367 11.521 -4.722 1.00 82.31 321 PRO A CA 1
ATOM 2302 C C . PRO A 1 321 ? -8.324 10.030 -4.389 1.00 82.31 321 PRO A C 1
ATOM 2304 O O . PRO A 1 321 ? -8.915 9.614 -3.395 1.00 82.31 321 PRO A O 1
ATOM 2307 N N . ALA A 1 322 ? -7.635 9.202 -5.182 1.00 84.44 322 ALA A N 1
ATOM 2308 C CA . ALA A 1 322 ? -7.470 7.784 -4.862 1.00 84.44 322 ALA A CA 1
ATOM 2309 C C . ALA A 1 322 ? -6.722 7.572 -3.533 1.00 84.44 322 ALA A C 1
ATOM 2311 O O . ALA A 1 322 ? -7.202 6.820 -2.689 1.00 84.44 322 ALA A O 1
ATOM 2312 N N . ALA A 1 323 ? -5.622 8.280 -3.272 1.00 85.88 323 ALA A N 1
ATOM 2313 C CA . ALA A 1 323 ? -4.903 8.147 -2.005 1.00 85.88 323 ALA A CA 1
ATOM 2314 C C . ALA A 1 323 ? -5.780 8.521 -0.794 1.00 85.88 323 ALA A C 1
ATOM 2316 O O . ALA A 1 323 ? -5.884 7.755 0.163 1.00 85.88 323 ALA A O 1
ATOM 2317 N N . ALA A 1 324 ? -6.495 9.649 -0.848 1.00 88.38 324 ALA A N 1
ATOM 2318 C CA . ALA A 1 324 ? -7.419 10.033 0.223 1.00 88.38 324 ALA A CA 1
ATOM 2319 C C . ALA A 1 324 ? -8.558 9.008 0.414 1.00 88.38 324 ALA A C 1
ATOM 2321 O O . ALA A 1 324 ? -8.862 8.614 1.545 1.00 88.38 324 ALA A O 1
ATOM 2322 N N . ARG A 1 325 ? -9.148 8.524 -0.688 1.00 90.88 325 ARG A N 1
ATOM 2323 C CA . ARG A 1 325 ? -10.184 7.480 -0.666 1.00 90.88 325 ARG A CA 1
ATOM 2324 C C . ARG A 1 325 ? -9.665 6.169 -0.086 1.00 90.88 325 ARG A C 1
ATOM 2326 O O . ARG A 1 325 ? -10.389 5.532 0.668 1.00 90.88 325 ARG A O 1
ATOM 2333 N N . ALA A 1 326 ? -8.417 5.789 -0.346 1.00 92.00 326 ALA A N 1
ATOM 2334 C CA . ALA A 1 326 ? -7.855 4.536 0.149 1.00 92.00 326 ALA A CA 1
ATOM 2335 C C . ALA A 1 326 ? -7.807 4.477 1.680 1.00 92.00 326 ALA A C 1
ATOM 2337 O O . ALA A 1 326 ? -8.179 3.461 2.263 1.00 92.00 326 ALA A O 1
ATOM 2338 N N . GLY A 1 327 ? -7.417 5.578 2.335 1.00 93.44 327 GLY A N 1
ATOM 2339 C CA . GLY A 1 327 ? -7.471 5.681 3.796 1.00 93.44 327 GLY A CA 1
ATOM 2340 C C . GLY A 1 327 ? -8.896 5.524 4.341 1.00 93.44 327 GLY A C 1
ATOM 2341 O O . GLY A 1 327 ? -9.104 4.842 5.343 1.00 93.44 327 GLY A O 1
ATOM 2342 N N . ASN A 1 328 ? -9.889 6.094 3.648 1.00 93.94 328 ASN A N 1
ATOM 2343 C CA . ASN A 1 328 ? -11.303 5.949 4.004 1.00 93.94 328 ASN A CA 1
ATOM 2344 C C . ASN A 1 328 ? -11.813 4.517 3.817 1.00 93.94 328 ASN A C 1
ATOM 2346 O O . ASN A 1 328 ? -12.466 3.996 4.715 1.00 93.94 328 ASN A O 1
ATOM 2350 N N . LEU A 1 329 ? -11.496 3.874 2.693 1.00 94.19 329 LEU A N 1
ATOM 2351 C CA . LEU A 1 329 ? -11.922 2.502 2.405 1.00 94.19 329 LEU A CA 1
ATOM 2352 C C . LEU A 1 329 ? -11.270 1.489 3.352 1.00 94.19 329 LEU A C 1
ATOM 2354 O O . LEU A 1 329 ? -11.911 0.524 3.762 1.00 94.19 329 LEU A O 1
ATOM 2358 N N . ALA A 1 330 ? -10.012 1.714 3.733 1.00 94.62 330 ALA A N 1
ATOM 2359 C CA . ALA A 1 330 ? -9.327 0.887 4.719 1.00 94.62 330 ALA A CA 1
ATOM 2360 C C . ALA A 1 330 ? -9.980 0.993 6.109 1.00 94.62 330 ALA A C 1
ATOM 2362 O O . ALA A 1 330 ? -10.209 -0.024 6.761 1.00 94.62 330 ALA A O 1
ATOM 2363 N N . ASP A 1 331 ? -10.338 2.208 6.538 1.00 95.69 331 ASP A N 1
ATOM 2364 C CA . ASP A 1 331 ? -11.103 2.426 7.772 1.00 95.69 331 ASP A CA 1
ATOM 2365 C C . ASP A 1 331 ? -12.489 1.764 7.692 1.00 95.69 331 ASP A C 1
ATOM 2367 O O . ASP A 1 331 ? -12.860 1.018 8.594 1.00 95.69 331 ASP A O 1
ATOM 2371 N N . GLN A 1 332 ? -13.213 1.927 6.578 1.00 95.12 332 GLN A N 1
ATOM 2372 C CA . GLN A 1 332 ? -14.505 1.265 6.348 1.00 95.12 332 GLN A CA 1
ATOM 2373 C C . GLN A 1 332 ? -14.404 -0.262 6.432 1.00 95.12 332 GLN A C 1
ATOM 2375 O O . GLN A 1 332 ? -15.236 -0.885 7.086 1.00 95.12 332 GLN A O 1
ATOM 2380 N N . ALA A 1 333 ? -13.370 -0.876 5.852 1.00 94.75 333 ALA A N 1
ATOM 2381 C CA . ALA A 1 333 ? -13.155 -2.318 5.954 1.00 94.75 333 ALA A CA 1
ATOM 2382 C C . ALA A 1 333 ? -12.944 -2.783 7.408 1.00 94.75 333 ALA A C 1
ATOM 2384 O O . ALA A 1 333 ? -13.468 -3.827 7.814 1.00 94.75 333 ALA A O 1
ATOM 2385 N N . ILE A 1 334 ? -12.229 -1.993 8.218 1.00 95.31 334 ILE A N 1
ATOM 2386 C CA . ILE A 1 334 ? -12.066 -2.259 9.655 1.00 95.31 334 ILE A CA 1
ATOM 2387 C C . ILE A 1 334 ? -13.407 -2.106 10.385 1.00 95.31 334 ILE A C 1
ATOM 2389 O O . ILE A 1 334 ? -13.738 -2.954 11.215 1.00 95.31 334 ILE A O 1
ATOM 2393 N N . GLN A 1 335 ? -14.199 -1.070 10.082 1.00 95.81 335 GLN A N 1
ATOM 2394 C CA . GLN A 1 335 ? -15.520 -0.887 10.698 1.00 95.81 335 GLN A CA 1
ATOM 2395 C C . GLN A 1 335 ? -16.483 -2.020 10.331 1.00 95.81 335 GLN A C 1
ATOM 2397 O O . GLN A 1 335 ? -17.128 -2.565 11.221 1.00 95.81 335 GLN A O 1
ATOM 2402 N N . LEU A 1 336 ? -16.525 -2.445 9.066 1.00 93.75 336 LEU A N 1
ATOM 2403 C CA . LEU A 1 336 ? -17.336 -3.586 8.630 1.00 93.75 336 LEU A CA 1
ATOM 2404 C C . LEU A 1 336 ? -16.946 -4.871 9.366 1.00 93.75 336 LEU A C 1
ATOM 2406 O O . LEU A 1 336 ? -17.819 -5.594 9.835 1.00 93.75 336 LEU A O 1
ATOM 2410 N N . SER A 1 337 ? -15.650 -5.123 9.555 1.00 94.56 337 SER A N 1
ATOM 2411 C CA . SER A 1 337 ? -15.180 -6.297 10.308 1.00 94.56 337 SER A CA 1
ATOM 2412 C C . SER A 1 337 ? -15.565 -6.221 11.792 1.00 94.56 337 SER A C 1
ATOM 2414 O O . SER A 1 337 ? -15.933 -7.225 12.402 1.00 94.56 337 SER A O 1
ATOM 2416 N N . ARG A 1 338 ? -15.564 -5.017 12.384 1.00 96.12 338 ARG A N 1
ATOM 2417 C CA . ARG A 1 338 ? -16.081 -4.793 13.746 1.00 96.12 338 ARG A CA 1
ATOM 2418 C C . ARG A 1 338 ? -17.588 -5.008 13.835 1.00 96.12 338 ARG A C 1
ATOM 2420 O O . ARG A 1 338 ? -18.037 -5.584 14.823 1.00 96.12 338 ARG A O 1
ATOM 2427 N N . MET A 1 339 ? -18.349 -4.565 12.833 1.00 95.62 339 MET A N 1
ATOM 2428 C CA . MET A 1 339 ? -19.794 -4.792 12.751 1.00 95.62 339 MET A CA 1
ATOM 2429 C C . MET A 1 339 ? -20.109 -6.281 12.623 1.00 95.62 339 MET A C 1
ATOM 2431 O O . MET A 1 339 ? -20.952 -6.771 13.363 1.00 95.62 339 MET A O 1
ATOM 2435 N N . GLN A 1 340 ? -19.387 -7.016 11.771 1.00 95.75 340 GLN A N 1
ATOM 2436 C CA . GLN A 1 340 ? -19.528 -8.470 11.633 1.00 95.75 340 GLN A CA 1
ATOM 2437 C C . GLN A 1 340 ? -19.247 -9.194 12.952 1.00 95.75 340 GLN A C 1
ATOM 2439 O O . GLN A 1 340 ? -20.055 -10.010 13.388 1.00 95.75 340 GLN A O 1
ATOM 2444 N N . ARG A 1 341 ? -18.149 -8.845 13.638 1.00 97.44 341 ARG A N 1
ATOM 2445 C CA . ARG A 1 341 ? -17.855 -9.367 14.982 1.00 97.44 341 ARG A CA 1
ATOM 2446 C C . ARG A 1 341 ? -18.988 -9.065 15.966 1.00 97.44 341 ARG A C 1
ATOM 2448 O O . ARG A 1 341 ? -19.404 -9.950 16.709 1.00 97.44 341 ARG A O 1
ATOM 2455 N N . ALA A 1 342 ? -19.474 -7.824 15.990 1.00 96.62 342 ALA A N 1
ATOM 2456 C CA . ALA A 1 342 ? -20.548 -7.418 16.892 1.00 96.62 342 ALA A CA 1
ATOM 2457 C C . ALA A 1 342 ? -21.856 -8.163 16.598 1.00 96.62 342 ALA A C 1
ATOM 2459 O O . ALA A 1 342 ? -22.492 -8.651 17.520 1.00 96.62 342 ALA A O 1
ATOM 2460 N N . GLN A 1 343 ? -22.225 -8.316 15.327 1.00 97.50 343 GLN A N 1
ATOM 2461 C CA . GLN A 1 343 ? -23.411 -9.062 14.914 1.00 97.50 343 GLN A CA 1
ATOM 2462 C C . GLN A 1 343 ? -23.313 -10.544 15.293 1.00 97.50 343 GLN A C 1
ATOM 2464 O O . GLN A 1 343 ? -24.281 -11.101 15.795 1.00 97.50 343 GLN A O 1
ATOM 2469 N N . ALA A 1 344 ? -22.146 -11.166 15.103 1.00 97.25 344 ALA A N 1
ATOM 2470 C CA . ALA A 1 344 ? -21.928 -12.577 15.417 1.00 97.25 344 ALA A CA 1
ATOM 2471 C C . ALA A 1 344 ? -21.930 -12.880 16.927 1.00 97.25 344 ALA A C 1
ATOM 2473 O O . ALA A 1 344 ? -22.303 -13.973 17.331 1.00 97.25 344 ALA A O 1
ATOM 2474 N N . THR A 1 345 ? -21.517 -11.924 17.762 1.00 98.12 345 THR A N 1
ATOM 2475 C CA . THR A 1 345 ? -21.467 -12.081 19.231 1.00 98.12 345 THR A CA 1
ATOM 2476 C C . THR A 1 345 ? -22.723 -11.589 19.936 1.00 98.12 345 THR A C 1
ATOM 2478 O O . THR A 1 345 ? -22.946 -11.924 21.097 1.00 98.12 345 THR A O 1
ATOM 2481 N N . ARG A 1 346 ? -23.555 -10.797 19.251 1.00 97.69 346 ARG A N 1
ATOM 2482 C CA . ARG A 1 346 ? -24.763 -10.197 19.819 1.00 97.69 346 ARG A CA 1
ATOM 2483 C C . ARG A 1 346 ? -25.719 -11.217 20.452 1.00 97.69 346 ARG A C 1
ATOM 2485 O O . ARG A 1 346 ? -26.117 -10.943 21.576 1.00 97.69 346 ARG A O 1
ATOM 2492 N N . PRO A 1 347 ? -26.043 -12.370 19.830 1.00 98.50 347 PRO A N 1
ATOM 2493 C CA . PRO A 1 347 ? -26.963 -13.332 20.439 1.00 98.50 347 PRO A CA 1
ATOM 2494 C C . PRO A 1 347 ? -26.479 -13.852 21.799 1.00 98.50 347 PRO A C 1
ATOM 2496 O O . PRO A 1 347 ? -27.265 -13.918 22.736 1.00 98.50 347 PRO A O 1
ATOM 2499 N N . LEU A 1 348 ? -25.177 -14.137 21.930 1.00 98.25 348 LEU A N 1
ATOM 2500 C CA . LEU A 1 348 ? -24.581 -14.591 23.192 1.00 98.25 348 LEU A CA 1
ATOM 2501 C C . LEU A 1 348 ? -24.619 -13.490 24.254 1.00 98.25 348 LEU A C 1
ATOM 2503 O O . LEU A 1 348 ? -24.962 -13.743 25.403 1.00 98.25 348 LEU A O 1
ATOM 2507 N N . TYR A 1 349 ? -24.312 -12.247 23.873 1.00 98.19 349 TYR A N 1
ATOM 2508 C CA . TYR A 1 349 ? -24.431 -11.121 24.797 1.00 98.19 349 TYR A CA 1
ATOM 2509 C C . TYR A 1 349 ? -25.874 -10.879 25.238 1.00 98.19 349 TYR A C 1
ATOM 2511 O O . TYR A 1 349 ? -26.096 -10.646 26.418 1.00 98.19 349 TYR A O 1
ATOM 2519 N N . ASP A 1 350 ? -26.838 -10.930 24.318 1.00 98.00 350 ASP A N 1
ATOM 2520 C CA . ASP A 1 350 ? -28.253 -10.730 24.636 1.00 98.00 350 ASP A CA 1
ATOM 2521 C C . ASP A 1 350 ? -28.760 -11.822 25.594 1.00 98.00 350 ASP A C 1
ATOM 2523 O O . ASP A 1 350 ? -29.322 -11.486 26.634 1.00 98.00 350 ASP A O 1
ATOM 2527 N N . GLN A 1 351 ? -28.415 -13.091 25.351 1.00 97.94 351 GLN A N 1
ATOM 2528 C CA . GLN A 1 351 ? -28.697 -14.194 26.277 1.00 97.94 351 GLN A CA 1
ATOM 2529 C C . GLN A 1 351 ? -28.010 -14.011 27.642 1.00 97.94 351 GLN A C 1
ATOM 2531 O O . GLN A 1 351 ? -28.620 -14.255 28.685 1.00 97.94 351 GLN A O 1
ATOM 2536 N N . ALA A 1 352 ? -26.751 -13.564 27.665 1.00 97.88 352 ALA A N 1
ATOM 2537 C CA . ALA A 1 352 ? -26.041 -13.276 28.909 1.00 97.88 352 ALA A CA 1
ATOM 2538 C C . ALA A 1 352 ? -26.715 -12.146 29.703 1.00 97.88 352 ALA A C 1
ATOM 2540 O O . ALA A 1 352 ? -26.820 -12.239 30.919 1.00 97.88 352 ALA A O 1
ATOM 2541 N N . TYR A 1 353 ? -27.208 -11.095 29.040 1.00 97.81 353 TYR A N 1
ATOM 2542 C CA . TYR A 1 353 ? -27.926 -10.010 29.716 1.00 97.81 353 TYR A CA 1
ATOM 2543 C C . TYR A 1 353 ? -29.281 -10.449 30.269 1.00 97.81 353 TYR A C 1
ATOM 2545 O O . TYR A 1 353 ? -29.679 -9.971 31.322 1.00 97.81 353 TYR A O 1
ATOM 2553 N N . GLU A 1 354 ? -29.989 -11.335 29.570 1.00 97.31 354 GLU A N 1
ATOM 2554 C CA . GLU A 1 354 ? -31.294 -11.847 30.009 1.00 97.31 354 GLU A CA 1
ATOM 2555 C C . GLU A 1 354 ? -31.182 -12.805 31.202 1.00 97.31 354 GLU A C 1
ATOM 2557 O O . GLU A 1 354 ? -32.097 -12.885 32.018 1.00 97.31 354 GLU A O 1
ATOM 2562 N N . THR A 1 355 ? -30.064 -13.526 31.306 1.00 97.00 355 THR A N 1
ATOM 2563 C CA . THR A 1 355 ? -29.822 -14.531 32.355 1.00 97.00 355 THR A CA 1
ATOM 2564 C C . THR A 1 355 ? -29.039 -13.997 33.552 1.00 97.00 355 THR A C 1
ATOM 2566 O O . THR A 1 355 ? -28.994 -14.657 34.590 1.00 97.00 355 THR A O 1
ATOM 2569 N N . ALA A 1 356 ? -28.418 -12.823 33.434 1.00 96.31 356 ALA A N 1
ATOM 2570 C CA . ALA A 1 356 ? -27.602 -12.253 34.496 1.00 96.31 356 ALA A CA 1
ATOM 2571 C C . ALA A 1 356 ? -28.441 -11.791 35.695 1.00 96.31 356 ALA A C 1
ATOM 2573 O O . ALA A 1 356 ? -29.448 -11.097 35.553 1.00 96.31 356 ALA A O 1
ATOM 2574 N N . GLY A 1 357 ? -27.968 -12.134 36.895 1.00 95.38 357 GLY A N 1
ATOM 2575 C CA . GLY A 1 357 ? -28.409 -11.495 38.130 1.00 95.38 357 GLY A CA 1
ATOM 2576 C C . GLY A 1 357 ? -27.809 -10.094 38.301 1.00 95.38 357 GLY A C 1
ATOM 2577 O O . GLY A 1 357 ? -27.125 -9.564 37.425 1.00 95.38 357 GLY A O 1
ATOM 2578 N N . ALA A 1 358 ? -28.053 -9.494 39.465 1.00 97.12 358 ALA A N 1
ATOM 2579 C CA . ALA A 1 358 ? -27.383 -8.259 39.859 1.00 97.12 358 ALA A CA 1
ATOM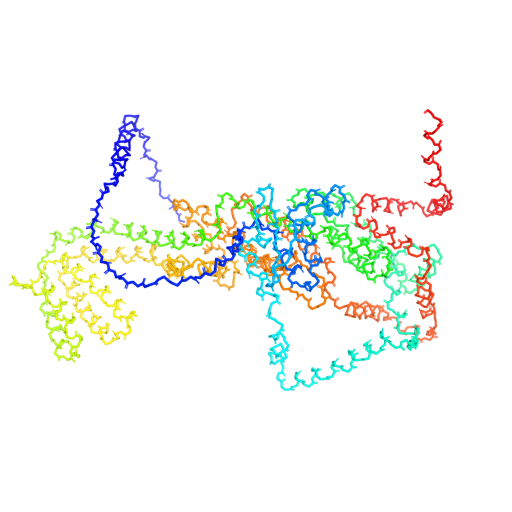 2580 C C . ALA A 1 358 ? -25.887 -8.522 40.111 1.00 97.12 358 ALA A C 1
ATOM 2582 O O . ALA A 1 358 ? -25.548 -9.385 40.916 1.00 97.12 358 ALA A O 1
ATOM 2583 N N . VAL A 1 359 ? -25.012 -7.759 39.454 1.00 97.25 359 VAL A N 1
ATOM 2584 C CA . VAL A 1 359 ? -23.555 -7.792 39.671 1.00 97.25 359 VAL A CA 1
ATOM 2585 C C . VAL A 1 359 ? -23.194 -6.940 40.887 1.00 97.25 359 VAL A C 1
ATOM 2587 O O . VAL A 1 359 ? -23.677 -5.807 41.006 1.00 97.25 359 VAL A O 1
ATOM 2590 N N . ASP A 1 360 ? -22.323 -7.439 41.767 1.00 97.56 360 ASP A N 1
ATOM 2591 C CA . ASP A 1 360 ? -21.827 -6.661 42.901 1.00 97.56 360 ASP A CA 1
ATOM 2592 C C . ASP A 1 360 ? -20.714 -5.702 42.460 1.00 97.56 360 ASP A C 1
ATOM 2594 O O . ASP A 1 360 ? -19.618 -6.093 42.056 1.00 97.56 360 ASP A O 1
ATOM 2598 N N . VAL A 1 361 ? -20.995 -4.403 42.563 1.00 97.44 361 VAL A N 1
ATOM 2599 C CA . VAL A 1 361 ? -20.069 -3.330 42.174 1.00 97.44 361 VAL A CA 1
ATOM 2600 C C . VAL A 1 361 ? -19.320 -2.714 43.354 1.00 97.44 361 VAL A C 1
ATOM 2602 O O . VAL A 1 361 ? -18.615 -1.718 43.171 1.00 97.44 361 VAL A O 1
ATOM 2605 N N . SER A 1 362 ? -19.460 -3.267 44.561 1.00 97.62 362 SER A N 1
ATOM 2606 C CA . SER A 1 362 ? -18.869 -2.710 45.784 1.00 97.62 362 SER A CA 1
ATOM 2607 C C . SER A 1 362 ? -17.351 -2.556 45.669 1.00 97.62 362 SER A C 1
ATOM 2609 O O . SER A 1 362 ? -16.820 -1.484 45.969 1.00 97.62 362 SER A O 1
ATOM 2611 N N . ASP A 1 363 ? -16.668 -3.567 45.126 1.00 97.44 363 ASP A N 1
ATOM 2612 C CA . ASP A 1 363 ? -15.216 -3.547 44.906 1.00 97.44 363 ASP A CA 1
ATOM 2613 C C . ASP A 1 363 ? -14.804 -2.450 43.912 1.00 97.44 363 ASP A C 1
ATOM 2615 O O . ASP A 1 363 ? -13.835 -1.720 44.131 1.00 97.44 363 ASP A O 1
ATOM 2619 N N . ILE A 1 364 ? -15.585 -2.266 42.841 1.00 97.19 364 ILE A N 1
ATOM 2620 C CA . ILE A 1 364 ? -15.338 -1.238 41.821 1.00 97.19 364 ILE A CA 1
ATOM 2621 C C . ILE A 1 364 ? -15.474 0.162 42.431 1.00 97.19 364 ILE A C 1
ATOM 2623 O O . ILE A 1 364 ? -14.628 1.032 42.200 1.00 97.19 364 ILE A O 1
ATOM 2627 N N . VAL A 1 365 ? -16.541 0.396 43.203 1.00 97.81 365 VAL A N 1
ATOM 2628 C CA . VAL A 1 365 ? -16.800 1.686 43.860 1.00 97.81 365 VAL A CA 1
ATOM 2629 C C . VAL A 1 365 ? -15.727 1.978 44.902 1.00 97.81 365 VAL A C 1
ATOM 2631 O O . VAL A 1 365 ? -15.170 3.077 44.893 1.00 97.81 365 VAL A O 1
ATOM 2634 N N . GLY A 1 366 ? -15.384 0.993 45.735 1.00 97.75 366 GLY A N 1
ATOM 2635 C CA . GLY A 1 366 ? -14.305 1.105 46.714 1.00 97.75 366 GLY A CA 1
ATOM 2636 C C . GLY A 1 366 ? -12.975 1.458 46.052 1.00 97.75 366 GLY A C 1
ATOM 2637 O O . GLY A 1 366 ? -12.306 2.405 46.475 1.00 97.75 366 GLY A O 1
ATOM 2638 N N . LYS A 1 367 ? -12.634 0.785 44.944 1.00 97.75 367 LYS A N 1
ATOM 2639 C CA . LYS A 1 367 ? -11.407 1.073 44.199 1.00 97.75 367 LYS A CA 1
ATOM 2640 C C . LYS A 1 367 ? -11.396 2.473 43.595 1.00 97.75 367 LYS A C 1
ATOM 2642 O O . LYS A 1 367 ? -10.371 3.160 43.621 1.00 97.75 367 LYS A O 1
ATOM 2647 N N . LEU A 1 368 ? -12.523 2.917 43.044 1.00 97.00 368 LEU A N 1
ATOM 2648 C CA . LEU A 1 368 ? -12.666 4.277 42.530 1.00 97.00 368 LEU A CA 1
ATOM 2649 C C . LEU A 1 368 ? -12.501 5.320 43.630 1.00 97.00 368 LEU A C 1
ATOM 2651 O O . LEU A 1 368 ? -11.814 6.312 43.400 1.00 97.00 368 LEU A O 1
ATOM 2655 N N . ASP A 1 369 ? -13.090 5.103 44.803 1.00 98.12 369 ASP A N 1
ATOM 2656 C CA . ASP A 1 369 ? -13.006 6.030 45.930 1.00 98.12 369 ASP A CA 1
ATOM 2657 C C . ASP A 1 369 ? -11.576 6.130 46.480 1.00 98.12 369 ASP A C 1
ATOM 2659 O O . ASP A 1 369 ? -11.074 7.244 46.660 1.00 98.12 369 ASP A O 1
ATOM 2663 N N . GLU A 1 370 ? -10.872 5.001 46.617 1.00 97.81 370 GLU A N 1
ATOM 2664 C CA . GLU A 1 370 ? -9.436 4.964 46.931 1.00 97.81 370 GLU A CA 1
ATOM 2665 C C . GLU A 1 370 ? -8.624 5.763 45.896 1.00 97.81 370 GLU A C 1
ATOM 2667 O O . GLU A 1 370 ? -7.856 6.667 46.235 1.00 97.81 370 GLU A O 1
ATOM 2672 N N . THR A 1 371 ? -8.852 5.483 44.610 1.00 96.81 371 THR A N 1
ATOM 2673 C CA . THR A 1 371 ? -8.109 6.107 43.509 1.00 96.81 371 THR A CA 1
ATOM 2674 C C . THR A 1 371 ? -8.394 7.608 43.407 1.00 96.81 371 THR A C 1
ATOM 2676 O O . THR A 1 371 ? -7.497 8.399 43.117 1.00 96.81 371 THR A O 1
ATOM 2679 N N . ILE A 1 372 ? -9.634 8.041 43.662 1.00 97.75 372 ILE A N 1
ATOM 2680 C CA . ILE A 1 372 ? -10.011 9.460 43.724 1.00 97.75 372 ILE A CA 1
ATOM 2681 C C . ILE A 1 372 ? -9.304 10.144 44.895 1.00 97.75 372 ILE A C 1
ATOM 2683 O O . ILE A 1 372 ? -8.844 11.273 44.732 1.00 97.75 372 ILE A O 1
ATOM 2687 N N . ALA A 1 373 ? -9.209 9.497 46.058 1.00 97.56 373 ALA A N 1
ATOM 2688 C CA . ALA A 1 373 ? -8.552 10.078 47.224 1.00 97.56 373 ALA A CA 1
ATOM 2689 C C . ALA A 1 373 ? -7.049 10.305 46.988 1.00 97.56 373 ALA A C 1
ATOM 2691 O O . ALA A 1 373 ? -6.523 11.345 47.386 1.00 97.56 373 ALA A O 1
ATOM 2692 N N . SER A 1 374 ? -6.373 9.383 46.293 1.00 96.31 374 SER A N 1
ATOM 2693 C CA . SER A 1 374 ? -4.930 9.468 46.026 1.00 96.31 374 SER A CA 1
ATOM 2694 C C . SER A 1 374 ? -4.552 10.269 44.771 1.00 96.31 374 SER A C 1
ATOM 2696 O O . SER A 1 374 ? -3.395 10.657 44.618 1.00 96.31 374 SER A O 1
ATOM 2698 N N . ALA A 1 375 ? -5.480 10.492 43.836 1.00 96.44 375 ALA A N 1
ATOM 2699 C CA . ALA A 1 375 ? -5.179 11.131 42.555 1.00 96.44 375 ALA A CA 1
ATOM 2700 C C . ALA A 1 375 ? -5.057 12.666 42.643 1.00 96.44 375 ALA A C 1
ATOM 2702 O O . ALA A 1 375 ? -5.692 13.325 43.467 1.00 96.44 375 ALA A O 1
ATOM 2703 N N . ALA A 1 376 ? -4.300 13.266 41.716 1.00 95.94 376 ALA A N 1
ATOM 2704 C CA . ALA A 1 376 ? -4.200 14.720 41.568 1.00 95.94 376 ALA A CA 1
ATOM 2705 C C . ALA A 1 376 ? -5.557 15.370 41.221 1.00 95.94 376 ALA A C 1
ATOM 2707 O O . ALA A 1 376 ? -6.382 14.770 40.530 1.00 95.94 376 ALA A O 1
ATOM 2708 N N . LYS A 1 377 ? -5.779 16.634 41.626 1.00 95.12 377 LYS A N 1
ATOM 2709 C CA . LYS A 1 377 ? -7.079 17.341 41.502 1.00 95.12 377 LYS A CA 1
ATOM 2710 C C . LYS A 1 377 ? -7.730 17.245 40.109 1.00 95.12 377 LYS A C 1
ATOM 2712 O O . LYS A 1 377 ? -8.936 17.024 40.016 1.00 95.12 377 LYS A O 1
ATOM 2717 N N . GLY A 1 378 ? -6.953 17.385 39.029 1.00 92.25 378 GLY A N 1
ATOM 2718 C CA . GLY A 1 378 ? -7.467 17.271 37.654 1.00 92.25 378 GLY A CA 1
ATOM 2719 C C . GLY A 1 378 ? -7.972 15.862 37.307 1.00 92.25 378 GLY A C 1
ATOM 2720 O O . GLY A 1 378 ? -9.021 15.704 36.680 1.00 92.25 378 GLY A O 1
ATOM 2721 N N . THR A 1 379 ? -7.271 14.837 37.787 1.00 95.50 379 THR A N 1
ATOM 2722 C CA . THR A 1 379 ? -7.615 13.417 37.632 1.00 95.50 379 THR A CA 1
ATOM 2723 C C . THR A 1 379 ? -8.840 13.050 38.471 1.00 95.50 379 THR A C 1
ATOM 2725 O O . THR A 1 379 ? -9.726 12.347 37.982 1.00 95.50 379 THR A O 1
ATOM 2728 N N . GLN A 1 380 ? -8.961 13.601 39.687 1.00 97.19 380 GLN A N 1
ATOM 2729 C CA . GLN A 1 380 ? -10.116 13.377 40.567 1.00 97.19 380 GLN A CA 1
ATOM 2730 C C . GLN A 1 380 ? -11.440 13.729 39.888 1.00 97.19 380 GLN A C 1
ATOM 2732 O O . GLN A 1 380 ? -12.397 12.963 39.969 1.00 97.19 380 GLN A O 1
ATOM 2737 N N . ALA A 1 381 ? -11.514 14.870 39.195 1.00 96.62 381 ALA A N 1
ATOM 2738 C CA . ALA A 1 381 ? -12.740 15.297 38.521 1.00 96.62 381 ALA A CA 1
ATOM 2739 C C . ALA A 1 381 ? -13.198 14.288 37.452 1.00 96.62 381 ALA A C 1
ATOM 2741 O O . ALA A 1 381 ? -14.394 14.007 37.330 1.00 96.62 381 ALA A O 1
ATOM 2742 N N . ARG A 1 382 ? -12.245 13.709 36.711 1.00 96.50 382 ARG A N 1
ATOM 2743 C CA . ARG A 1 382 ? -12.507 12.714 35.661 1.00 96.50 382 ARG A CA 1
ATOM 2744 C C . ARG A 1 382 ? -12.880 11.350 36.247 1.00 96.50 382 ARG A C 1
ATOM 2746 O O . ARG A 1 382 ? -13.823 10.733 35.760 1.00 96.50 382 ARG A O 1
ATOM 2753 N N . LEU A 1 383 ? -12.217 10.915 37.318 1.00 96.88 383 LEU A N 1
ATOM 2754 C CA . LEU A 1 383 ? -12.565 9.681 38.036 1.00 96.88 383 LEU A CA 1
ATOM 2755 C C . LEU A 1 383 ? -13.934 9.781 38.724 1.00 96.88 383 LEU A C 1
ATOM 2757 O O . LEU A 1 383 ? -14.733 8.856 38.639 1.00 96.88 383 LEU A O 1
ATOM 2761 N N . ARG A 1 384 ? -14.273 10.939 39.308 1.00 97.88 384 ARG A N 1
ATOM 2762 C CA . ARG A 1 384 ? -15.618 11.206 39.846 1.00 97.88 384 ARG A CA 1
ATOM 2763 C C . ARG A 1 384 ? -16.701 11.136 38.773 1.00 97.88 384 ARG A C 1
ATOM 2765 O O . ARG A 1 384 ? -17.834 10.809 39.103 1.00 97.88 384 ARG A O 1
ATOM 2772 N N . ALA A 1 385 ? -16.387 11.452 37.514 1.00 96.44 385 ALA A N 1
ATOM 2773 C CA . ALA A 1 385 ? -17.331 11.255 36.416 1.00 96.44 385 ALA A CA 1
ATOM 2774 C C . ALA A 1 385 ? -17.612 9.765 36.193 1.00 96.44 385 ALA A C 1
ATOM 2776 O O . ALA A 1 385 ? -18.771 9.381 36.226 1.00 96.44 385 ALA A O 1
ATOM 2777 N N . VAL A 1 386 ? -16.567 8.933 36.107 1.00 96.81 386 VAL A N 1
ATOM 2778 C CA . VAL A 1 386 ? -16.714 7.466 36.010 1.00 96.81 386 VAL A CA 1
ATOM 2779 C C . VAL A 1 386 ? -17.494 6.909 37.205 1.00 96.81 386 VAL A C 1
ATOM 2781 O O . VAL A 1 386 ? -18.392 6.094 37.034 1.00 96.81 386 VAL A O 1
ATOM 2784 N N . ARG A 1 387 ? -17.221 7.403 38.419 1.00 97.56 387 ARG A N 1
ATOM 2785 C CA . ARG A 1 387 ? -17.973 7.018 39.618 1.00 97.56 387 ARG A CA 1
ATOM 2786 C C . ARG A 1 387 ? -19.462 7.350 39.515 1.00 97.56 387 ARG A C 1
ATOM 2788 O O . ARG A 1 387 ? -20.272 6.539 39.938 1.00 97.56 387 ARG A O 1
ATOM 2795 N N . ARG A 1 388 ? -19.838 8.515 38.974 1.00 97.56 388 ARG A N 1
ATOM 2796 C CA . ARG A 1 388 ? -21.255 8.886 38.773 1.00 97.56 388 ARG A CA 1
ATOM 2797 C C . ARG A 1 388 ? -21.955 8.009 37.738 1.00 97.56 388 ARG A C 1
ATOM 2799 O O . ARG A 1 388 ? -23.162 7.819 37.843 1.00 97.56 388 ARG A O 1
ATOM 2806 N N . ASP A 1 389 ? -21.213 7.478 36.768 1.00 96.38 389 ASP A N 1
ATOM 2807 C CA . ASP A 1 389 ? -21.766 6.561 35.768 1.00 96.38 389 ASP A CA 1
ATOM 2808 C C . ASP A 1 389 ? -22.176 5.217 36.421 1.00 96.38 389 ASP A C 1
ATOM 2810 O O . ASP A 1 389 ? -23.160 4.606 35.995 1.00 96.38 389 ASP A O 1
ATOM 2814 N N . ILE A 1 390 ? -21.476 4.813 37.497 1.00 96.62 390 ILE A N 1
ATOM 2815 C CA . ILE A 1 390 ? -21.690 3.571 38.270 1.00 96.62 390 ILE A CA 1
ATOM 2816 C C . ILE A 1 390 ? -22.638 3.776 39.457 1.00 96.62 390 ILE A C 1
ATOM 2818 O O . ILE A 1 390 ? -23.514 2.955 39.690 1.00 96.62 390 ILE A O 1
ATOM 2822 N N . VAL A 1 391 ? -22.472 4.856 40.223 1.00 97.12 391 VAL A N 1
ATOM 2823 C CA . VAL A 1 391 ? -23.286 5.187 41.402 1.00 97.12 391 VAL A CA 1
ATOM 2824 C C . VAL A 1 391 ? -24.179 6.366 41.051 1.00 97.12 391 VAL A C 1
ATOM 2826 O O . VAL A 1 391 ? -23.764 7.529 41.127 1.00 97.12 391 VAL A O 1
ATOM 2829 N N . ARG A 1 392 ? -25.407 6.050 40.642 1.00 95.44 392 ARG A N 1
ATOM 2830 C CA . ARG A 1 392 ? -26.429 7.031 40.269 1.00 95.44 392 ARG A CA 1
ATOM 2831 C C . ARG A 1 392 ? -27.219 7.466 41.501 1.00 95.44 392 ARG A C 1
ATOM 2833 O O . ARG A 1 392 ? -27.002 6.967 42.604 1.00 95.44 392 ARG A O 1
ATOM 2840 N N . LYS A 1 393 ? -28.138 8.420 41.329 1.00 94.19 393 LYS A N 1
ATOM 2841 C CA . LYS A 1 393 ? -28.990 8.898 42.434 1.00 94.19 393 LYS A CA 1
ATOM 2842 C C . LYS A 1 393 ? -29.888 7.787 42.975 1.00 94.19 393 LYS A C 1
ATOM 2844 O O . LYS A 1 393 ? -30.181 7.762 44.162 1.00 94.19 393 LYS A O 1
ATOM 2849 N N . GLU A 1 394 ? -30.291 6.882 42.094 1.00 94.25 394 GLU A N 1
ATOM 2850 C CA . GLU A 1 394 ? -31.165 5.747 42.364 1.00 94.25 394 GLU A CA 1
ATOM 2851 C C . GLU A 1 394 ? -30.416 4.568 43.009 1.00 94.25 394 GLU A C 1
ATOM 2853 O O . GLU A 1 394 ? -31.048 3.612 43.446 1.00 94.25 394 GLU A O 1
ATOM 2858 N N . GLY A 1 395 ? -29.081 4.634 43.082 1.00 95.44 395 GLY A N 1
ATOM 2859 C CA . GLY A 1 395 ? -28.225 3.588 43.636 1.00 95.44 395 GLY A CA 1
ATOM 2860 C C . GLY A 1 395 ? -27.114 3.129 42.681 1.00 95.44 395 GLY A C 1
ATOM 2861 O O . GLY A 1 395 ? -26.926 3.706 41.601 1.00 95.44 395 GLY A O 1
ATOM 2862 N N . PRO A 1 396 ? -26.332 2.113 43.090 1.00 95.81 396 PRO A N 1
ATOM 2863 C CA . PRO A 1 396 ? -25.338 1.485 42.229 1.00 95.81 396 PRO A CA 1
ATOM 2864 C C . PRO A 1 396 ? -26.003 0.766 41.047 1.00 95.81 396 PRO A C 1
ATOM 2866 O O . PRO A 1 396 ? -27.012 0.082 41.198 1.00 95.81 396 PRO A O 1
ATOM 2869 N N . VAL A 1 397 ? -25.420 0.911 39.861 1.00 96.12 397 VAL A N 1
ATOM 2870 C CA . VAL A 1 397 ? -25.810 0.166 38.663 1.00 96.12 397 VAL A CA 1
ATOM 2871 C C . VAL A 1 397 ? -25.339 -1.276 38.816 1.00 96.12 397 VAL A C 1
ATOM 2873 O O . VAL A 1 397 ? -24.139 -1.517 38.853 1.00 96.12 397 VAL A O 1
ATOM 2876 N N . THR A 1 398 ? -26.271 -2.223 38.857 1.00 97.06 398 THR A N 1
ATOM 2877 C CA . THR A 1 398 ? -25.976 -3.663 38.985 1.00 97.06 398 THR A CA 1
ATOM 2878 C C . THR A 1 398 ? -26.323 -4.474 37.732 1.00 97.06 398 THR A C 1
ATOM 2880 O O . THR A 1 398 ? -25.970 -5.645 37.638 1.00 97.06 398 THR A O 1
ATOM 2883 N N . ASP A 1 399 ? -26.990 -3.860 36.749 1.00 97.00 399 ASP A N 1
ATOM 2884 C CA . ASP A 1 399 ? -27.335 -4.487 35.469 1.00 97.00 399 ASP A CA 1
ATOM 2885 C C . ASP A 1 399 ? -26.081 -4.742 34.610 1.00 97.00 399 ASP A C 1
ATOM 2887 O O . ASP A 1 399 ? -25.356 -3.805 34.247 1.00 97.00 399 ASP A O 1
ATOM 2891 N N . LEU A 1 400 ? -25.865 -6.008 34.231 1.00 96.81 400 LEU A N 1
ATOM 2892 C CA . LEU A 1 400 ? -24.713 -6.460 33.445 1.00 96.81 400 LEU A CA 1
ATOM 2893 C C . LEU A 1 400 ? -24.573 -5.694 32.122 1.00 96.81 400 LEU A C 1
ATOM 2895 O O . LEU A 1 400 ? -23.460 -5.340 31.717 1.00 96.81 400 LEU A O 1
ATOM 2899 N N . ARG A 1 401 ? -25.686 -5.394 31.440 1.00 97.44 401 ARG A N 1
ATOM 2900 C CA . ARG A 1 401 ? -25.657 -4.672 30.158 1.00 97.44 401 ARG A CA 1
ATOM 2901 C C . ARG A 1 401 ? -25.126 -3.253 30.336 1.00 97.44 401 ARG A C 1
ATOM 2903 O O . ARG A 1 401 ? -24.255 -2.813 29.579 1.00 97.44 401 ARG A O 1
ATOM 2910 N N . THR A 1 402 ? -25.624 -2.535 31.336 1.00 97.06 402 THR A N 1
ATOM 2911 C CA . THR A 1 402 ? -25.181 -1.175 31.647 1.00 97.06 402 THR A CA 1
ATOM 2912 C C . THR A 1 402 ? -23.723 -1.169 32.100 1.00 97.06 402 THR A C 1
ATOM 2914 O O . THR A 1 402 ? -22.945 -0.345 31.615 1.00 97.06 402 THR A O 1
ATOM 2917 N N . LEU A 1 403 ? -23.313 -2.127 32.935 1.00 97.25 403 LEU A N 1
ATOM 2918 C CA . LEU A 1 403 ? -21.921 -2.274 33.366 1.00 97.25 403 LEU A CA 1
ATOM 2919 C C . LEU A 1 403 ? -20.972 -2.569 32.201 1.00 97.25 403 LEU A C 1
ATOM 2921 O O . LEU A 1 403 ? -19.907 -1.957 32.102 1.00 97.25 403 LEU A O 1
ATOM 2925 N N . HIS A 1 404 ? -21.371 -3.418 31.252 1.00 96.44 404 HIS A N 1
ATOM 2926 C CA . HIS A 1 404 ? -20.595 -3.644 30.034 1.00 96.44 404 HIS A CA 1
ATOM 2927 C C . HIS A 1 404 ? -20.439 -2.366 29.195 1.00 96.44 404 HIS A C 1
ATOM 2929 O O . HIS A 1 404 ? -19.362 -2.104 28.649 1.00 96.44 404 HIS A O 1
ATOM 2935 N N . ASN A 1 405 ? -21.484 -1.545 29.087 1.00 96.31 405 ASN A N 1
ATOM 2936 C CA . ASN A 1 405 ? -21.394 -0.273 28.369 1.00 96.31 405 ASN A CA 1
ATOM 2937 C C . ASN A 1 405 ? -20.449 0.710 29.078 1.00 96.31 405 ASN A C 1
ATOM 2939 O O . ASN A 1 405 ? -19.581 1.285 28.419 1.00 96.31 405 ASN A O 1
ATOM 2943 N N . ILE A 1 406 ? -20.515 0.810 30.410 1.00 96.75 406 ILE A N 1
ATOM 2944 C CA . ILE A 1 406 ? -19.574 1.612 31.213 1.00 96.75 406 ILE A CA 1
ATOM 2945 C C . ILE A 1 406 ? -18.132 1.122 31.006 1.00 96.75 406 ILE A C 1
ATOM 2947 O O . ILE A 1 406 ? -17.227 1.927 30.776 1.00 96.75 406 ILE A O 1
ATOM 2951 N N . ARG A 1 407 ? -17.903 -0.198 30.986 1.00 96.19 407 ARG A N 1
ATOM 2952 C CA . ARG A 1 407 ? -16.594 -0.801 30.676 1.00 96.19 407 ARG A CA 1
ATOM 2953 C C . ARG A 1 407 ? -16.075 -0.382 29.291 1.00 96.19 407 ARG A C 1
ATOM 2955 O O . ARG A 1 407 ? -14.884 -0.095 29.137 1.00 96.19 407 ARG A O 1
ATOM 2962 N N . LYS A 1 408 ? -16.934 -0.324 28.265 1.00 95.00 408 LYS A N 1
ATOM 2963 C CA . LYS A 1 408 ? -16.552 0.151 26.918 1.00 95.00 408 LYS A CA 1
ATOM 2964 C C . LYS A 1 408 ? -16.165 1.629 26.929 1.00 95.00 408 LYS A C 1
ATOM 2966 O O . LYS A 1 408 ? -15.108 1.978 26.406 1.00 95.00 408 LYS A O 1
ATOM 2971 N N . GLU A 1 409 ? -16.958 2.476 27.577 1.00 96.12 409 GLU A N 1
ATOM 2972 C CA . GLU A 1 409 ? -16.643 3.901 27.722 1.00 96.12 409 GLU A CA 1
ATOM 2973 C C . GLU A 1 409 ? -15.337 4.129 28.492 1.00 96.12 409 GLU A C 1
ATOM 2975 O O . GLU A 1 409 ? -14.555 5.024 28.160 1.00 96.12 409 GLU A O 1
ATOM 2980 N N . LEU A 1 410 ? -15.059 3.296 29.497 1.00 96.62 410 LEU A N 1
ATOM 2981 C CA . LEU A 1 410 ? -13.810 3.328 30.247 1.00 96.62 410 LEU A CA 1
ATOM 2982 C C . LEU A 1 410 ? -12.604 3.030 29.345 1.00 96.62 410 LEU A C 1
ATOM 2984 O O . LEU A 1 410 ? -11.607 3.752 29.407 1.00 96.62 410 LEU A O 1
ATOM 2988 N N . ASN A 1 411 ? -12.703 2.045 28.445 1.00 96.50 411 ASN A N 1
ATOM 2989 C CA . ASN A 1 411 ? -11.664 1.773 27.443 1.00 96.50 411 ASN A CA 1
ATOM 2990 C C . ASN A 1 411 ? -11.410 2.977 26.520 1.00 96.50 411 ASN A C 1
ATOM 2992 O O . ASN A 1 411 ? -10.253 3.297 26.229 1.00 96.50 411 ASN A O 1
ATOM 2996 N N . ASP A 1 412 ? -12.459 3.694 26.115 1.00 94.81 412 ASP A N 1
ATOM 2997 C CA . ASP A 1 412 ? -12.317 4.915 25.316 1.00 94.81 412 ASP A CA 1
ATOM 2998 C C . ASP A 1 412 ? -11.647 6.049 26.106 1.00 94.81 412 ASP A C 1
ATOM 3000 O O . ASP A 1 412 ? -10.788 6.758 25.568 1.00 94.81 412 ASP A O 1
ATOM 3004 N N . LYS A 1 413 ? -11.984 6.213 27.394 1.00 96.88 413 LYS A N 1
ATOM 3005 C CA . LYS A 1 413 ? -11.326 7.184 28.288 1.00 96.88 413 LYS A CA 1
ATOM 3006 C C . LYS A 1 413 ? -9.843 6.837 28.490 1.00 96.88 413 LYS A C 1
ATOM 3008 O O . LYS A 1 413 ? -9.012 7.740 28.396 1.00 96.88 413 LYS A O 1
ATOM 3013 N N . ILE A 1 414 ? -9.492 5.557 28.665 1.00 96.94 414 ILE A N 1
ATOM 3014 C CA . ILE A 1 414 ? -8.095 5.080 28.740 1.00 96.94 414 ILE A CA 1
ATOM 3015 C C . ILE A 1 414 ? -7.342 5.416 27.449 1.00 96.94 414 ILE A C 1
ATOM 3017 O O . ILE A 1 414 ? -6.225 5.940 27.501 1.00 96.94 414 ILE A O 1
ATOM 3021 N N . LEU A 1 415 ? -7.940 5.148 26.283 1.00 94.00 415 LEU A N 1
ATOM 3022 C CA . LEU A 1 415 ? -7.318 5.429 24.989 1.00 94.00 415 LEU A CA 1
ATOM 3023 C C . LEU A 1 415 ? -7.085 6.933 24.786 1.00 94.00 415 LEU A C 1
ATOM 3025 O O . LEU A 1 415 ? -6.020 7.326 24.307 1.00 94.00 415 LEU A O 1
ATOM 3029 N N . LYS A 1 416 ? -8.061 7.773 25.155 1.00 95.56 416 LYS A N 1
ATOM 3030 C CA . LYS A 1 416 ? -7.944 9.239 25.094 1.00 95.56 416 LYS A CA 1
ATOM 3031 C C . LYS A 1 416 ? -6.861 9.759 26.038 1.00 95.56 416 LYS A C 1
ATOM 3033 O O . LYS A 1 416 ? -6.040 10.556 25.597 1.00 95.56 416 LYS A O 1
ATOM 3038 N N . ALA A 1 417 ? -6.820 9.280 27.283 1.00 95.94 417 ALA A N 1
ATOM 3039 C CA . ALA A 1 417 ? -5.788 9.649 28.253 1.00 95.94 417 ALA A CA 1
ATOM 3040 C C . ALA A 1 417 ? -4.383 9.272 27.752 1.00 95.94 417 ALA A C 1
ATOM 3042 O O . ALA A 1 417 ? -3.507 10.128 27.692 1.00 95.94 417 ALA A O 1
ATOM 3043 N N . THR A 1 418 ? -4.211 8.038 27.259 1.00 96.31 418 THR A N 1
ATOM 3044 C CA . THR A 1 418 ? -2.938 7.553 26.688 1.00 96.31 418 THR A CA 1
ATOM 3045 C C . THR A 1 418 ? -2.483 8.416 25.505 1.00 96.31 418 THR A C 1
ATOM 3047 O O . THR A 1 418 ? -1.333 8.830 25.435 1.00 96.31 418 THR A O 1
ATOM 3050 N N . LYS A 1 419 ? -3.385 8.731 24.564 1.00 93.56 419 LYS A N 1
ATOM 3051 C CA . LYS A 1 419 ? -3.051 9.582 23.406 1.00 93.56 419 LYS A CA 1
ATOM 3052 C C . LYS A 1 419 ? -2.789 11.042 23.779 1.00 93.56 419 LYS A C 1
ATOM 3054 O O . LYS A 1 419 ? -2.091 11.725 23.038 1.00 93.56 419 LYS A O 1
ATOM 3059 N N . GLY A 1 420 ? -3.375 11.514 24.876 1.00 95.50 420 GLY A N 1
ATOM 3060 C CA . GLY A 1 420 ? -3.174 12.860 25.406 1.00 95.50 420 GLY A CA 1
ATOM 3061 C C . GLY A 1 420 ? -1.930 13.013 26.285 1.00 95.50 420 GLY A C 1
ATOM 3062 O O . GLY A 1 420 ? -1.694 14.120 26.755 1.00 95.50 420 GLY A O 1
ATOM 3063 N N . GLY A 1 421 ? -1.164 11.940 26.526 1.00 95.69 421 GLY A N 1
ATOM 3064 C CA . GLY A 1 421 ? -0.004 11.954 27.426 1.00 95.69 421 GLY A CA 1
ATOM 3065 C C . GLY A 1 421 ? -0.361 12.025 28.916 1.00 95.69 421 GLY A C 1
ATOM 3066 O O . GLY A 1 421 ? 0.489 12.352 29.736 1.00 95.69 421 GLY A O 1
ATOM 3067 N N . ASP A 1 422 ? -1.614 11.742 29.285 1.00 96.75 422 ASP A N 1
ATOM 3068 C CA . ASP A 1 422 ? -2.068 11.705 30.679 1.00 96.75 422 ASP A CA 1
ATOM 3069 C C . ASP A 1 422 ? -1.891 10.287 31.245 1.00 96.75 422 ASP A C 1
ATOM 3071 O O . ASP A 1 422 ? -2.852 9.539 31.463 1.00 96.75 422 ASP A O 1
ATOM 3075 N N . ASP A 1 423 ? -0.627 9.888 31.404 1.00 96.44 423 ASP A N 1
ATOM 3076 C CA . ASP A 1 423 ? -0.247 8.523 31.780 1.00 96.44 423 ASP A CA 1
ATOM 3077 C C . ASP A 1 423 ? -0.752 8.139 33.174 1.00 96.44 423 ASP A C 1
ATOM 3079 O O . ASP A 1 423 ? -1.152 6.993 33.385 1.00 96.44 423 ASP A O 1
ATOM 3083 N N . GLN A 1 424 ? -0.810 9.098 34.107 1.00 96.06 424 GLN A N 1
ATOM 3084 C CA . GLN A 1 424 ? -1.358 8.877 35.448 1.00 96.06 424 GLN A CA 1
ATOM 3085 C C . GLN A 1 424 ? -2.853 8.559 35.397 1.00 96.06 424 GLN A C 1
ATOM 3087 O O . GLN A 1 424 ? -3.290 7.567 35.982 1.00 96.06 424 GLN A O 1
ATOM 3092 N N . LEU A 1 425 ? -3.656 9.346 34.670 1.00 96.38 425 LEU A N 1
ATOM 3093 C CA . LEU A 1 425 ? -5.072 9.024 34.501 1.00 96.38 425 LEU A CA 1
ATOM 3094 C C . LEU A 1 425 ? -5.253 7.692 33.770 1.00 96.38 425 LEU A C 1
ATOM 3096 O O . LEU A 1 425 ? -6.086 6.888 34.178 1.00 96.38 425 LEU A O 1
ATOM 3100 N N . ALA A 1 426 ? -4.490 7.442 32.703 1.00 97.19 426 ALA A N 1
ATOM 3101 C CA . ALA A 1 426 ? -4.571 6.184 31.968 1.00 97.19 426 ALA A CA 1
ATOM 3102 C C . ALA A 1 426 ? -4.251 4.980 32.869 1.00 97.19 426 ALA A C 1
ATOM 3104 O O . ALA A 1 426 ? -4.945 3.968 32.793 1.00 97.19 426 ALA A O 1
ATOM 3105 N N . PHE A 1 427 ? -3.242 5.097 33.736 1.00 97.12 427 PHE A N 1
ATOM 3106 C CA . PHE A 1 427 ? -2.898 4.094 34.741 1.00 97.12 427 PHE A CA 1
ATOM 3107 C C . PHE A 1 427 ? -4.063 3.842 35.707 1.00 97.12 427 PHE A C 1
ATOM 3109 O O . PHE A 1 427 ? -4.537 2.712 35.803 1.00 97.12 427 PHE A O 1
ATOM 3116 N N . HIS A 1 428 ? -4.591 4.893 36.338 1.00 97.12 428 HIS A N 1
ATOM 3117 C CA . HIS A 1 428 ? -5.711 4.785 37.277 1.00 97.12 428 HIS A CA 1
ATOM 3118 C C . HIS A 1 428 ? -6.973 4.190 36.638 1.00 97.12 428 HIS A C 1
ATOM 3120 O O . HIS A 1 428 ? -7.619 3.322 37.218 1.00 97.12 428 HIS A O 1
ATOM 3126 N N . LEU A 1 429 ? -7.312 4.602 35.414 1.00 96.88 429 LEU A N 1
ATOM 3127 C CA . LEU A 1 429 ? -8.462 4.054 34.697 1.00 96.88 429 LEU A CA 1
ATOM 3128 C C . LEU A 1 429 ? -8.266 2.576 34.318 1.00 96.88 429 LEU A C 1
ATOM 3130 O O . LEU A 1 429 ? -9.242 1.832 34.313 1.00 96.88 429 LEU A O 1
ATOM 3134 N N . ARG A 1 430 ? -7.037 2.130 34.008 1.00 97.81 430 ARG A N 1
ATOM 3135 C CA . ARG A 1 430 ? -6.742 0.703 33.767 1.00 97.81 430 ARG A CA 1
ATOM 3136 C C . ARG A 1 430 ? -6.901 -0.127 35.034 1.00 97.81 430 ARG A C 1
ATOM 3138 O O . ARG A 1 430 ? -7.398 -1.244 34.943 1.00 97.81 430 ARG A O 1
ATOM 3145 N N . ASP A 1 431 ? -6.507 0.416 36.181 1.00 96.56 431 ASP A N 1
ATOM 3146 C CA . ASP A 1 431 ? -6.645 -0.262 37.471 1.00 96.56 431 ASP A CA 1
ATOM 3147 C C . ASP A 1 431 ? -8.124 -0.451 37.845 1.00 96.56 431 ASP A C 1
ATOM 3149 O O . ASP A 1 431 ? -8.566 -1.567 38.111 1.00 96.56 431 ASP A O 1
ATOM 3153 N N . VAL A 1 432 ? -8.929 0.610 37.703 1.00 96.56 432 VAL A N 1
ATOM 3154 C CA . VAL A 1 432 ? -10.394 0.534 37.846 1.00 96.56 432 VAL A CA 1
ATOM 3155 C C . VAL A 1 432 ? -11.002 -0.445 36.838 1.00 96.56 432 VAL A C 1
ATOM 3157 O O . VAL A 1 432 ? -11.877 -1.228 37.196 1.00 96.56 432 VAL A O 1
ATOM 3160 N N . ARG A 1 433 ? -10.537 -0.444 35.578 1.00 97.12 433 ARG A N 1
ATOM 3161 C CA . ARG A 1 433 ? -11.022 -1.387 34.559 1.00 97.12 433 ARG A CA 1
ATOM 3162 C C . ARG A 1 433 ? -10.744 -2.833 34.952 1.00 97.12 433 ARG A C 1
ATOM 3164 O O . ARG A 1 433 ? -11.611 -3.668 34.752 1.00 97.12 433 ARG A O 1
ATOM 3171 N N . ARG A 1 434 ? -9.566 -3.122 35.506 1.00 97.88 434 ARG A N 1
ATOM 3172 C CA . ARG A 1 434 ? -9.223 -4.465 35.985 1.00 97.88 434 ARG A CA 1
ATOM 3173 C C . ARG A 1 434 ? -10.189 -4.927 37.076 1.00 97.88 434 ARG A C 1
ATOM 3175 O O . ARG A 1 434 ? -10.694 -6.032 36.974 1.00 97.88 434 ARG A O 1
ATOM 3182 N N . THR A 1 435 ? -10.518 -4.061 38.037 1.00 96.69 435 THR A N 1
ATOM 3183 C CA . THR A 1 435 ? -11.523 -4.383 39.074 1.00 96.69 435 THR A CA 1
ATOM 3184 C C . THR A 1 435 ? -12.909 -4.617 38.458 1.00 96.69 435 THR A C 1
ATOM 3186 O O . THR A 1 435 ? -13.654 -5.487 38.888 1.00 96.69 435 THR A O 1
ATOM 3189 N N . PHE A 1 436 ? -13.247 -3.863 37.407 1.00 95.25 436 PHE A N 1
ATOM 3190 C CA . PHE A 1 436 ? -14.450 -4.085 36.600 1.00 95.25 436 PHE A CA 1
ATOM 3191 C C . PHE A 1 436 ? -14.459 -5.463 35.937 1.00 95.25 436 PHE A C 1
ATOM 3193 O O . PHE A 1 436 ? -15.471 -6.150 35.979 1.00 95.25 436 PHE A O 1
ATOM 3200 N N . ASP A 1 437 ? -13.351 -5.837 35.295 1.00 95.75 437 ASP A N 1
ATOM 3201 C CA . ASP A 1 437 ? -13.196 -7.125 34.625 1.00 95.75 437 ASP A CA 1
ATOM 3202 C C . ASP A 1 437 ? -13.329 -8.269 35.655 1.00 95.75 437 ASP A C 1
ATOM 3204 O O . ASP A 1 437 ? -14.090 -9.196 35.417 1.00 95.75 437 ASP A O 1
ATOM 3208 N N . GLU A 1 438 ? -12.705 -8.146 36.832 1.00 96.75 438 GLU A N 1
ATOM 3209 C CA . GLU A 1 438 ? -12.790 -9.123 37.933 1.00 96.75 438 GLU A CA 1
ATOM 3210 C C . GLU A 1 438 ? -14.212 -9.277 38.498 1.00 96.75 438 GLU A C 1
ATOM 3212 O O . GLU A 1 438 ? -14.673 -10.399 38.697 1.00 96.75 438 GLU A O 1
ATOM 3217 N N . ALA A 1 439 ? -14.932 -8.174 38.729 1.00 95.62 439 ALA A N 1
ATOM 3218 C CA . ALA A 1 439 ? -16.311 -8.220 39.224 1.00 95.62 439 ALA A CA 1
ATOM 3219 C C . ALA A 1 439 ? -17.272 -8.830 38.191 1.00 95.62 439 ALA A C 1
ATOM 3221 O O . ALA A 1 439 ? -18.115 -9.659 38.529 1.00 95.62 439 ALA A O 1
ATOM 3222 N N . LEU A 1 440 ? -17.116 -8.454 36.915 1.00 95.38 440 LEU A N 1
ATOM 3223 C CA . LEU A 1 440 ? -17.887 -9.054 35.829 1.00 95.38 440 LEU A CA 1
ATOM 3224 C C . LEU A 1 440 ? -17.569 -10.542 35.684 1.00 95.38 440 LEU A C 1
ATOM 3226 O O . LEU A 1 440 ? -18.488 -11.323 35.490 1.00 95.38 440 LEU A O 1
ATOM 3230 N N . ASP A 1 441 ? -16.305 -10.941 35.797 1.00 95.12 441 ASP A N 1
ATOM 3231 C CA . ASP A 1 441 ? -15.925 -12.344 35.655 1.00 95.12 441 ASP A CA 1
ATOM 3232 C C . ASP A 1 441 ? -16.369 -13.214 36.840 1.00 95.12 441 ASP A C 1
ATOM 3234 O O . ASP A 1 441 ? -16.543 -14.418 36.681 1.00 95.12 441 ASP A O 1
ATOM 3238 N N . ARG A 1 442 ? -16.554 -12.627 38.025 1.00 96.94 442 ARG A N 1
ATOM 3239 C CA . ARG A 1 442 ? -17.038 -13.338 39.214 1.00 96.94 442 ARG A CA 1
ATOM 3240 C C . ARG A 1 442 ? -18.549 -13.570 39.188 1.00 96.94 442 ARG A C 1
ATOM 3242 O O . ARG A 1 442 ? -18.995 -14.653 39.556 1.00 96.94 442 ARG A O 1
ATOM 3249 N N . ASP A 1 443 ? -19.317 -12.552 38.796 1.00 96.62 443 ASP A N 1
ATOM 3250 C CA . ASP A 1 443 ? -20.770 -12.526 39.012 1.00 96.62 443 ASP A CA 1
ATOM 3251 C C . ASP A 1 443 ? -21.588 -12.768 37.723 1.00 96.62 443 ASP A C 1
ATOM 3253 O O . ASP A 1 443 ? -22.803 -12.974 37.791 1.00 96.62 443 ASP A O 1
ATOM 3257 N N . ALA A 1 444 ? -20.968 -12.721 36.537 1.00 95.50 444 ALA A N 1
ATOM 3258 C CA . ALA A 1 444 ? -21.669 -12.934 35.269 1.00 95.50 444 ALA A CA 1
ATOM 3259 C C . ALA A 1 444 ? -21.954 -14.426 34.985 1.00 95.50 444 ALA A C 1
ATOM 3261 O O . ALA A 1 444 ? -21.225 -15.304 35.441 1.00 95.50 444 ALA A O 1
ATOM 3262 N N . PRO A 1 445 ? -23.001 -14.740 34.196 1.00 96.81 445 PRO A N 1
ATOM 3263 C CA . PRO A 1 445 ? -23.315 -16.120 33.817 1.00 96.81 445 PRO A CA 1
ATOM 3264 C C . PRO A 1 445 ? -22.286 -16.703 32.832 1.00 96.81 445 PRO A C 1
ATOM 3266 O O . PRO A 1 445 ? -21.684 -15.965 32.061 1.00 96.81 445 PRO A O 1
ATOM 3269 N N . ASP A 1 446 ? -22.168 -18.032 32.734 1.00 97.56 446 ASP A N 1
ATOM 3270 C CA . ASP A 1 446 ? -21.235 -18.711 31.806 1.00 97.56 446 ASP A CA 1
ATOM 3271 C C . ASP A 1 446 ? -21.337 -18.225 30.346 1.00 97.56 446 ASP A C 1
ATOM 3273 O O . ASP A 1 446 ? -20.331 -18.067 29.649 1.00 97.56 446 ASP A O 1
ATOM 3277 N N . VAL A 1 447 ? -22.553 -17.903 29.889 1.00 97.38 447 VAL A N 1
ATOM 3278 C CA . VAL A 1 447 ? -22.817 -17.381 28.534 1.00 97.38 447 VAL A CA 1
ATOM 3279 C C . VAL A 1 447 ? -22.106 -16.041 28.285 1.00 97.38 447 VAL A C 1
ATOM 3281 O O . VAL A 1 447 ? -21.710 -15.740 27.158 1.00 97.38 447 VAL A O 1
ATOM 3284 N N . TRP A 1 448 ? -21.882 -15.230 29.325 1.00 97.06 448 TRP A N 1
ATOM 3285 C CA . TRP A 1 448 ? -21.074 -14.013 29.225 1.00 97.06 448 TRP A CA 1
ATOM 3286 C C . TRP A 1 448 ? -19.621 -14.332 28.866 1.00 97.06 448 TRP A C 1
ATOM 3288 O O . TRP A 1 448 ? -19.050 -13.692 27.978 1.00 97.06 448 TRP A O 1
ATOM 3298 N N . HIS A 1 449 ? -19.029 -15.331 29.519 1.00 96.25 449 HIS A N 1
ATOM 3299 C CA . HIS A 1 449 ? -17.664 -15.764 29.229 1.00 96.25 449 HIS A CA 1
ATOM 3300 C C . HIS A 1 449 ? -17.557 -16.365 27.829 1.00 96.25 449 HIS A C 1
ATOM 3302 O O . HIS A 1 449 ? -16.609 -16.053 27.107 1.00 96.25 449 HIS A O 1
ATOM 3308 N N . GLU A 1 450 ? -18.557 -17.139 27.398 1.00 97.12 450 GLU A N 1
ATOM 3309 C CA . GLU A 1 450 ? -18.651 -17.622 26.018 1.00 97.12 450 GLU A CA 1
ATOM 3310 C C . GLU A 1 450 ? -18.700 -16.451 25.019 1.00 97.12 450 GLU A C 1
ATOM 3312 O O . GLU A 1 450 ? -17.951 -16.430 24.037 1.00 97.12 450 GLU A O 1
ATOM 3317 N N . ALA A 1 451 ? -19.506 -15.420 25.299 1.00 97.38 451 ALA A N 1
ATOM 3318 C CA . ALA A 1 451 ? -19.585 -14.215 24.475 1.00 97.38 451 ALA A CA 1
ATOM 3319 C C . ALA A 1 451 ? -18.238 -13.473 24.398 1.00 97.38 451 ALA A C 1
ATOM 3321 O O . ALA A 1 451 ? -17.823 -13.061 23.309 1.00 97.38 451 ALA A O 1
ATOM 3322 N N . GLN A 1 452 ? -17.530 -13.317 25.525 1.00 97.00 452 GLN A N 1
ATOM 3323 C CA . GLN A 1 452 ? -16.199 -12.696 25.572 1.00 97.00 452 GLN A CA 1
ATOM 3324 C C . GLN A 1 452 ? -15.159 -13.528 24.810 1.00 97.00 452 GLN A C 1
ATOM 3326 O O . GLN A 1 452 ? -14.391 -12.968 24.023 1.00 97.00 452 GLN A O 1
ATOM 3331 N N . ALA A 1 453 ? -15.156 -14.851 24.989 1.00 97.50 453 ALA A N 1
ATOM 3332 C CA . ALA A 1 453 ? -14.265 -15.760 24.276 1.00 97.50 453 ALA A CA 1
ATOM 3333 C C . ALA A 1 453 ? -14.497 -15.671 22.762 1.00 97.50 453 ALA A C 1
ATOM 3335 O O . ALA A 1 453 ? -13.547 -15.472 21.997 1.00 97.50 453 ALA A O 1
ATOM 3336 N N . LYS A 1 454 ? -15.764 -15.698 22.325 1.00 97.88 454 LYS A N 1
ATOM 3337 C CA . LYS A 1 454 ? -16.121 -15.558 20.909 1.00 97.88 454 LYS A CA 1
ATOM 3338 C C . LYS A 1 454 ? -15.758 -14.184 20.352 1.00 97.88 454 LYS A C 1
ATOM 3340 O O . LYS A 1 454 ? -15.268 -14.078 19.226 1.00 97.88 454 LYS A O 1
ATOM 3345 N N . TRP A 1 455 ? -15.954 -13.120 21.129 1.00 97.19 455 TRP A N 1
ATOM 3346 C CA . TRP A 1 455 ? -15.508 -11.778 20.761 1.00 97.19 455 TRP A CA 1
ATOM 3347 C C . TRP A 1 455 ? -13.990 -11.707 20.593 1.00 97.19 455 TRP A C 1
ATOM 3349 O O . TRP A 1 455 ? -13.520 -11.083 19.638 1.00 97.19 455 TRP A O 1
ATOM 3359 N N . GLY A 1 456 ? -13.227 -12.340 21.486 1.00 96.75 456 GLY A N 1
ATOM 3360 C CA . GLY A 1 456 ? -11.772 -12.462 21.400 1.00 96.75 456 GLY A CA 1
ATOM 3361 C C . GLY A 1 456 ? -11.333 -13.182 20.126 1.00 96.75 456 GLY A C 1
ATOM 3362 O O . GLY A 1 456 ? -10.613 -12.601 19.316 1.00 96.75 456 GLY A O 1
ATOM 3363 N N . GLU A 1 457 ? -11.857 -14.386 19.885 1.00 97.62 457 GLU A N 1
ATOM 3364 C CA . GLU A 1 457 ? -11.586 -15.192 18.683 1.00 97.62 457 GLU A CA 1
ATOM 3365 C C . GLU A 1 457 ? -11.858 -14.405 17.388 1.00 97.62 457 GLU A C 1
ATOM 3367 O O . GLU A 1 457 ? -11.016 -14.327 16.489 1.00 97.62 457 GLU A O 1
ATOM 3372 N N . LEU A 1 458 ? -13.024 -13.760 17.294 1.00 96.94 458 LEU A N 1
ATOM 3373 C CA . LEU A 1 458 ? -13.401 -12.963 16.125 1.00 96.94 458 LEU A CA 1
ATOM 3374 C C . LEU A 1 458 ? -12.593 -11.664 16.010 1.00 96.94 458 LEU A C 1
ATOM 3376 O O . LEU A 1 458 ? -12.398 -11.150 14.910 1.00 96.94 458 LEU A O 1
ATOM 3380 N N . SER A 1 459 ? -12.099 -11.114 17.121 1.00 96.81 459 SER A N 1
ATOM 3381 C CA . SER A 1 459 ? -11.175 -9.977 17.084 1.00 96.81 459 SER A CA 1
ATOM 3382 C C . SER A 1 459 ? -9.844 -10.379 16.464 1.00 96.81 459 SER A C 1
ATOM 3384 O O . SER A 1 459 ? -9.382 -9.681 15.563 1.00 96.81 459 SER A O 1
ATOM 3386 N N . GLU A 1 460 ? -9.276 -11.510 16.885 1.00 96.31 460 GLU A N 1
ATOM 3387 C CA . GLU A 1 460 ? -8.003 -12.022 16.364 1.00 96.31 460 GLU A CA 1
ATOM 3388 C C . GLU A 1 460 ? -8.087 -12.453 14.899 1.00 96.31 460 GLU A C 1
ATOM 3390 O O . GLU A 1 460 ? -7.135 -12.284 14.142 1.00 96.31 460 GLU A O 1
ATOM 3395 N N . THR A 1 461 ? -9.234 -12.974 14.465 1.00 95.75 461 THR A N 1
ATOM 3396 C CA . THR A 1 461 ? -9.397 -13.489 13.097 1.00 95.75 461 THR A CA 1
ATOM 3397 C C . THR A 1 461 ? -9.897 -12.440 12.102 1.00 95.75 461 THR A C 1
ATOM 3399 O O . THR A 1 461 ? -9.457 -12.446 10.952 1.00 95.75 461 THR A O 1
ATOM 3402 N N . LEU A 1 462 ? -10.783 -11.520 12.509 1.00 94.00 462 LEU A N 1
ATOM 3403 C CA . LEU A 1 462 ? -11.409 -10.548 11.598 1.00 94.00 462 LEU A CA 1
ATOM 3404 C C . LEU A 1 462 ? -10.845 -9.129 11.727 1.00 94.00 462 LEU A C 1
ATOM 3406 O O . LEU A 1 462 ? -10.713 -8.429 10.725 1.00 94.00 462 LEU A O 1
ATOM 3410 N N . VAL A 1 463 ? -10.547 -8.664 12.946 1.00 95.81 463 VAL A N 1
ATOM 3411 C CA . VAL A 1 463 ? -10.278 -7.236 13.200 1.00 95.81 463 VAL A CA 1
ATOM 3412 C C . VAL A 1 463 ? -8.785 -6.936 13.296 1.00 95.81 463 VAL A C 1
ATOM 3414 O O . VAL A 1 463 ? -8.305 -6.041 12.598 1.00 95.81 463 VAL A O 1
ATOM 3417 N N . ASN A 1 464 ? -8.050 -7.656 14.142 1.00 95.19 464 ASN A N 1
ATOM 3418 C CA . ASN A 1 464 ? -6.631 -7.412 14.413 1.00 95.19 464 ASN A CA 1
ATOM 3419 C C . ASN A 1 464 ? -5.752 -7.547 13.157 1.00 95.19 464 ASN A C 1
ATOM 3421 O O . ASN A 1 464 ? -4.967 -6.633 12.906 1.00 95.19 464 ASN A O 1
ATOM 3425 N N . PRO A 1 465 ? -5.936 -8.547 12.266 1.00 93.69 465 PRO A N 1
ATOM 3426 C CA . PRO A 1 465 ? -5.122 -8.661 11.054 1.00 93.69 465 PRO A CA 1
ATOM 3427 C C . PRO A 1 465 ? -5.252 -7.443 10.131 1.00 93.69 465 PRO A C 1
ATOM 3429 O O . PRO A 1 465 ? -4.294 -7.045 9.468 1.00 93.69 465 PRO A O 1
ATOM 3432 N N . LEU A 1 466 ? -6.435 -6.818 10.104 1.00 94.12 466 LEU A N 1
ATOM 3433 C CA . LEU A 1 466 ? -6.663 -5.583 9.360 1.00 94.12 466 LEU A CA 1
ATOM 3434 C C . LEU A 1 466 ? -6.088 -4.378 10.104 1.00 94.12 466 LEU A C 1
ATOM 3436 O O . LEU A 1 466 ? -5.380 -3.577 9.507 1.00 94.12 466 LEU A O 1
ATOM 3440 N N . LYS A 1 467 ? -6.381 -4.248 11.400 1.00 95.31 467 LYS A N 1
ATOM 3441 C CA . LYS A 1 467 ? -6.003 -3.098 12.233 1.00 95.31 467 LYS A CA 1
ATOM 3442 C C . LYS A 1 467 ? -4.489 -2.971 12.438 1.00 95.31 467 LYS A C 1
ATOM 3444 O O . LYS A 1 467 ? -3.973 -1.853 12.435 1.00 95.31 467 LYS A O 1
ATOM 3449 N N . ASP A 1 468 ? -3.802 -4.090 12.614 1.00 94.56 468 ASP A N 1
ATOM 3450 C CA . ASP A 1 468 ? -2.374 -4.129 12.931 1.00 94.56 468 ASP A CA 1
ATOM 3451 C C . ASP A 1 468 ? -1.516 -4.362 11.672 1.00 94.56 468 ASP A C 1
ATOM 3453 O O . ASP A 1 468 ? -0.300 -4.187 11.699 1.00 94.56 468 ASP A O 1
ATOM 3457 N N . GLY A 1 469 ? -2.152 -4.694 10.542 1.00 93.06 469 GLY A N 1
ATOM 3458 C CA . GLY A 1 469 ? -1.516 -4.800 9.231 1.00 93.06 469 GLY A CA 1
ATOM 3459 C C . GLY A 1 469 ? -1.522 -3.500 8.414 1.00 93.06 469 GLY A C 1
ATOM 3460 O O . GLY A 1 469 ? -1.905 -2.420 8.870 1.00 93.06 469 GLY A O 1
ATOM 3461 N N . ILE A 1 470 ? -1.155 -3.627 7.135 1.00 94.25 470 ILE A N 1
ATOM 3462 C CA . ILE A 1 470 ? -1.062 -2.498 6.189 1.00 94.25 470 ILE A CA 1
ATOM 3463 C C . ILE A 1 470 ? -2.408 -1.792 5.930 1.00 94.25 470 ILE A C 1
ATOM 3465 O O . ILE A 1 470 ? -2.438 -0.610 5.596 1.00 94.25 470 ILE A O 1
ATOM 3469 N N . VAL A 1 471 ? -3.541 -2.478 6.132 1.00 94.38 471 VAL A N 1
ATOM 3470 C CA . VAL A 1 471 ? -4.881 -1.860 6.069 1.00 94.38 471 VAL A CA 1
ATOM 3471 C C . VAL A 1 471 ? -5.037 -0.832 7.197 1.00 94.38 471 VAL A C 1
ATOM 3473 O O . VAL A 1 471 ? -5.452 0.302 6.969 1.00 94.38 471 VAL A O 1
ATOM 3476 N N . GLY A 1 472 ? -4.656 -1.183 8.419 1.00 95.38 472 GLY A N 1
ATOM 3477 C CA . GLY A 1 472 ? -4.753 -0.302 9.572 1.00 95.38 472 GLY A CA 1
ATOM 3478 C C . GLY A 1 472 ? -3.729 0.821 9.561 1.00 95.38 472 GLY A C 1
ATOM 3479 O O . GLY A 1 472 ? -4.019 1.914 10.048 1.00 95.38 472 GLY A O 1
ATOM 3480 N N . ASP A 1 473 ? -2.562 0.611 8.955 1.00 94.81 473 ASP A N 1
ATOM 3481 C CA . ASP A 1 473 ? -1.648 1.709 8.650 1.00 94.81 473 ASP A CA 1
ATOM 3482 C C . ASP A 1 473 ? -2.303 2.750 7.710 1.00 94.81 473 ASP A C 1
ATOM 3484 O O . ASP A 1 473 ? -2.233 3.943 8.012 1.00 94.81 473 ASP A O 1
ATOM 3488 N N . LEU A 1 474 ? -2.998 2.333 6.630 1.00 93.62 474 LEU A N 1
ATOM 3489 C CA . LEU A 1 474 ? -3.757 3.255 5.755 1.00 93.62 474 LEU A CA 1
ATOM 3490 C C . LEU A 1 474 ? -4.838 4.002 6.533 1.00 93.62 474 LEU A C 1
ATOM 3492 O O . LEU A 1 474 ? -4.959 5.224 6.423 1.00 93.62 474 LEU A O 1
ATOM 3496 N N . ALA A 1 475 ? -5.619 3.274 7.329 1.00 95.56 475 ALA A N 1
ATOM 3497 C CA . ALA A 1 475 ? -6.693 3.862 8.120 1.00 95.56 475 ALA A CA 1
ATOM 3498 C C . ALA A 1 475 ? -6.154 4.910 9.111 1.00 95.56 475 ALA A C 1
ATOM 3500 O O . ALA A 1 475 ? -6.765 5.957 9.309 1.00 95.56 475 ALA A O 1
ATOM 3501 N N . ARG A 1 476 ? -4.963 4.691 9.689 1.00 95.44 476 ARG A N 1
ATOM 3502 C CA . ARG A 1 476 ? -4.309 5.631 10.620 1.00 95.44 476 ARG A CA 1
ATOM 3503 C C . ARG A 1 476 ? -3.798 6.918 9.971 1.00 95.44 476 ARG A C 1
ATOM 3505 O O . ARG A 1 476 ? -3.558 7.898 10.686 1.00 95.44 476 ARG A O 1
ATOM 3512 N N . VAL A 1 477 ? -3.585 6.927 8.656 1.00 94.56 477 VAL A N 1
ATOM 3513 C CA . VAL A 1 477 ? -3.182 8.130 7.906 1.00 94.56 477 VAL A CA 1
ATOM 3514 C C . VAL A 1 477 ? -4.346 8.826 7.202 1.00 94.56 477 VAL A C 1
ATOM 3516 O O . VAL A 1 477 ? -4.145 9.891 6.614 1.00 94.56 477 VAL A O 1
ATOM 3519 N N . LYS A 1 478 ? -5.570 8.296 7.325 1.00 93.38 478 LYS A N 1
ATOM 3520 C CA . LYS A 1 478 ? -6.803 8.984 6.926 1.00 93.38 478 LYS A CA 1
ATOM 3521 C C . LYS A 1 478 ? -6.834 10.405 7.500 1.00 93.38 478 LYS A C 1
ATOM 3523 O O . LYS A 1 478 ? -6.523 10.625 8.668 1.00 93.38 478 LYS A O 1
ATOM 3528 N N . GLY A 1 479 ? -7.181 11.377 6.656 1.00 91.06 479 GLY A N 1
ATOM 3529 C CA . GLY A 1 479 ? -7.262 12.793 7.031 1.00 91.06 479 GLY A CA 1
ATOM 3530 C C . GLY A 1 479 ? -5.915 13.508 7.210 1.00 91.06 479 GLY A C 1
ATOM 3531 O O . GLY A 1 479 ? -5.907 14.721 7.373 1.00 91.06 479 GLY A O 1
ATOM 3532 N N . LYS A 1 480 ? -4.767 12.817 7.123 1.00 92.31 480 LYS A N 1
ATOM 3533 C CA . LYS A 1 480 ? -3.434 13.444 7.257 1.00 92.31 480 LYS A CA 1
ATOM 3534 C C . LYS A 1 480 ? -2.869 14.007 5.941 1.00 92.31 480 LYS A C 1
ATOM 3536 O O . LYS A 1 480 ? -1.684 14.338 5.886 1.00 92.31 480 LYS A O 1
ATOM 3541 N N . GLY A 1 481 ? -3.700 14.105 4.902 1.00 90.62 481 GLY A N 1
ATOM 3542 C CA . GLY A 1 481 ? -3.343 14.570 3.559 1.00 90.62 481 GLY A CA 1
ATOM 3543 C C . GLY A 1 481 ? -3.008 13.432 2.589 1.00 90.62 481 GLY A C 1
ATOM 3544 O O . GLY A 1 481 ? -2.379 12.440 2.959 1.00 90.62 481 GLY A O 1
ATOM 3545 N N . ALA A 1 482 ? -3.412 13.591 1.325 1.00 88.50 482 ALA A N 1
ATOM 3546 C CA . ALA A 1 482 ? -3.237 12.585 0.274 1.00 88.50 482 ALA A CA 1
ATOM 3547 C C . ALA A 1 482 ? -1.764 12.194 0.055 1.00 88.50 482 ALA A C 1
ATOM 3549 O O . ALA A 1 482 ? -1.466 11.023 -0.159 1.00 88.50 482 ALA A O 1
ATOM 3550 N N . GLN A 1 483 ? -0.835 13.144 0.204 1.00 90.12 483 GLN A N 1
ATOM 3551 C CA . GLN A 1 483 ? 0.605 12.901 0.070 1.00 90.12 483 GLN A CA 1
ATOM 3552 C C . GLN A 1 483 ? 1.133 11.880 1.087 1.00 90.12 483 GLN A C 1
ATOM 3554 O O . GLN A 1 483 ? 1.908 11.000 0.723 1.00 90.12 483 GLN A O 1
ATOM 3559 N N . LYS A 1 484 ? 0.691 11.941 2.354 1.00 92.31 484 LYS A N 1
ATOM 3560 C CA . LYS A 1 484 ? 1.121 10.973 3.380 1.00 92.31 484 LYS A CA 1
ATOM 3561 C C . LYS A 1 484 ? 0.572 9.580 3.102 1.00 92.31 484 LYS A C 1
ATOM 3563 O O . LYS A 1 484 ? 1.281 8.599 3.310 1.00 92.31 484 LYS A O 1
ATOM 3568 N N . VAL A 1 485 ? -0.665 9.497 2.608 1.00 90.19 485 VAL A N 1
ATOM 3569 C CA . VAL A 1 485 ? -1.253 8.217 2.199 1.00 90.19 485 VAL A CA 1
ATOM 3570 C C . VAL A 1 485 ? -0.501 7.637 1.001 1.00 90.19 485 VAL A C 1
ATOM 3572 O O . VAL A 1 485 ? -0.158 6.458 1.015 1.00 90.19 485 VAL A O 1
ATOM 3575 N N . GLN A 1 486 ? -0.169 8.469 0.011 1.00 89.00 486 GLN A N 1
ATOM 3576 C CA . GLN A 1 486 ? 0.595 8.049 -1.161 1.00 89.00 486 GLN A CA 1
ATOM 3577 C C . GLN A 1 486 ? 2.010 7.594 -0.788 1.00 89.00 486 GLN A C 1
ATOM 3579 O O . GLN A 1 486 ? 2.430 6.532 -1.228 1.00 89.00 486 GLN A O 1
ATOM 3584 N N . ALA A 1 487 ? 2.725 8.332 0.066 1.00 91.25 487 ALA A N 1
ATOM 3585 C CA . ALA A 1 487 ? 4.064 7.952 0.523 1.00 91.25 487 ALA A CA 1
ATOM 3586 C C . ALA A 1 487 ? 4.059 6.603 1.263 1.00 91.25 487 ALA A C 1
ATOM 3588 O O . ALA A 1 487 ? 4.932 5.757 1.053 1.00 91.25 487 ALA A O 1
ATOM 3589 N N . LEU A 1 488 ? 3.045 6.382 2.102 1.00 92.31 488 LEU A N 1
ATOM 3590 C CA . LEU A 1 488 ? 2.856 5.124 2.810 1.00 92.31 488 LEU A CA 1
ATOM 3591 C C . LEU A 1 488 ? 2.538 3.969 1.843 1.00 92.31 488 LEU A C 1
ATOM 3593 O O . LEU A 1 488 ? 3.179 2.921 1.914 1.00 92.31 488 LEU A O 1
ATOM 3597 N N . ALA A 1 489 ? 1.619 4.180 0.895 1.00 89.06 489 ALA A N 1
ATOM 3598 C CA . ALA A 1 489 ? 1.302 3.202 -0.144 1.00 89.06 489 ALA A CA 1
ATOM 3599 C C . ALA A 1 489 ? 2.535 2.868 -0.999 1.00 89.06 489 ALA A C 1
ATOM 3601 O O . ALA A 1 489 ? 2.831 1.696 -1.242 1.00 89.06 489 ALA A O 1
ATOM 3602 N N . SER A 1 490 ? 3.310 3.883 -1.387 1.00 89.19 490 SER A N 1
ATOM 3603 C CA . SER A 1 490 ? 4.550 3.709 -2.136 1.00 89.19 490 SER A CA 1
ATOM 3604 C C . SER A 1 490 ? 5.574 2.876 -1.367 1.00 89.19 490 SER A C 1
ATOM 3606 O O . SER A 1 490 ? 6.209 2.008 -1.963 1.00 89.19 490 SER A O 1
ATOM 3608 N N . ARG A 1 491 ? 5.700 3.065 -0.046 1.00 91.00 491 ARG A N 1
ATOM 3609 C CA . ARG A 1 491 ? 6.602 2.272 0.807 1.00 91.00 491 ARG A CA 1
ATOM 3610 C C . ARG A 1 491 ? 6.241 0.783 0.845 1.00 91.00 491 ARG A C 1
ATOM 3612 O O . ARG A 1 491 ? 7.140 -0.049 0.932 1.00 91.00 491 ARG A O 1
ATOM 3619 N N . TRP A 1 492 ? 4.965 0.417 0.776 1.00 89.44 492 TRP A N 1
ATOM 3620 C CA . TRP A 1 492 ? 4.587 -1.002 0.705 1.00 89.44 492 TRP A CA 1
ATOM 3621 C C . TRP A 1 492 ? 4.817 -1.592 -0.676 1.00 89.44 492 TRP A C 1
ATOM 3623 O O . TRP A 1 492 ? 5.303 -2.714 -0.805 1.00 89.44 492 TRP A O 1
ATOM 3633 N N . LEU A 1 493 ? 4.520 -0.812 -1.714 1.00 91.50 493 LEU A N 1
ATOM 3634 C CA . LEU A 1 493 ? 4.690 -1.230 -3.102 1.00 91.50 493 LEU A CA 1
ATOM 3635 C C . LEU A 1 493 ? 6.169 -1.309 -3.529 1.00 91.50 493 LEU A C 1
ATOM 3637 O O . LEU A 1 493 ? 6.476 -1.923 -4.546 1.00 91.50 493 LEU A O 1
ATOM 3641 N N . THR A 1 494 ? 7.113 -0.750 -2.762 1.00 87.62 494 THR A N 1
ATOM 3642 C CA . THR A 1 494 ? 8.562 -0.956 -2.971 1.00 87.62 494 THR A CA 1
ATOM 3643 C C . THR A 1 494 ? 9.093 -2.251 -2.352 1.00 87.62 494 THR A C 1
ATOM 3645 O O . THR A 1 494 ? 10.250 -2.599 -2.597 1.00 87.62 494 THR A O 1
ATOM 3648 N N . GLY A 1 495 ? 8.281 -2.975 -1.574 1.00 77.44 495 GLY A N 1
ATOM 3649 C CA . GLY A 1 495 ? 8.579 -4.330 -1.110 1.00 77.44 495 GLY A CA 1
ATOM 3650 C C . GLY A 1 495 ? 9.693 -4.465 -0.069 1.00 77.44 495 GLY A C 1
ATOM 3651 O O . GLY A 1 495 ? 10.107 -5.590 0.192 1.00 77.44 495 GLY A O 1
ATOM 3652 N N . GLN A 1 496 ? 10.182 -3.376 0.541 1.00 80.25 496 GLN A N 1
ATOM 3653 C CA . GLN A 1 496 ? 11.251 -3.469 1.551 1.00 80.25 496 GLN A CA 1
ATOM 3654 C C . GLN A 1 496 ? 10.812 -4.212 2.822 1.00 80.25 496 GLN A C 1
ATOM 3656 O O . GLN A 1 496 ? 11.639 -4.858 3.446 1.00 80.25 496 GLN A O 1
ATOM 3661 N N . ASN A 1 497 ? 9.526 -4.146 3.186 1.00 86.69 497 ASN A N 1
ATOM 3662 C CA . ASN A 1 497 ? 8.973 -4.790 4.387 1.00 86.69 497 ASN A CA 1
ATOM 3663 C C . ASN A 1 497 ? 7.549 -5.327 4.165 1.00 86.69 497 ASN A C 1
ATOM 3665 O O . ASN A 1 497 ? 6.760 -5.426 5.101 1.00 86.69 497 ASN A O 1
ATOM 3669 N N . THR A 1 498 ? 7.171 -5.595 2.915 1.00 92.69 498 THR A N 1
ATOM 3670 C CA . THR A 1 498 ? 5.809 -6.030 2.584 1.00 92.69 498 THR A CA 1
ATOM 3671 C C . THR A 1 498 ? 5.869 -7.255 1.693 1.00 92.69 498 THR A C 1
ATOM 3673 O O . THR A 1 498 ? 6.554 -7.255 0.667 1.00 92.69 498 THR A O 1
ATOM 3676 N N . SER A 1 499 ? 5.173 -8.315 2.102 1.00 95.00 499 SER A N 1
ATOM 3677 C CA . SER A 1 499 ? 5.089 -9.549 1.329 1.00 95.00 499 SER A CA 1
ATOM 3678 C C . SER A 1 499 ? 4.052 -9.431 0.203 1.00 95.00 499 SER A C 1
ATOM 3680 O O . SER A 1 499 ? 3.078 -8.678 0.322 1.00 95.00 499 SER A O 1
ATOM 3682 N N . PRO A 1 500 ? 4.186 -10.202 -0.891 1.00 95.88 500 PRO A N 1
ATOM 3683 C CA . PRO A 1 500 ? 3.172 -10.239 -1.940 1.00 95.88 500 PRO A CA 1
ATOM 3684 C C . PRO A 1 500 ? 1.798 -10.669 -1.408 1.00 95.88 500 PRO A C 1
ATOM 3686 O O . PRO A 1 500 ? 0.782 -10.158 -1.874 1.00 95.88 500 PRO A O 1
ATOM 3689 N N . GLN A 1 501 ? 1.744 -11.569 -0.415 1.00 94.31 501 GLN A N 1
ATOM 3690 C CA . GLN A 1 501 ? 0.483 -11.984 0.210 1.00 94.31 501 GLN A CA 1
ATOM 3691 C C . GLN A 1 501 ? -0.209 -10.816 0.919 1.00 94.31 501 GLN A C 1
ATOM 3693 O O . GLN A 1 501 ? -1.413 -10.635 0.743 1.00 94.31 501 GLN A O 1
ATOM 3698 N N . GLN A 1 502 ? 0.543 -9.994 1.660 1.00 93.00 502 GLN A N 1
ATOM 3699 C CA . GLN A 1 502 ? -0.002 -8.805 2.318 1.00 93.00 502 GLN A CA 1
ATOM 3700 C C . GLN A 1 502 ? -0.584 -7.831 1.288 1.00 93.00 502 GLN A C 1
ATOM 3702 O O . GLN A 1 502 ? -1.715 -7.379 1.449 1.00 93.00 502 GLN A O 1
ATOM 3707 N N . VAL A 1 503 ? 0.126 -7.574 0.183 1.00 95.19 503 VAL A N 1
ATOM 3708 C CA . VAL A 1 503 ? -0.376 -6.695 -0.888 1.00 95.19 503 VAL A CA 1
ATOM 3709 C C . VAL A 1 503 ? -1.644 -7.244 -1.544 1.00 95.19 503 VAL A C 1
ATOM 3711 O O . VAL A 1 503 ? -2.581 -6.477 -1.765 1.00 95.19 503 VAL A O 1
ATOM 3714 N N . ARG A 1 504 ? -1.738 -8.559 -1.799 1.00 94.94 504 ARG A N 1
ATOM 3715 C CA . ARG A 1 504 ? -2.980 -9.175 -2.311 1.00 94.94 504 ARG A CA 1
ATOM 3716 C C . ARG A 1 504 ? -4.135 -9.023 -1.324 1.00 94.94 504 ARG A C 1
ATOM 3718 O O . ARG A 1 504 ? -5.238 -8.675 -1.741 1.00 94.94 504 ARG A O 1
ATOM 3725 N N . ALA A 1 505 ? -3.884 -9.256 -0.035 1.00 91.12 505 ALA A N 1
ATOM 3726 C CA . ALA A 1 505 ? -4.891 -9.112 1.011 1.00 91.12 505 ALA A CA 1
ATOM 3727 C C . ALA A 1 505 ? -5.397 -7.665 1.108 1.00 91.12 505 ALA A C 1
ATOM 3729 O O . ALA A 1 505 ? -6.608 -7.442 1.144 1.00 91.12 505 ALA A O 1
ATOM 3730 N N . LEU A 1 506 ? -4.493 -6.680 1.059 1.00 93.81 506 LEU A N 1
ATOM 3731 C CA . LEU A 1 506 ? -4.845 -5.259 1.042 1.00 93.81 506 LEU A CA 1
ATOM 3732 C C . LEU A 1 506 ? -5.658 -4.893 -0.198 1.00 93.81 506 LEU A C 1
ATOM 3734 O O . LEU A 1 506 ? -6.733 -4.309 -0.068 1.00 93.81 506 LEU A O 1
ATOM 3738 N N . ARG A 1 507 ? -5.180 -5.278 -1.387 1.00 95.50 507 ARG A N 1
ATOM 3739 C CA . ARG A 1 507 ? -5.889 -5.061 -2.651 1.00 95.50 507 ARG A CA 1
ATOM 3740 C C . ARG A 1 507 ? -7.312 -5.597 -2.567 1.00 95.50 507 ARG A C 1
ATOM 3742 O O . ARG A 1 507 ? -8.254 -4.870 -2.846 1.00 95.50 507 ARG A O 1
ATOM 3749 N N . HIS A 1 508 ? -7.470 -6.853 -2.168 1.00 95.44 508 HIS A N 1
ATOM 3750 C CA . HIS A 1 508 ? -8.771 -7.502 -2.074 1.00 95.44 508 HIS A CA 1
ATOM 3751 C C . HIS A 1 508 ? -9.681 -6.838 -1.029 1.00 95.44 508 HIS A C 1
ATOM 3753 O O . HIS A 1 508 ? -10.868 -6.648 -1.283 1.00 95.44 508 HIS A O 1
ATOM 3759 N N . THR A 1 509 ? -9.122 -6.414 0.107 1.00 93.75 509 THR A N 1
ATOM 3760 C CA . THR A 1 509 ? -9.855 -5.669 1.143 1.00 93.75 509 THR A CA 1
ATOM 3761 C C . THR A 1 509 ? -10.392 -4.340 0.611 1.00 93.75 509 THR A C 1
ATOM 3763 O O . THR A 1 509 ? -11.572 -4.046 0.794 1.00 93.75 509 THR A O 1
ATOM 3766 N N . ILE A 1 510 ? -9.561 -3.566 -0.095 1.00 94.00 510 ILE A N 1
ATOM 3767 C CA . ILE A 1 510 ? -9.966 -2.289 -0.697 1.00 94.00 510 ILE A CA 1
ATOM 3768 C C . ILE A 1 510 ? -10.974 -2.529 -1.827 1.00 94.00 510 ILE A C 1
ATOM 3770 O O . ILE A 1 510 ? -12.011 -1.880 -1.860 1.00 94.00 510 ILE A O 1
ATOM 3774 N N . GLN A 1 511 ? -10.718 -3.489 -2.722 1.00 95.12 511 GLN A N 1
ATOM 3775 C CA . GLN A 1 511 ? -11.552 -3.770 -3.899 1.00 95.12 511 GLN A CA 1
ATOM 3776 C C . GLN A 1 511 ? -12.965 -4.275 -3.574 1.00 95.12 511 GLN A C 1
ATOM 3778 O O . GLN A 1 511 ? -13.838 -4.170 -4.433 1.00 95.12 511 GLN A O 1
ATOM 3783 N N . ARG A 1 512 ? -13.195 -4.816 -2.370 1.00 95.62 512 ARG A N 1
ATOM 3784 C CA . ARG A 1 512 ? -14.532 -5.201 -1.886 1.00 95.62 512 ARG A CA 1
ATOM 3785 C C . ARG A 1 512 ? -15.418 -4.006 -1.529 1.00 95.62 512 ARG A C 1
ATOM 3787 O O . ARG A 1 512 ? -16.628 -4.176 -1.441 1.00 95.62 512 ARG A O 1
ATOM 3794 N N . GLN A 1 513 ? -14.837 -2.827 -1.310 1.00 94.62 513 GLN A N 1
ATOM 3795 C CA . GLN A 1 513 ? -15.594 -1.621 -0.987 1.00 94.62 513 GLN A CA 1
ATOM 3796 C C . GLN A 1 513 ? -16.109 -0.925 -2.263 1.00 94.62 513 GLN A C 1
ATOM 3798 O O . GLN A 1 513 ? -15.437 -0.988 -3.302 1.00 94.62 513 GLN A O 1
ATOM 3803 N N . PRO A 1 514 ? -17.252 -0.214 -2.211 1.00 92.00 514 PRO A N 1
ATOM 3804 C CA . PRO A 1 514 ? -17.722 0.615 -3.324 1.00 92.00 514 PRO A CA 1
ATOM 3805 C C . PRO A 1 514 ? -16.652 1.626 -3.776 1.00 92.00 514 PRO A C 1
ATOM 3807 O O . PRO A 1 514 ? -16.075 2.338 -2.958 1.00 92.00 514 PRO A O 1
ATOM 3810 N N . GLY A 1 515 ? -16.335 1.665 -5.077 1.00 91.38 515 GLY A N 1
ATOM 3811 C CA . GLY A 1 515 ? -15.256 2.513 -5.626 1.00 91.38 515 GLY A CA 1
ATOM 3812 C C . GLY A 1 515 ? -13.825 2.051 -5.290 1.00 91.38 515 GLY A C 1
ATOM 3813 O O . GLY A 1 515 ? -12.844 2.746 -5.577 1.00 91.38 515 GLY A O 1
ATOM 3814 N N . GLY A 1 516 ? -13.672 0.871 -4.683 1.00 92.94 516 GLY A N 1
ATOM 3815 C CA . GLY A 1 516 ? -12.382 0.342 -4.253 1.00 92.94 516 GLY A CA 1
ATOM 3816 C C . GLY A 1 516 ? -11.455 -0.101 -5.379 1.00 92.94 516 GLY A C 1
ATOM 3817 O O . GLY A 1 516 ? -10.238 0.043 -5.262 1.00 92.94 516 GLY A O 1
ATOM 3818 N N . ARG A 1 517 ? -12.003 -0.594 -6.496 1.00 93.25 517 ARG A N 1
ATOM 3819 C CA . ARG A 1 517 ? -11.202 -0.975 -7.675 1.00 93.25 517 ARG A CA 1
ATOM 3820 C C . ARG A 1 517 ? -10.442 0.213 -8.252 1.00 93.25 517 ARG A C 1
ATOM 3822 O O . ARG A 1 517 ? -9.231 0.112 -8.450 1.00 93.25 517 ARG A O 1
ATOM 3829 N N . ASP A 1 518 ? -11.132 1.330 -8.432 1.00 91.88 518 ASP A N 1
ATOM 3830 C CA . ASP A 1 518 ? -10.559 2.555 -8.986 1.00 91.88 518 ASP A CA 1
ATOM 3831 C C . ASP A 1 518 ? -9.582 3.182 -7.999 1.00 91.88 518 ASP A C 1
ATOM 3833 O O . ASP A 1 518 ? -8.455 3.515 -8.347 1.00 91.88 518 ASP A O 1
ATOM 3837 N N . THR A 1 519 ? -9.952 3.224 -6.721 1.00 92.56 519 THR A N 1
ATOM 3838 C CA . THR A 1 519 ? -9.059 3.696 -5.659 1.00 92.56 519 THR A CA 1
ATOM 3839 C C . THR A 1 519 ? -7.739 2.914 -5.623 1.00 92.56 519 THR A C 1
ATOM 3841 O O . THR A 1 519 ? -6.663 3.507 -5.549 1.00 92.56 519 THR A O 1
ATOM 3844 N N . TRP A 1 520 ? -7.793 1.583 -5.728 1.00 94.06 520 TRP A N 1
ATOM 3845 C CA . TRP A 1 520 ? -6.593 0.747 -5.758 1.00 94.06 520 TRP A CA 1
ATOM 3846 C C . TRP A 1 520 ? -5.733 0.995 -7.003 1.00 94.06 520 TRP A C 1
ATOM 3848 O O . TRP A 1 520 ? -4.519 1.173 -6.898 1.00 94.06 520 TRP A O 1
ATOM 3858 N N . ARG A 1 521 ? -6.357 1.038 -8.184 1.00 93.56 521 ARG A N 1
ATOM 3859 C CA . ARG A 1 521 ? -5.674 1.350 -9.448 1.00 93.56 521 ARG A CA 1
ATOM 3860 C C . ARG A 1 521 ? -5.006 2.731 -9.398 1.00 93.56 521 ARG A C 1
ATOM 3862 O O . ARG A 1 521 ? -3.856 2.849 -9.812 1.00 93.56 521 ARG A O 1
ATOM 3869 N N . GLY A 1 522 ? -5.655 3.730 -8.799 1.00 91.38 522 GLY A N 1
ATOM 3870 C CA . GLY A 1 522 ? -5.095 5.068 -8.596 1.00 91.38 522 GLY A CA 1
ATOM 3871 C C . GLY A 1 522 ? -3.870 5.091 -7.672 1.00 91.38 522 GLY A C 1
ATOM 3872 O O . GLY A 1 522 ? -2.900 5.783 -7.978 1.00 91.38 522 GLY A O 1
ATOM 3873 N N . LEU A 1 523 ? -3.849 4.283 -6.602 1.00 92.19 523 LEU A N 1
ATOM 3874 C CA . LEU A 1 523 ? -2.656 4.115 -5.752 1.00 92.19 523 LEU A CA 1
ATOM 3875 C C . LEU A 1 523 ? -1.475 3.520 -6.530 1.00 92.19 523 LEU A C 1
ATOM 3877 O O . LEU A 1 523 ? -0.347 4.013 -6.433 1.00 92.19 523 LEU A O 1
ATOM 3881 N N . VAL A 1 524 ? -1.736 2.462 -7.308 1.00 94.81 524 VAL A N 1
ATOM 3882 C CA . VAL A 1 524 ? -0.723 1.800 -8.143 1.00 94.81 524 VAL A CA 1
ATOM 3883 C C . VAL A 1 524 ? -0.197 2.762 -9.209 1.00 94.81 524 VAL A C 1
ATOM 3885 O O . VAL A 1 524 ? 1.018 2.880 -9.373 1.00 94.81 524 VAL A O 1
ATOM 3888 N N . ARG A 1 525 ? -1.086 3.515 -9.870 1.00 93.00 525 ARG A N 1
ATOM 3889 C CA . ARG A 1 525 ? -0.725 4.567 -10.829 1.00 93.00 525 ARG A CA 1
ATOM 3890 C C . ARG A 1 525 ? 0.134 5.648 -10.175 1.00 93.00 525 ARG A C 1
ATOM 3892 O O . ARG A 1 525 ? 1.174 5.994 -10.720 1.00 93.00 525 ARG A O 1
ATOM 3899 N N . GLY A 1 526 ? -0.236 6.126 -8.985 1.00 91.38 526 GLY A N 1
ATOM 3900 C CA . GLY A 1 526 ? 0.559 7.101 -8.231 1.00 91.38 526 GLY A CA 1
ATOM 3901 C C . GLY A 1 526 ? 1.975 6.599 -7.926 1.00 91.38 526 GLY A C 1
ATOM 3902 O O . GLY A 1 526 ? 2.945 7.340 -8.076 1.00 91.38 526 GLY A O 1
ATOM 3903 N N . ARG A 1 527 ? 2.127 5.311 -7.585 1.00 93.25 527 ARG A N 1
ATOM 3904 C CA . ARG A 1 527 ? 3.446 4.692 -7.378 1.00 93.25 527 ARG A CA 1
ATOM 3905 C C . ARG A 1 527 ? 4.266 4.628 -8.668 1.00 93.25 527 ARG A C 1
ATOM 3907 O O . ARG A 1 527 ? 5.482 4.832 -8.605 1.00 93.25 527 ARG A O 1
ATOM 3914 N N . MET A 1 528 ? 3.636 4.318 -9.803 1.00 94.06 528 MET A N 1
ATOM 3915 C CA . MET A 1 528 ? 4.299 4.326 -11.111 1.00 94.06 528 MET A CA 1
ATOM 3916 C C . MET A 1 528 ? 4.731 5.737 -11.501 1.00 94.06 528 MET A C 1
ATOM 3918 O O . MET A 1 528 ? 5.888 5.922 -11.859 1.00 94.06 528 MET A O 1
ATOM 3922 N N . ALA A 1 529 ? 3.865 6.736 -11.335 1.00 92.31 529 ALA A N 1
ATOM 3923 C CA . ALA A 1 529 ? 4.208 8.132 -11.584 1.00 92.31 529 ALA A CA 1
ATOM 3924 C C . ALA A 1 529 ? 5.399 8.585 -10.720 1.00 92.31 529 ALA A C 1
ATOM 3926 O O . ALA A 1 529 ? 6.332 9.198 -11.227 1.00 92.31 529 ALA A O 1
ATOM 3927 N N . GLU A 1 530 ? 5.444 8.202 -9.438 1.00 92.69 530 GLU A N 1
ATOM 3928 C CA . GLU A 1 530 ? 6.598 8.478 -8.572 1.00 92.69 530 GLU A CA 1
ATOM 3929 C C . GLU A 1 530 ? 7.874 7.757 -9.048 1.00 9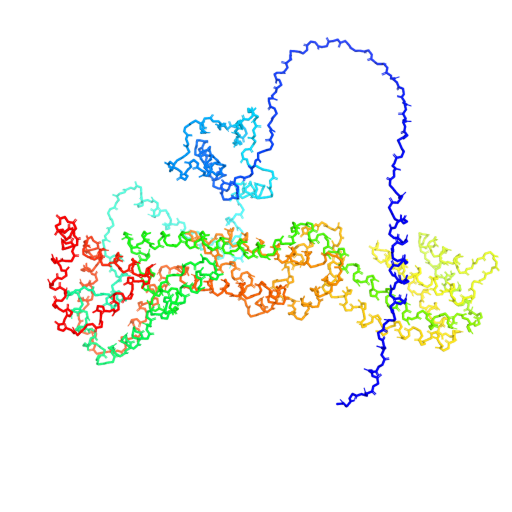2.69 530 GLU A C 1
ATOM 3931 O O . GLU A 1 530 ? 8.961 8.330 -8.997 1.00 92.69 530 GLU A O 1
ATOM 3936 N N . ALA A 1 531 ? 7.770 6.503 -9.515 1.00 94.12 531 ALA A N 1
ATOM 3937 C CA . ALA A 1 531 ? 8.909 5.785 -10.096 1.00 94.12 531 ALA A CA 1
ATOM 3938 C C . ALA A 1 531 ? 9.430 6.473 -11.361 1.00 94.12 531 ALA A C 1
ATOM 3940 O O . ALA A 1 531 ? 10.643 6.550 -11.535 1.00 94.12 531 ALA A O 1
ATOM 3941 N N . LEU A 1 532 ? 8.527 6.955 -12.219 1.00 93.19 532 LEU A N 1
ATOM 3942 C CA . LEU A 1 532 ? 8.868 7.670 -13.443 1.00 93.19 532 LEU A CA 1
ATOM 3943 C C . LEU A 1 532 ? 9.535 9.000 -13.116 1.00 93.19 532 LEU A C 1
ATOM 3945 O O . LEU A 1 532 ? 10.625 9.255 -13.610 1.00 93.19 532 LEU A O 1
ATOM 3949 N N . ASN A 1 533 ? 8.948 9.787 -12.213 1.00 91.81 533 ASN A N 1
ATOM 3950 C CA . ASN A 1 533 ? 9.533 11.049 -11.779 1.00 91.81 533 ASN A CA 1
ATOM 3951 C C . ASN A 1 533 ? 10.953 10.848 -11.238 1.00 91.81 533 ASN A C 1
ATOM 3953 O O . ASN A 1 533 ? 11.875 11.494 -11.713 1.00 91.81 533 ASN A O 1
ATOM 3957 N N . LYS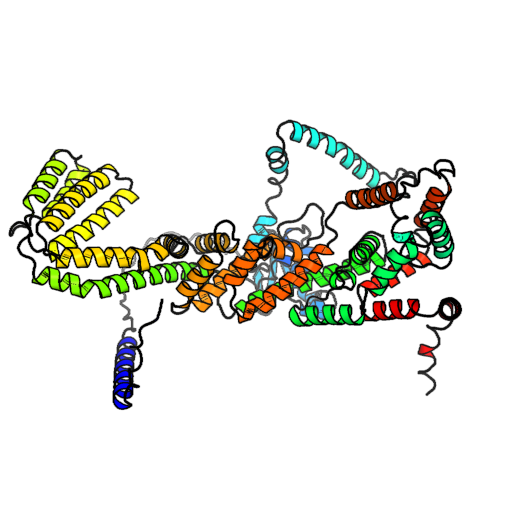 A 1 534 ? 11.165 9.870 -10.343 1.00 92.50 534 LYS A N 1
ATOM 3958 C CA . LYS A 1 534 ? 12.515 9.538 -9.851 1.00 92.50 534 LYS A CA 1
ATOM 3959 C C . LYS A 1 534 ? 13.461 9.115 -10.972 1.00 92.50 534 LYS A C 1
ATOM 3961 O O . LYS A 1 534 ? 14.611 9.534 -10.981 1.00 92.50 534 LYS A O 1
ATOM 3966 N N . ALA A 1 535 ? 12.986 8.30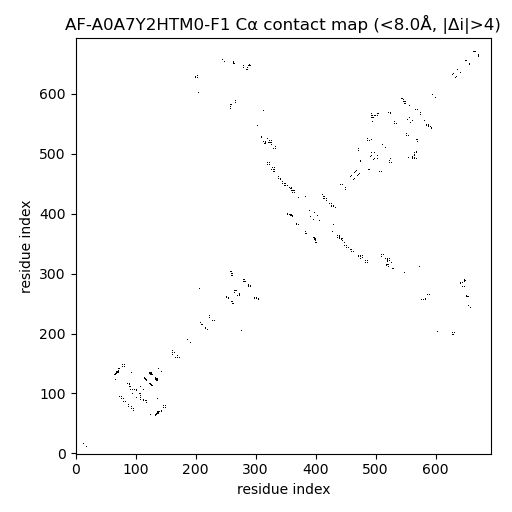9 -11.921 1.00 91.81 535 ALA A N 1
ATOM 3967 C CA . ALA A 1 535 ? 13.790 7.873 -13.059 1.00 91.81 535 ALA A CA 1
ATOM 3968 C C . ALA A 1 535 ? 14.211 9.033 -13.981 1.00 91.81 535 ALA A C 1
ATOM 3970 O O . ALA A 1 535 ? 15.296 8.963 -14.556 1.00 91.81 535 ALA A O 1
ATOM 3971 N N . MET A 1 536 ? 13.378 10.074 -14.095 1.00 89.31 536 MET A N 1
ATOM 3972 C CA . MET A 1 536 ? 13.666 11.296 -14.854 1.00 89.31 536 MET A CA 1
ATOM 3973 C C . MET A 1 536 ? 14.587 12.256 -14.091 1.00 89.31 536 MET A C 1
ATOM 3975 O O . MET A 1 536 ? 15.492 12.828 -14.687 1.00 89.31 536 MET A O 1
ATOM 3979 N N . THR A 1 537 ? 14.376 12.432 -12.782 1.00 88.88 537 THR A N 1
ATOM 3980 C CA . THR A 1 537 ? 15.098 13.433 -11.976 1.00 88.88 537 THR A CA 1
ATOM 3981 C C . THR A 1 537 ? 16.445 12.959 -11.455 1.00 88.88 537 THR A C 1
ATOM 3983 O O . THR A 1 537 ? 17.321 13.781 -11.208 1.00 88.88 537 THR A O 1
ATOM 3986 N N . GLU A 1 538 ? 16.627 11.656 -11.224 1.00 84.94 538 GLU A N 1
ATOM 3987 C CA . GLU A 1 538 ? 17.937 11.115 -10.864 1.00 84.94 538 GLU A CA 1
ATOM 3988 C C . GLU A 1 538 ? 18.840 11.236 -12.098 1.00 84.94 538 GLU A C 1
ATOM 3990 O O . GLU A 1 538 ? 18.906 10.312 -12.902 1.00 84.94 538 GLU A O 1
ATOM 3995 N N . THR A 1 539 ? 19.529 12.356 -12.303 1.00 68.81 539 THR A N 1
ATOM 3996 C CA . THR A 1 539 ? 20.598 12.448 -13.302 1.00 68.81 539 THR A CA 1
ATOM 3997 C C . THR A 1 539 ? 21.792 11.634 -12.803 1.00 68.81 539 THR A C 1
ATOM 3999 O O . THR A 1 539 ? 22.187 11.701 -11.641 1.00 68.81 539 THR A O 1
ATOM 4002 N N . GLN A 1 540 ? 22.339 10.768 -13.658 1.00 60.78 540 GLN A N 1
ATOM 4003 C CA . GLN A 1 540 ? 23.670 10.212 -13.401 1.00 60.78 540 GLN A CA 1
ATOM 4004 C C . GLN A 1 540 ? 24.644 11.290 -13.869 1.00 60.78 540 GLN A C 1
ATOM 4006 O O . GLN A 1 540 ? 24.450 11.785 -14.974 1.00 60.78 540 GLN A O 1
ATOM 4011 N N . GLY A 1 541 ? 25.606 11.698 -13.032 1.00 55.78 541 GLY A N 1
ATOM 4012 C CA . GLY A 1 541 ? 26.554 12.775 -13.356 1.00 55.78 541 GLY A CA 1
ATOM 4013 C C . GLY A 1 541 ? 27.059 12.672 -14.799 1.00 55.78 541 GLY A C 1
ATOM 4014 O O . GLY A 1 541 ? 27.454 11.585 -15.214 1.00 55.78 541 GL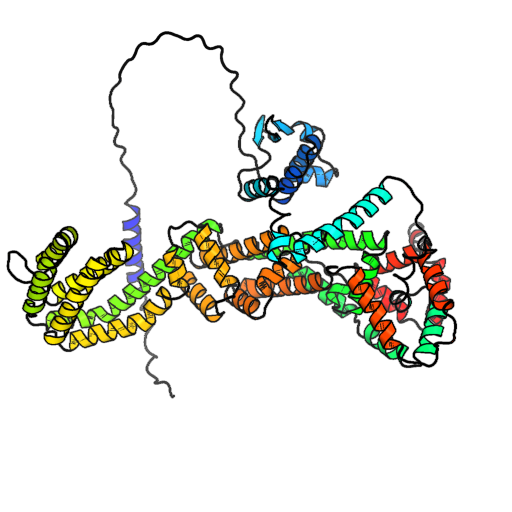Y A O 1
ATOM 4015 N N . ASP A 1 542 ? 26.913 13.761 -15.560 1.00 56.81 542 ASP A N 1
ATOM 4016 C CA . ASP A 1 542 ? 27.225 13.934 -16.994 1.00 56.81 542 ASP A CA 1
ATOM 4017 C C . ASP A 1 542 ? 26.736 12.825 -17.954 1.00 56.81 542 ASP A C 1
ATOM 4019 O O . ASP A 1 542 ? 27.126 12.759 -19.119 1.00 56.81 542 ASP A O 1
ATOM 4023 N N . GLY A 1 543 ? 25.859 11.939 -17.479 1.00 63.75 543 GLY A N 1
ATOM 4024 C CA . GLY A 1 543 ? 25.479 10.702 -18.137 1.00 63.75 543 GLY A CA 1
ATOM 4025 C C . GLY A 1 543 ? 24.093 10.760 -18.761 1.00 63.75 543 GLY A C 1
ATOM 4026 O O . GLY A 1 543 ? 23.128 11.271 -18.193 1.00 63.75 543 GLY A O 1
ATOM 4027 N N . VAL A 1 544 ? 23.992 10.136 -19.929 1.00 69.62 544 VAL A N 1
ATOM 4028 C CA . VAL A 1 544 ? 22.757 9.889 -20.676 1.00 69.62 544 VAL A CA 1
ATOM 4029 C C . VAL A 1 544 ? 21.662 9.314 -19.765 1.00 69.62 544 VAL A C 1
ATOM 4031 O O . VAL A 1 544 ? 21.860 8.301 -19.085 1.00 69.62 544 VAL A O 1
ATOM 4034 N N . VAL A 1 545 ? 20.479 9.936 -19.763 1.00 78.44 545 VAL A N 1
ATOM 4035 C CA . VAL A 1 545 ? 19.362 9.542 -18.892 1.00 78.44 545 VAL A CA 1
ATOM 4036 C C . VAL A 1 545 ? 18.786 8.190 -19.333 1.00 78.44 545 VAL A C 1
ATOM 4038 O O . VAL A 1 545 ? 18.071 8.081 -20.323 1.00 78.44 545 VAL A O 1
ATOM 4041 N N . ASN A 1 546 ? 19.055 7.129 -18.568 1.00 87.69 546 ASN A N 1
ATOM 4042 C CA . ASN A 1 546 ? 18.432 5.817 -18.767 1.00 87.69 546 ASN A CA 1
ATOM 4043 C C . ASN A 1 546 ? 17.106 5.693 -17.989 1.00 87.69 546 ASN A C 1
ATOM 4045 O O . ASN A 1 546 ? 17.037 4.990 -16.972 1.00 87.69 546 ASN A O 1
ATOM 4049 N N . ILE A 1 547 ? 16.056 6.376 -18.462 1.00 91.38 547 ILE A N 1
ATOM 4050 C CA . ILE A 1 547 ? 14.726 6.370 -17.820 1.00 91.38 547 ILE A CA 1
ATOM 4051 C C . ILE A 1 547 ? 14.190 4.939 -17.695 1.00 91.38 547 ILE A C 1
ATOM 4053 O O . ILE A 1 547 ? 13.801 4.523 -16.604 1.00 91.38 547 ILE A O 1
ATOM 4057 N N . ALA A 1 548 ? 14.226 4.154 -18.778 1.00 93.25 548 ALA A N 1
ATOM 4058 C CA . ALA A 1 548 ? 13.710 2.782 -18.805 1.00 93.25 548 ALA A CA 1
ATOM 4059 C C . ALA A 1 548 ? 14.373 1.890 -17.741 1.00 93.25 548 ALA A C 1
ATOM 4061 O O . ALA A 1 548 ? 13.700 1.206 -16.960 1.00 93.25 548 ALA A O 1
ATOM 4062 N N . GLY A 1 549 ? 15.705 1.934 -17.662 1.00 93.31 549 GLY A N 1
ATOM 4063 C CA . GLY A 1 549 ? 16.475 1.166 -16.693 1.00 93.31 549 GLY A CA 1
ATOM 4064 C C . GLY A 1 549 ? 16.193 1.570 -15.249 1.00 93.31 549 GLY A C 1
ATOM 4065 O O . GLY A 1 549 ? 15.983 0.689 -14.410 1.00 93.31 549 GLY A O 1
ATOM 4066 N N . LYS A 1 550 ? 16.132 2.876 -14.962 1.00 93.81 550 LYS A N 1
ATOM 4067 C CA . LYS A 1 550 ? 15.837 3.399 -13.618 1.00 93.81 550 LYS A CA 1
ATOM 4068 C C . LYS A 1 550 ? 14.399 3.111 -13.204 1.00 93.81 550 LYS A C 1
ATOM 4070 O O . LYS A 1 550 ? 14.176 2.591 -12.113 1.00 93.81 550 LYS A O 1
ATOM 4075 N N . PHE A 1 551 ? 13.430 3.325 -14.090 1.00 95.38 551 PHE A N 1
ATOM 4076 C CA . PHE A 1 551 ? 12.026 2.997 -13.847 1.00 95.38 551 PHE A CA 1
ATOM 4077 C C . PHE A 1 551 ? 11.855 1.513 -13.498 1.00 95.38 551 PHE A C 1
ATOM 4079 O O . PHE A 1 551 ? 11.272 1.162 -12.464 1.00 95.38 551 PHE A O 1
ATOM 4086 N N . ARG A 1 552 ? 12.469 0.628 -14.296 1.00 95.75 552 ARG A N 1
ATOM 4087 C CA . ARG A 1 552 ? 12.509 -0.807 -14.003 1.00 95.75 552 ARG A CA 1
ATOM 4088 C C . ARG A 1 552 ? 13.195 -1.090 -12.671 1.00 95.75 552 ARG A C 1
ATOM 4090 O O . ARG A 1 552 ? 12.705 -1.909 -11.908 1.00 95.75 552 ARG A O 1
ATOM 4097 N N . GLN A 1 553 ? 14.323 -0.463 -12.355 1.00 94.69 553 GLN A N 1
ATOM 4098 C CA . GLN A 1 553 ? 15.013 -0.683 -11.080 1.00 94.69 553 GLN A CA 1
ATOM 4099 C C . GLN A 1 553 ? 14.143 -0.283 -9.875 1.00 94.69 553 GLN A C 1
ATOM 4101 O O . GLN A 1 553 ? 14.121 -0.976 -8.849 1.00 94.69 553 GLN A O 1
ATOM 4106 N N . GLN A 1 554 ? 13.373 0.797 -10.007 1.00 94.69 554 GLN A N 1
ATOM 4107 C CA . GLN A 1 554 ? 12.475 1.277 -8.964 1.00 94.69 554 GLN A CA 1
ATOM 4108 C C . GLN A 1 554 ? 11.329 0.293 -8.686 1.00 94.69 554 GLN A C 1
ATOM 4110 O O . GLN A 1 554 ? 11.028 0.047 -7.511 1.00 94.69 554 GLN A O 1
ATOM 4115 N N . LEU A 1 555 ? 10.733 -0.302 -9.727 1.00 94.81 555 LEU A N 1
ATOM 4116 C CA . LEU A 1 555 ? 9.563 -1.186 -9.603 1.00 94.81 555 LEU A CA 1
ATOM 4117 C C . LEU A 1 555 ? 9.896 -2.685 -9.574 1.00 94.81 555 LEU A C 1
ATOM 4119 O O . LEU A 1 555 ? 9.218 -3.433 -8.884 1.00 94.81 555 LEU A O 1
ATOM 4123 N N . TYR A 1 556 ? 10.932 -3.118 -10.293 1.00 94.94 556 TYR A N 1
ATOM 4124 C CA . TYR A 1 556 ? 11.320 -4.507 -10.608 1.00 94.94 556 TYR A CA 1
ATOM 4125 C C . TYR A 1 556 ? 12.799 -4.815 -10.292 1.00 94.94 556 TYR A C 1
ATOM 4127 O O . TYR A 1 556 ? 13.332 -5.843 -10.709 1.00 94.94 556 TYR A O 1
ATOM 4135 N N . GLY A 1 557 ? 13.492 -3.948 -9.547 1.00 93.38 557 GLY A N 1
ATOM 4136 C CA . GLY A 1 557 ? 14.925 -4.106 -9.259 1.00 93.38 557 GLY A CA 1
ATOM 4137 C C . GLY A 1 557 ? 15.311 -5.349 -8.445 1.00 93.38 557 GLY A C 1
ATOM 4138 O O . GLY A 1 557 ? 16.489 -5.677 -8.386 1.00 93.38 557 GLY A O 1
ATOM 4139 N N . SER A 1 558 ? 14.352 -6.050 -7.834 1.00 94.88 558 SER A N 1
ATOM 4140 C CA . SER A 1 558 ? 14.578 -7.304 -7.105 1.00 94.88 558 SER A CA 1
ATOM 4141 C C . SER A 1 558 ? 13.434 -8.304 -7.338 1.00 94.88 558 SER A C 1
ATOM 4143 O O . SER A 1 558 ? 12.323 -7.880 -7.679 1.00 94.88 558 SER A O 1
ATOM 4145 N N . PRO A 1 559 ? 13.649 -9.619 -7.114 1.00 94.94 559 PRO A N 1
ATOM 4146 C CA . PRO A 1 559 ? 12.579 -10.620 -7.187 1.00 94.94 559 PRO A CA 1
ATOM 4147 C C . PRO A 1 559 ? 11.392 -10.286 -6.275 1.00 94.94 559 PRO A C 1
ATOM 4149 O O . PRO A 1 559 ? 10.240 -10.426 -6.679 1.00 94.94 559 PRO A O 1
ATOM 4152 N N . GLN A 1 560 ? 11.673 -9.756 -5.079 1.00 94.88 560 GLN A N 1
ATOM 4153 C CA . GLN A 1 560 ? 10.651 -9.317 -4.130 1.00 94.88 560 GLN A CA 1
ATOM 4154 C C . GLN A 1 560 ? 9.824 -8.150 -4.680 1.00 94.88 560 GLN A C 1
ATOM 4156 O O . GLN A 1 560 ? 8.598 -8.214 -4.670 1.00 94.88 560 GLN A O 1
ATOM 4161 N N . LYS A 1 561 ? 10.476 -7.105 -5.208 1.00 95.19 561 LYS A N 1
ATOM 4162 C CA . LYS A 1 561 ? 9.803 -5.958 -5.838 1.00 95.19 561 LYS A CA 1
ATOM 4163 C C . LYS A 1 561 ? 8.909 -6.395 -6.999 1.00 95.19 561 LYS A C 1
ATOM 4165 O O . LYS A 1 561 ? 7.754 -5.984 -7.076 1.00 95.19 561 LYS A O 1
ATOM 4170 N N . LYS A 1 562 ? 9.413 -7.304 -7.841 1.00 95.56 562 LYS A N 1
ATOM 4171 C CA . LYS A 1 562 ? 8.640 -7.915 -8.928 1.00 95.56 562 LYS A CA 1
ATOM 4172 C C . LYS A 1 562 ? 7.398 -8.642 -8.405 1.00 95.56 562 LYS A C 1
ATOM 4174 O O . LYS A 1 562 ? 6.304 -8.413 -8.913 1.00 95.56 562 LYS A O 1
ATOM 4179 N N . ALA A 1 563 ? 7.542 -9.483 -7.382 1.00 96.19 563 ALA A N 1
ATOM 4180 C CA . ALA A 1 563 ? 6.424 -10.231 -6.808 1.00 96.19 563 ALA A CA 1
ATOM 4181 C C . ALA A 1 563 ? 5.385 -9.317 -6.129 1.00 96.19 563 ALA A C 1
ATOM 4183 O O . ALA A 1 563 ? 4.183 -9.546 -6.259 1.00 96.19 563 ALA A O 1
ATOM 4184 N N . VAL A 1 564 ? 5.840 -8.264 -5.443 1.00 96.06 564 VAL A N 1
ATOM 4185 C CA . VAL A 1 564 ? 4.989 -7.246 -4.810 1.00 96.06 564 VAL A CA 1
ATOM 4186 C C . VAL A 1 564 ? 4.205 -6.452 -5.853 1.00 96.06 564 VAL A C 1
ATOM 4188 O O . VAL A 1 564 ? 2.987 -6.329 -5.729 1.00 96.06 564 VAL A O 1
ATOM 4191 N N . MET A 1 565 ? 4.856 -5.977 -6.918 1.00 96.25 565 MET A N 1
ATOM 4192 C CA . MET A 1 565 ? 4.147 -5.277 -7.990 1.00 96.25 565 MET A CA 1
ATOM 4193 C C . MET A 1 565 ? 3.202 -6.197 -8.763 1.00 96.25 565 MET A C 1
ATOM 4195 O O . MET A 1 565 ? 2.079 -5.791 -9.050 1.00 96.25 565 MET A O 1
ATOM 4199 N N . GLY A 1 566 ? 3.584 -7.451 -9.016 1.00 96.12 566 GLY A N 1
ATOM 4200 C CA . GLY A 1 566 ? 2.683 -8.445 -9.607 1.00 96.12 566 GLY A CA 1
ATOM 4201 C C . GLY A 1 566 ? 1.447 -8.720 -8.740 1.00 96.12 566 GLY A C 1
ATOM 4202 O O . GLY A 1 566 ? 0.350 -8.886 -9.260 1.00 96.12 566 GLY A O 1
ATOM 4203 N N . ALA A 1 567 ? 1.587 -8.706 -7.410 1.00 96.44 567 ALA A N 1
ATOM 4204 C CA . ALA A 1 567 ? 0.454 -8.787 -6.486 1.00 96.44 567 ALA A CA 1
ATOM 4205 C C . ALA A 1 567 ? -0.437 -7.531 -6.515 1.00 96.44 567 ALA A C 1
ATOM 4207 O O . ALA A 1 567 ? -1.658 -7.630 -6.351 1.00 96.44 567 ALA A O 1
ATOM 4208 N N . ALA A 1 568 ? 0.162 -6.357 -6.719 1.00 96.19 568 ALA A N 1
ATOM 4209 C CA . ALA A 1 568 ? -0.559 -5.093 -6.769 1.00 96.19 568 ALA A CA 1
ATOM 4210 C C . ALA A 1 568 ? -1.349 -4.910 -8.070 1.00 96.19 568 ALA A C 1
ATOM 4212 O O . ALA A 1 568 ? -2.430 -4.320 -8.053 1.00 96.19 568 ALA A O 1
ATOM 4213 N N . LEU A 1 569 ? -0.838 -5.420 -9.187 1.00 95.94 569 LEU A N 1
ATOM 4214 C CA . LEU A 1 569 ? -1.412 -5.168 -10.502 1.00 95.94 569 LEU A CA 1
ATOM 4215 C C . LEU A 1 569 ? -2.691 -5.974 -10.764 1.00 95.94 569 LEU A C 1
ATOM 4217 O O . LEU A 1 569 ? -2.746 -7.170 -10.462 1.00 95.94 569 LEU A O 1
ATOM 4221 N N . PRO A 1 570 ? -3.724 -5.347 -11.351 1.00 93.38 570 PRO A N 1
ATOM 4222 C CA . PRO A 1 570 ? -4.840 -6.066 -11.959 1.00 93.38 570 PRO A CA 1
ATOM 4223 C C . PRO A 1 570 ? -4.348 -7.091 -12.998 1.00 93.38 570 PRO A C 1
ATOM 4225 O O . PRO A 1 570 ? -3.333 -6.861 -13.656 1.00 93.38 570 PRO A O 1
ATOM 4228 N N . HIS A 1 571 ? -5.044 -8.225 -13.139 1.00 91.44 571 HIS A N 1
ATOM 4229 C CA . HIS A 1 571 ? -4.618 -9.302 -14.050 1.00 91.44 571 HIS A CA 1
ATOM 4230 C C . HIS A 1 571 ? -4.553 -8.841 -15.513 1.00 91.44 571 HIS A C 1
ATOM 4232 O O . HIS A 1 571 ? -3.621 -9.201 -16.217 1.00 91.44 571 HIS A O 1
ATOM 4238 N N . ASP A 1 572 ? -5.487 -7.981 -15.918 1.00 90.12 572 ASP A N 1
ATOM 4239 C CA . ASP A 1 572 ? -5.573 -7.325 -17.228 1.00 90.12 572 ASP A CA 1
ATOM 4240 C C . ASP A 1 572 ? -4.369 -6.423 -17.553 1.00 90.12 572 ASP A C 1
ATOM 4242 O O . ASP A 1 572 ? -4.084 -6.183 -18.721 1.00 90.12 572 ASP A O 1
ATOM 4246 N N . VAL A 1 573 ? -3.633 -5.949 -16.541 1.00 93.06 573 VAL A N 1
ATOM 4247 C CA . VAL A 1 573 ? -2.476 -5.048 -16.717 1.00 93.06 573 VAL A CA 1
ATOM 4248 C C . VAL A 1 573 ? -1.143 -5.760 -16.456 1.00 93.06 573 VAL A C 1
ATOM 4250 O O . VAL A 1 573 ? -0.098 -5.328 -16.942 1.00 93.06 573 VAL A O 1
ATOM 4253 N N . ALA A 1 574 ? -1.153 -6.859 -15.697 1.00 94.38 574 ALA A N 1
ATOM 4254 C CA . ALA A 1 574 ? 0.058 -7.541 -15.242 1.00 94.38 574 ALA A CA 1
ATOM 4255 C C . ALA A 1 574 ? 0.945 -8.046 -16.396 1.00 94.38 574 ALA A C 1
ATOM 4257 O O . ALA A 1 574 ? 2.166 -7.892 -16.328 1.00 94.38 574 ALA A O 1
ATOM 4258 N N . ASP A 1 575 ? 0.350 -8.589 -17.461 1.00 93.69 575 ASP A N 1
ATOM 4259 C CA . ASP A 1 575 ? 1.093 -9.141 -18.603 1.00 93.69 575 ASP A CA 1
ATOM 4260 C C . ASP A 1 575 ? 1.743 -8.048 -19.457 1.00 93.69 575 ASP A C 1
ATOM 4262 O O . ASP A 1 575 ? 2.925 -8.145 -19.812 1.00 93.69 575 ASP A O 1
ATOM 4266 N N . ALA A 1 576 ? 0.999 -6.972 -19.737 1.00 93.25 576 ALA A N 1
ATOM 4267 C CA . ALA A 1 576 ? 1.527 -5.792 -20.417 1.00 93.25 576 ALA A CA 1
ATOM 4268 C C . ALA A 1 576 ? 2.674 -5.180 -19.602 1.00 93.25 576 ALA A C 1
ATOM 4270 O O . ALA A 1 576 ? 3.749 -4.903 -20.133 1.00 93.25 576 ALA A O 1
ATOM 4271 N N . PHE A 1 577 ? 2.491 -5.066 -18.286 1.00 95.75 577 PHE A N 1
ATOM 4272 C CA . PHE A 1 577 ? 3.512 -4.550 -17.386 1.00 95.75 577 PHE A CA 1
ATOM 4273 C C . PHE A 1 577 ? 4.780 -5.417 -17.356 1.00 95.75 577 PHE A C 1
ATOM 4275 O O . PHE A 1 577 ? 5.881 -4.885 -17.497 1.00 95.75 577 PHE A O 1
ATOM 4282 N N . ASP A 1 578 ? 4.667 -6.744 -17.215 1.00 96.44 578 ASP A N 1
ATOM 4283 C CA . ASP A 1 578 ? 5.834 -7.640 -17.234 1.00 96.44 578 ASP A CA 1
ATOM 4284 C C . ASP A 1 578 ? 6.566 -7.587 -18.582 1.00 96.44 578 ASP A C 1
ATOM 4286 O O . ASP A 1 578 ? 7.799 -7.596 -18.613 1.00 96.44 578 ASP A O 1
ATOM 4290 N N . THR A 1 579 ? 5.826 -7.460 -19.686 1.00 95.88 579 THR A N 1
ATOM 4291 C CA . THR A 1 579 ? 6.398 -7.325 -21.031 1.00 95.88 579 THR A CA 1
ATOM 4292 C C . THR A 1 579 ? 7.161 -6.009 -21.189 1.00 95.88 579 THR A C 1
ATOM 4294 O O . THR A 1 579 ? 8.315 -6.029 -21.623 1.00 95.88 579 THR A O 1
ATOM 4297 N N . THR A 1 580 ? 6.603 -4.882 -20.740 1.00 96.44 580 THR A N 1
ATOM 4298 C CA . THR A 1 580 ? 7.310 -3.590 -20.729 1.00 96.44 580 THR A CA 1
ATOM 4299 C C . THR A 1 580 ? 8.543 -3.629 -19.830 1.00 96.44 580 THR A C 1
ATOM 4301 O O . THR A 1 580 ? 9.611 -3.165 -20.222 1.00 96.44 580 THR A O 1
ATOM 4304 N N . MET A 1 581 ? 8.465 -4.246 -18.645 1.00 97.31 581 MET A N 1
ATOM 4305 C CA . MET A 1 581 ? 9.624 -4.351 -17.748 1.00 97.31 581 MET A CA 1
ATOM 4306 C C . MET A 1 581 ? 10.732 -5.257 -18.304 1.00 97.31 581 MET A C 1
ATOM 4308 O O . MET A 1 581 ? 11.908 -5.052 -17.986 1.00 97.31 581 MET A O 1
ATOM 4312 N N . LYS A 1 582 ? 10.385 -6.251 -19.134 1.00 96.12 582 LYS A N 1
ATOM 4313 C CA . LYS A 1 582 ? 11.353 -7.050 -19.902 1.00 96.12 582 LYS A CA 1
ATOM 4314 C C . LYS A 1 582 ? 12.020 -6.212 -20.990 1.00 96.12 582 LYS A C 1
ATOM 4316 O O . LYS A 1 582 ? 13.247 -6.197 -21.035 1.00 96.12 582 LYS A O 1
ATOM 4321 N N . ALA A 1 583 ? 11.248 -5.467 -21.785 1.00 95.94 583 ALA A N 1
ATOM 4322 C CA . ALA A 1 583 ? 11.793 -4.544 -22.785 1.00 95.94 583 ALA A CA 1
ATOM 4323 C C . ALA A 1 583 ? 12.759 -3.539 -22.139 1.00 95.94 583 ALA A C 1
ATOM 4325 O O . ALA A 1 583 ? 13.879 -3.348 -22.607 1.00 95.94 583 ALA A O 1
ATOM 4326 N N . PHE A 1 584 ? 12.381 -2.979 -20.988 1.00 96.19 584 PHE A N 1
ATOM 4327 C CA . PHE A 1 584 ? 13.219 -2.039 -20.245 1.00 96.19 584 PHE A CA 1
ATOM 4328 C C . PHE A 1 584 ? 14.487 -2.684 -19.677 1.00 96.19 584 PHE A C 1
ATOM 4330 O O . PHE A 1 584 ? 15.502 -2.004 -19.545 1.00 96.19 584 PHE A O 1
ATOM 4337 N N . ASP A 1 585 ? 14.484 -3.985 -19.360 1.00 95.00 585 ASP A N 1
ATOM 4338 C CA . ASP A 1 585 ? 15.721 -4.679 -18.975 1.00 95.00 585 ASP A CA 1
ATOM 4339 C C . ASP A 1 585 ? 16.674 -4.821 -20.161 1.00 95.00 585 ASP A C 1
ATOM 4341 O O . ASP A 1 585 ? 17.877 -4.638 -19.991 1.00 95.00 585 ASP A O 1
ATOM 4345 N N . LEU A 1 586 ? 16.143 -5.118 -21.352 1.00 93.94 586 LEU A N 1
ATOM 4346 C CA . LEU A 1 586 ? 16.931 -5.221 -22.582 1.00 93.94 586 LEU A CA 1
ATOM 4347 C C . LEU A 1 586 ? 17.521 -3.858 -22.968 1.00 93.94 586 LEU A C 1
ATOM 4349 O O . LEU A 1 586 ? 18.725 -3.764 -23.215 1.00 93.94 586 LEU A O 1
ATOM 4353 N N . LEU A 1 587 ? 16.719 -2.787 -22.903 1.00 93.00 587 LEU A N 1
ATOM 4354 C CA . LEU A 1 587 ? 17.199 -1.411 -23.070 1.00 93.00 587 LEU A CA 1
ATOM 4355 C C . LEU A 1 587 ? 18.301 -1.074 -22.056 1.00 93.00 587 LEU A C 1
ATOM 4357 O O . LEU A 1 587 ? 19.350 -0.552 -22.427 1.00 93.00 587 LEU A O 1
ATOM 4361 N N . ARG A 1 588 ? 18.098 -1.414 -20.775 1.00 91.88 588 ARG A N 1
ATOM 4362 C CA . ARG A 1 588 ? 19.063 -1.139 -19.701 1.00 91.88 588 ARG A CA 1
ATOM 4363 C C . ARG A 1 588 ? 20.391 -1.855 -19.913 1.00 91.88 588 ARG A C 1
ATOM 4365 O O . ARG A 1 588 ? 21.432 -1.245 -19.698 1.00 91.88 588 ARG A O 1
ATOM 4372 N N . ARG A 1 589 ? 20.374 -3.126 -20.320 1.00 88.81 589 ARG A N 1
ATOM 4373 C CA . ARG A 1 589 ? 21.601 -3.895 -20.600 1.00 88.81 589 ARG A CA 1
ATOM 4374 C C . ARG A 1 589 ? 22.396 -3.313 -21.767 1.00 88.81 589 ARG A C 1
ATOM 4376 O O . ARG A 1 589 ? 23.613 -3.432 -21.773 1.00 88.81 589 ARG A O 1
ATOM 4383 N N . ALA A 1 590 ? 21.714 -2.668 -22.712 1.00 82.56 590 ALA A N 1
ATOM 4384 C CA . ALA A 1 590 ? 22.349 -1.958 -23.816 1.00 82.56 590 ALA A CA 1
ATOM 4385 C C . ALA A 1 590 ? 22.745 -0.513 -23.488 1.00 82.56 590 ALA A C 1
ATOM 4387 O O . ALA A 1 590 ? 23.479 0.088 -24.267 1.00 82.56 590 ALA A O 1
ATOM 4388 N N . SER A 1 591 ? 22.249 0.066 -22.387 1.00 73.00 591 SER A N 1
ATOM 4389 C CA . SER A 1 591 ? 22.609 1.432 -22.009 1.00 73.00 591 SER A CA 1
ATOM 4390 C C . SER A 1 591 ? 24.094 1.502 -21.655 1.00 73.00 591 SER A C 1
ATOM 4392 O O . SER A 1 591 ? 24.598 0.678 -20.895 1.00 73.00 591 SER A O 1
ATOM 4394 N N . GLU A 1 592 ? 24.784 2.504 -22.191 1.00 65.31 592 GLU A N 1
ATOM 4395 C CA . GLU A 1 592 ? 26.239 2.712 -22.102 1.00 65.31 592 GLU A CA 1
ATOM 4396 C C . GLU A 1 592 ? 26.738 3.098 -20.695 1.00 65.31 592 GLU A C 1
ATOM 4398 O O . GLU A 1 592 ? 27.849 3.596 -20.540 1.00 65.31 592 GLU A O 1
ATOM 4403 N N . GLY A 1 593 ? 25.934 2.858 -19.655 1.00 56.34 593 GLY A N 1
ATOM 4404 C CA . GLY A 1 593 ? 26.240 3.181 -18.267 1.00 56.34 593 GLY A CA 1
ATOM 4405 C C . GLY A 1 593 ? 27.430 2.381 -17.740 1.00 56.34 593 GLY A C 1
ATOM 4406 O O . GLY A 1 593 ? 27.278 1.283 -17.213 1.00 56.34 593 GLY A O 1
ATOM 4407 N N . GLY A 1 594 ? 28.618 2.954 -17.880 1.00 60.16 594 GLY A N 1
ATOM 4408 C CA . GLY A 1 594 ? 29.875 2.481 -17.320 1.00 60.16 594 GLY A CA 1
ATOM 4409 C C . GLY A 1 594 ? 31.010 3.300 -17.916 1.00 60.16 594 GLY A C 1
ATOM 4410 O O . GLY A 1 594 ? 31.030 3.498 -19.129 1.00 60.16 594 GLY A O 1
ATOM 4411 N N . SER A 1 595 ? 31.933 3.782 -17.075 1.00 60.34 595 SER A N 1
ATOM 4412 C CA . SER A 1 595 ? 33.083 4.569 -17.534 1.00 60.34 595 SER A CA 1
ATOM 4413 C C . SER A 1 595 ? 33.729 3.899 -18.745 1.00 60.34 595 SER A C 1
ATOM 4415 O O . SER A 1 595 ? 34.028 2.699 -18.701 1.00 60.34 595 SER A O 1
ATOM 4417 N N . HIS A 1 596 ? 33.941 4.662 -19.820 1.00 62.06 596 HIS A N 1
ATOM 4418 C CA . HIS A 1 596 ? 34.611 4.167 -21.021 1.00 62.06 596 HIS A CA 1
ATOM 4419 C C . HIS A 1 596 ? 35.943 3.497 -20.652 1.00 62.06 596 HIS A C 1
ATOM 4421 O O . HIS A 1 596 ? 36.268 2.431 -21.174 1.00 62.06 596 HIS A O 1
ATOM 4427 N N . THR A 1 597 ? 36.653 4.063 -19.673 1.00 62.97 597 THR A N 1
ATOM 4428 C CA . THR A 1 597 ? 37.921 3.536 -19.161 1.00 62.97 597 THR A CA 1
ATOM 4429 C C . THR A 1 597 ? 37.784 2.174 -18.481 1.00 62.97 597 THR A C 1
ATOM 4431 O O . THR A 1 597 ? 38.658 1.334 -18.652 1.00 62.97 597 THR A O 1
ATOM 4434 N N . ALA A 1 598 ? 36.686 1.899 -17.769 1.00 62.31 598 ALA A N 1
ATOM 4435 C CA . ALA A 1 598 ? 36.499 0.630 -17.059 1.00 62.31 598 ALA A CA 1
ATOM 4436 C C . ALA A 1 598 ? 36.257 -0.543 -18.022 1.00 62.31 598 ALA A C 1
ATOM 4438 O O . ALA A 1 598 ? 36.798 -1.631 -17.839 1.00 62.31 598 ALA A O 1
ATOM 4439 N N . TRP A 1 599 ? 35.476 -0.312 -19.081 1.00 61.56 599 TRP A N 1
ATOM 4440 C CA . TRP A 1 599 ? 35.302 -1.310 -20.138 1.00 61.56 599 TRP A CA 1
ATOM 4441 C C . TRP A 1 599 ? 36.594 -1.514 -20.933 1.00 61.56 599 TRP A C 1
ATOM 4443 O O . TRP A 1 599 ? 36.960 -2.654 -21.200 1.00 61.56 599 TRP A O 1
ATOM 4453 N N . MET A 1 600 ? 37.318 -0.428 -21.229 1.00 58.28 600 MET A N 1
ATOM 4454 C CA . MET A 1 600 ? 38.620 -0.489 -21.898 1.00 58.28 600 MET A CA 1
ATOM 4455 C C . MET A 1 600 ? 39.612 -1.350 -21.115 1.00 58.28 600 MET A C 1
ATOM 4457 O O . MET A 1 600 ? 40.247 -2.242 -21.669 1.00 58.28 600 MET A O 1
ATOM 4461 N N . GLN A 1 601 ? 39.702 -1.118 -19.804 1.00 67.44 601 GLN A N 1
ATOM 4462 C CA . GLN A 1 601 ? 40.562 -1.882 -18.909 1.00 67.44 601 GLN A CA 1
ATOM 4463 C C . GLN A 1 601 ? 40.177 -3.364 -18.899 1.00 67.44 601 GLN A C 1
ATOM 4465 O O . GLN A 1 601 ? 41.064 -4.200 -19.029 1.00 67.44 601 GLN A O 1
ATOM 4470 N N . GLN A 1 602 ? 38.882 -3.703 -18.846 1.00 59.72 602 GLN A N 1
ATOM 4471 C CA . GLN A 1 602 ? 38.426 -5.097 -18.928 1.00 59.72 602 GLN A CA 1
ATOM 4472 C C . GLN A 1 602 ? 38.746 -5.768 -20.268 1.00 59.72 602 GLN A C 1
ATOM 4474 O O . GLN A 1 602 ? 39.183 -6.917 -20.268 1.00 59.72 602 GLN A O 1
ATOM 4479 N N . ALA A 1 603 ? 38.556 -5.078 -21.395 1.00 55.59 603 ALA A N 1
ATOM 4480 C CA . ALA A 1 603 ? 38.882 -5.613 -22.717 1.00 55.59 603 ALA A CA 1
ATOM 4481 C C . ALA A 1 603 ? 40.398 -5.858 -22.854 1.00 55.59 603 ALA A C 1
ATOM 4483 O O . ALA A 1 603 ? 40.837 -6.946 -23.234 1.00 55.59 603 ALA A O 1
ATOM 4484 N N . VAL A 1 604 ? 41.216 -4.883 -22.441 1.00 55.94 604 VAL A N 1
ATOM 4485 C CA . VAL A 1 604 ? 42.684 -4.999 -22.405 1.00 55.94 604 VAL A CA 1
ATOM 4486 C C . VAL A 1 604 ? 43.135 -6.121 -21.464 1.00 55.94 604 VAL A C 1
ATOM 4488 O O . VAL A 1 604 ? 44.064 -6.865 -21.779 1.00 55.94 604 VAL A O 1
ATOM 4491 N N . GLU A 1 605 ? 42.490 -6.280 -20.311 1.00 58.00 605 GLU A N 1
ATOM 4492 C CA . GLU A 1 605 ? 42.832 -7.306 -19.327 1.00 58.00 605 GLU A CA 1
ATOM 4493 C C . GLU A 1 605 ? 42.406 -8.713 -19.771 1.00 58.00 605 GLU A C 1
ATOM 4495 O O . GLU A 1 605 ? 43.173 -9.661 -19.598 1.00 58.00 605 GLU A O 1
ATOM 4500 N N . GLY A 1 606 ? 41.263 -8.854 -20.448 1.00 53.97 606 GLY A N 1
ATOM 4501 C CA . GLY A 1 606 ? 40.847 -10.097 -21.105 1.00 53.97 606 GLY A CA 1
ATOM 4502 C C . GLY A 1 606 ? 41.835 -10.549 -22.184 1.00 53.97 606 GLY A C 1
ATOM 4503 O O . GLY A 1 606 ? 42.168 -11.733 -22.265 1.00 53.97 606 GLY A O 1
ATOM 4504 N N . LEU A 1 607 ? 42.397 -9.606 -22.945 1.00 49.47 607 LEU A N 1
ATOM 4505 C CA . LEU A 1 607 ? 43.453 -9.878 -23.925 1.00 49.47 607 LEU A CA 1
ATOM 4506 C C . LEU A 1 607 ? 44.775 -10.284 -23.265 1.00 49.47 607 LEU A C 1
ATOM 4508 O O . LEU A 1 607 ? 45.405 -11.244 -23.706 1.00 49.47 607 LEU A O 1
ATOM 4512 N N . LYS A 1 608 ? 45.168 -9.613 -22.175 1.00 53.97 608 LYS A N 1
ATOM 4513 C CA . LYS A 1 608 ? 46.354 -9.977 -21.378 1.00 53.97 608 LYS A CA 1
ATOM 4514 C C . LYS A 1 608 ? 46.220 -11.348 -20.707 1.00 53.97 608 LYS A C 1
ATOM 4516 O O . LYS A 1 608 ? 47.210 -12.051 -20.535 1.00 53.97 608 LYS A O 1
ATOM 4521 N N . GLN A 1 609 ? 45.012 -11.744 -20.309 1.00 58.28 609 GLN A N 1
ATOM 4522 C CA . GLN A 1 609 ? 44.762 -13.055 -19.703 1.00 58.28 609 GLN A CA 1
ATOM 4523 C C . GLN A 1 609 ? 44.618 -14.168 -20.751 1.00 58.28 609 GLN A C 1
ATOM 4525 O O . GLN A 1 609 ? 45.045 -15.296 -20.496 1.00 58.28 609 GLN A O 1
ATOM 4530 N N . GLY A 1 610 ? 44.077 -13.857 -21.934 1.00 46.22 610 GLY A N 1
ATOM 4531 C CA . GLY A 1 610 ? 44.029 -14.760 -23.088 1.00 46.22 610 GLY A CA 1
ATOM 4532 C C . GLY A 1 610 ? 45.399 -15.010 -23.731 1.00 46.22 610 GLY A C 1
ATOM 4533 O O . GLY A 1 610 ? 45.603 -16.056 -24.343 1.00 46.22 610 GLY A O 1
ATOM 4534 N N . SER A 1 611 ? 46.367 -14.108 -23.535 1.00 45.03 611 SER A N 1
ATOM 4535 C CA . SER A 1 611 ? 47.733 -14.207 -24.065 1.00 45.03 611 SER A CA 1
ATOM 4536 C C . SER A 1 611 ? 48.720 -14.979 -23.178 1.00 45.03 611 SER A C 1
ATOM 4538 O O . SER A 1 611 ? 49.930 -14.871 -23.369 1.00 45.03 611 SER A O 1
ATOM 4540 N N . LYS A 1 612 ? 48.249 -15.849 -22.268 1.00 43.91 612 LYS A N 1
ATOM 4541 C CA . LYS A 1 612 ? 49.090 -16.782 -21.475 1.00 43.91 612 LYS A CA 1
ATOM 4542 C C . LYS A 1 612 ? 49.841 -17.853 -22.304 1.00 43.91 612 LYS A C 1
ATOM 4544 O O . LYS A 1 612 ? 50.220 -18.894 -21.774 1.00 43.91 612 LYS A O 1
ATOM 4549 N N . PHE A 1 613 ? 50.116 -17.605 -23.584 1.00 41.12 613 PHE A N 1
ATOM 4550 C CA . PHE A 1 613 ? 51.183 -18.262 -24.333 1.00 41.12 613 PHE A CA 1
ATOM 4551 C C . PHE A 1 613 ? 52.478 -17.460 -24.152 1.00 41.12 613 PHE A C 1
ATOM 4553 O O . PHE A 1 613 ? 52.796 -16.560 -24.924 1.00 41.12 613 PHE A O 1
ATOM 4560 N N . ALA A 1 614 ? 53.252 -17.822 -23.130 1.00 41.00 614 ALA A N 1
ATOM 4561 C CA . ALA A 1 614 ? 54.545 -17.227 -22.774 1.00 41.00 614 ALA A CA 1
ATOM 4562 C C . ALA A 1 614 ? 55.678 -17.436 -23.818 1.00 41.00 614 ALA A C 1
ATOM 4564 O O . ALA A 1 614 ? 56.850 -17.297 -23.491 1.00 41.00 614 ALA A O 1
ATOM 4565 N N . GLY A 1 615 ? 55.359 -17.779 -25.072 1.00 40.47 615 GLY A N 1
ATOM 4566 C CA . GLY A 1 615 ? 56.334 -18.114 -26.120 1.00 40.47 615 GLY A CA 1
ATOM 4567 C C . GLY A 1 615 ? 56.656 -16.997 -27.120 1.00 40.47 615 GLY A C 1
ATOM 4568 O O . GLY A 1 615 ? 57.471 -17.216 -28.008 1.00 40.47 615 GLY A O 1
ATOM 4569 N N . LEU A 1 616 ? 56.028 -15.820 -27.017 1.00 38.75 616 LEU A N 1
ATOM 4570 C CA . LEU A 1 616 ? 56.154 -14.736 -28.009 1.00 38.75 616 LEU A CA 1
ATOM 4571 C C . LEU A 1 616 ? 56.610 -13.390 -27.420 1.00 38.75 616 LEU A C 1
ATOM 4573 O O . LEU A 1 616 ? 56.428 -12.353 -28.046 1.00 38.75 616 LEU A O 1
ATOM 4577 N N . GLN A 1 617 ? 57.256 -13.382 -26.250 1.00 41.53 617 GLN A N 1
ATOM 4578 C CA . GLN A 1 617 ? 57.798 -12.144 -25.661 1.00 41.53 617 GLN A CA 1
ATOM 4579 C C . GLN A 1 617 ? 58.976 -11.526 -26.444 1.00 41.53 617 GLN A C 1
ATOM 4581 O O . GLN A 1 617 ? 59.338 -10.391 -26.164 1.00 41.53 617 GLN A O 1
ATOM 4586 N N . ASN A 1 618 ? 59.527 -12.213 -27.455 1.00 41.72 618 ASN A N 1
ATOM 4587 C CA . ASN A 1 618 ? 60.667 -11.718 -28.244 1.00 41.72 618 ASN A CA 1
ATOM 4588 C C . ASN A 1 618 ? 60.339 -11.342 -29.700 1.00 41.72 618 ASN A C 1
ATOM 4590 O O . ASN A 1 618 ? 61.244 -10.975 -30.446 1.00 41.72 618 ASN A O 1
ATOM 4594 N N . VAL A 1 619 ? 59.071 -11.380 -30.123 1.00 39.72 619 VAL A N 1
ATOM 4595 C CA . VAL A 1 619 ? 58.663 -10.772 -31.401 1.00 39.72 619 VAL A CA 1
ATOM 4596 C C . VAL A 1 619 ? 58.092 -9.394 -31.093 1.00 39.72 619 VAL A C 1
ATOM 4598 O O . VAL A 1 619 ? 56.893 -9.235 -30.907 1.00 39.72 619 VAL A O 1
ATOM 4601 N N . THR A 1 620 ? 59.028 -8.455 -30.943 1.00 41.00 620 THR A N 1
ATOM 4602 C CA . THR A 1 620 ? 58.924 -7.007 -31.177 1.00 41.00 620 THR A CA 1
ATOM 4603 C C . THR A 1 620 ? 57.604 -6.313 -30.825 1.00 41.00 620 THR A C 1
ATOM 4605 O O . THR A 1 620 ? 56.560 -6.526 -31.423 1.00 41.00 620 THR A O 1
ATOM 4608 N N . GLU A 1 621 ? 57.705 -5.313 -29.954 1.00 42.69 621 GLU A N 1
ATOM 4609 C CA . GLU A 1 621 ? 56.679 -4.342 -29.539 1.00 42.69 621 GLU A CA 1
ATOM 4610 C C . GLU A 1 621 ? 56.131 -3.434 -30.677 1.00 42.69 621 GLU A C 1
ATOM 4612 O O . GLU A 1 621 ? 55.473 -2.426 -30.418 1.00 42.69 621 GLU A O 1
ATOM 4617 N N . HIS A 1 622 ? 56.375 -3.773 -31.948 1.00 43.72 622 HIS A N 1
ATOM 4618 C CA . HIS A 1 622 ? 56.123 -2.919 -33.113 1.00 43.72 622 HIS A CA 1
ATOM 4619 C C . HIS A 1 622 ? 54.897 -3.262 -33.988 1.00 43.72 622 HIS A C 1
ATOM 4621 O O . HIS A 1 622 ? 54.254 -2.308 -34.413 1.00 43.72 622 HIS A O 1
ATOM 4627 N N . PRO A 1 623 ? 54.491 -4.522 -34.262 1.00 38.31 623 PRO A N 1
ATOM 4628 C CA . PRO A 1 623 ? 53.407 -4.801 -35.209 1.00 38.31 623 PRO A CA 1
ATOM 4629 C C . PRO A 1 623 ? 52.004 -4.527 -34.650 1.00 38.31 623 PRO A C 1
ATOM 4631 O O . PRO A 1 623 ? 51.114 -4.120 -35.389 1.00 38.31 623 PRO A O 1
ATOM 4634 N N . VAL A 1 624 ? 51.784 -4.718 -33.345 1.00 38.28 624 VAL A N 1
ATOM 4635 C CA . VAL A 1 624 ? 50.483 -4.411 -32.717 1.00 38.28 624 VAL A CA 1
ATOM 4636 C C . VAL A 1 624 ? 50.301 -2.899 -32.582 1.00 38.28 624 VAL A C 1
ATOM 4638 O O . VAL A 1 624 ? 49.214 -2.385 -32.829 1.00 38.28 624 VAL A O 1
ATOM 4641 N N . ARG A 1 625 ? 51.385 -2.182 -32.263 1.00 39.22 625 ARG A N 1
ATOM 4642 C CA . ARG A 1 625 ? 51.410 -0.721 -32.160 1.00 39.22 625 ARG A CA 1
ATOM 4643 C C . ARG A 1 625 ? 51.234 -0.049 -33.525 1.00 39.22 625 ARG A C 1
ATOM 4645 O O . ARG A 1 625 ? 50.427 0.862 -33.618 1.00 39.22 625 ARG A O 1
ATOM 4652 N N . SER A 1 626 ? 51.874 -0.555 -34.585 1.00 42.59 626 SER A N 1
ATOM 4653 C CA . SER A 1 626 ? 51.699 -0.038 -35.950 1.00 42.59 626 SER A CA 1
ATOM 4654 C C . SER A 1 626 ? 50.350 -0.405 -36.581 1.00 42.59 626 SER A C 1
ATOM 4656 O O . SER A 1 626 ? 49.814 0.386 -37.348 1.00 42.59 626 SER A O 1
ATOM 4658 N N . ALA A 1 627 ? 49.744 -1.547 -36.234 1.00 37.47 627 ALA A N 1
ATOM 4659 C CA . ALA A 1 627 ? 48.373 -1.873 -36.645 1.00 37.47 627 ALA A CA 1
ATOM 4660 C C . ALA A 1 627 ? 47.322 -1.003 -35.925 1.00 37.47 627 ALA A C 1
ATOM 4662 O O . ALA A 1 627 ? 46.342 -0.592 -36.542 1.00 37.47 627 ALA A O 1
ATOM 4663 N N . LEU A 1 628 ? 47.538 -0.681 -34.644 1.00 39.16 628 LEU A N 1
ATOM 4664 C CA . LEU A 1 628 ? 46.729 0.287 -33.892 1.00 39.16 628 LEU A CA 1
ATOM 4665 C C . LEU A 1 628 ? 46.916 1.717 -34.421 1.00 39.16 628 LEU A C 1
ATOM 4667 O O . LEU A 1 628 ? 45.930 2.413 -34.630 1.00 39.16 628 LEU A O 1
ATOM 4671 N N . GLU A 1 629 ? 48.149 2.136 -34.714 1.00 42.25 629 GLU A N 1
ATOM 4672 C CA . GLU A 1 629 ? 48.449 3.436 -35.333 1.00 42.25 629 GLU A CA 1
ATOM 4673 C C . GLU A 1 629 ? 47.920 3.538 -36.774 1.00 42.25 629 GLU A C 1
ATOM 4675 O O . GLU A 1 629 ? 47.522 4.620 -37.179 1.00 42.25 629 GLU A O 1
ATOM 4680 N N . PHE A 1 630 ? 47.825 2.442 -37.534 1.00 42.00 630 PHE A N 1
ATOM 4681 C CA . PHE A 1 630 ? 47.207 2.432 -38.868 1.00 42.00 630 PHE A CA 1
ATOM 4682 C C . PHE A 1 630 ? 45.672 2.516 -38.806 1.00 42.00 630 PHE A C 1
ATOM 4684 O O . PHE A 1 630 ? 45.063 3.252 -39.574 1.00 42.00 630 PHE A O 1
ATOM 4691 N N . VAL A 1 631 ? 45.033 1.816 -37.860 1.00 42.78 631 VAL A N 1
ATOM 4692 C CA . VAL A 1 631 ? 43.566 1.841 -37.678 1.00 42.78 631 VAL A CA 1
ATOM 4693 C C . VAL A 1 631 ? 43.083 3.131 -37.000 1.00 42.78 631 VAL A C 1
ATOM 4695 O O . VAL A 1 631 ? 41.972 3.582 -37.265 1.00 42.78 631 VAL A O 1
ATOM 4698 N N . VAL A 1 632 ? 43.895 3.742 -36.131 1.00 46.97 632 VAL A N 1
ATOM 4699 C CA . VAL A 1 632 ? 43.534 4.981 -35.417 1.00 46.97 632 VAL A CA 1
ATOM 4700 C C . VAL A 1 632 ? 44.080 6.237 -36.108 1.00 46.97 632 VAL A C 1
ATOM 4702 O O . VAL A 1 632 ? 43.410 7.273 -36.113 1.00 46.97 632 VAL A O 1
ATOM 4705 N N . GLY A 1 633 ? 45.256 6.153 -36.737 1.00 46.81 633 GLY A N 1
ATOM 4706 C CA . GLY A 1 633 ? 45.890 7.255 -37.469 1.00 46.81 633 GLY A CA 1
ATOM 4707 C C . GLY A 1 633 ? 45.179 7.621 -38.770 1.00 46.81 633 GLY A C 1
ATOM 4708 O O . GLY A 1 633 ? 45.259 8.774 -39.183 1.00 46.81 633 GLY A O 1
ATOM 4709 N N . ASP A 1 634 ? 44.410 6.692 -39.346 1.00 50.84 634 ASP A N 1
ATOM 4710 C CA . ASP A 1 634 ? 43.507 6.948 -40.473 1.00 50.84 634 ASP A CA 1
ATOM 4711 C C . ASP A 1 634 ? 42.031 6.826 -40.050 1.00 50.84 634 ASP A C 1
ATOM 4713 O O . ASP A 1 634 ? 41.175 6.345 -40.780 1.00 50.84 634 ASP A O 1
ATOM 4717 N N . SER A 1 635 ? 41.685 7.295 -38.844 1.00 51.78 635 SER A N 1
ATOM 4718 C CA . SER A 1 635 ? 40.280 7.477 -38.422 1.00 51.78 635 SER A CA 1
ATOM 4719 C C . SER A 1 635 ? 39.506 8.480 -39.301 1.00 51.78 635 SER A C 1
ATOM 4721 O O . SER A 1 635 ? 38.284 8.605 -39.182 1.00 51.78 635 SER A O 1
ATOM 4723 N N . ASN A 1 636 ? 40.208 9.160 -40.215 1.00 56.59 636 ASN A N 1
ATOM 4724 C CA . ASN A 1 636 ? 39.646 9.936 -41.313 1.00 56.59 636 ASN A CA 1
ATOM 4725 C C . ASN A 1 636 ? 39.373 9.125 -42.589 1.00 56.59 636 ASN A C 1
ATOM 4727 O O . ASN A 1 636 ? 38.752 9.684 -43.491 1.00 56.59 636 ASN A O 1
ATOM 4731 N N . ASP A 1 637 ? 39.746 7.844 -42.654 1.00 73.88 637 ASP A N 1
ATOM 4732 C CA . ASP A 1 637 ? 39.433 6.964 -43.776 1.00 73.88 637 ASP A CA 1
ATOM 4733 C C . ASP A 1 637 ? 37.909 6.837 -43.931 1.00 73.88 637 ASP A C 1
ATOM 4735 O O . ASP A 1 637 ? 37.188 6.220 -43.135 1.00 73.88 637 ASP A O 1
ATOM 4739 N N . GLU A 1 638 ? 37.409 7.450 -44.999 1.00 72.94 638 GLU A N 1
ATOM 4740 C CA . GLU A 1 638 ? 36.008 7.428 -45.396 1.00 72.94 638 GLU A CA 1
ATOM 4741 C C . GLU A 1 638 ? 35.482 5.997 -45.586 1.00 72.94 638 GLU A C 1
ATOM 4743 O O . GLU A 1 638 ? 34.302 5.743 -45.340 1.00 72.94 638 GLU A O 1
ATOM 4748 N N . ALA A 1 639 ? 36.326 5.033 -45.971 1.00 72.00 639 ALA A N 1
ATOM 4749 C CA . ALA A 1 639 ? 35.919 3.636 -46.097 1.00 72.00 639 ALA A CA 1
ATOM 4750 C C . ALA A 1 639 ? 35.591 3.016 -44.731 1.00 72.00 639 ALA A C 1
ATOM 4752 O O . ALA A 1 639 ? 34.572 2.331 -44.590 1.00 72.00 639 ALA A O 1
ATOM 4753 N N . PHE A 1 640 ? 36.401 3.304 -43.709 1.00 72.81 640 PHE A N 1
ATOM 4754 C CA . PHE A 1 640 ? 36.161 2.843 -42.344 1.00 72.81 640 PHE A CA 1
ATOM 4755 C C . PHE A 1 640 ? 34.898 3.480 -41.745 1.00 72.81 640 PHE A C 1
ATOM 4757 O O . PHE A 1 640 ? 34.039 2.768 -41.214 1.00 72.81 640 PHE A O 1
ATOM 4764 N N . LYS A 1 641 ? 34.722 4.800 -41.912 1.00 74.44 641 LYS A N 1
ATOM 4765 C CA . LYS A 1 641 ? 33.510 5.521 -41.473 1.00 74.44 641 LYS A CA 1
ATOM 4766 C C . LYS A 1 641 ? 32.242 4.965 -42.128 1.00 74.44 641 LYS A C 1
ATOM 4768 O O . LYS A 1 641 ? 31.264 4.695 -41.428 1.00 74.44 641 LYS A O 1
ATOM 4773 N N . ARG A 1 642 ? 32.268 4.717 -43.445 1.00 77.75 642 ARG A N 1
ATOM 4774 C CA . ARG A 1 642 ? 31.156 4.084 -44.183 1.00 77.75 642 ARG A CA 1
ATOM 4775 C C . ARG A 1 642 ? 30.879 2.665 -43.696 1.00 77.75 642 ARG A C 1
ATOM 4777 O O . ARG A 1 642 ? 29.717 2.272 -43.601 1.00 77.75 642 ARG A O 1
ATOM 4784 N N . GLY A 1 643 ? 31.922 1.905 -43.360 1.00 76.12 643 GLY A N 1
ATOM 4785 C CA . GLY A 1 643 ? 31.796 0.595 -42.727 1.00 76.12 643 GLY A CA 1
ATOM 4786 C C . GLY A 1 643 ? 31.024 0.688 -41.411 1.00 76.12 643 GLY A C 1
ATOM 4787 O O . GLY A 1 643 ? 29.960 0.086 -41.283 1.00 76.12 643 GLY A O 1
ATOM 4788 N N . LEU A 1 644 ? 31.492 1.509 -40.465 1.00 76.75 644 LEU A N 1
ATOM 4789 C CA . LEU A 1 644 ? 30.816 1.732 -39.179 1.00 76.75 644 LEU A CA 1
ATOM 4790 C C . LEU A 1 644 ? 29.374 2.214 -39.341 1.00 76.75 644 LEU A C 1
ATOM 4792 O O . LEU A 1 644 ? 28.485 1.751 -38.625 1.00 76.75 644 LEU A O 1
ATOM 4796 N N . GLU A 1 645 ? 29.117 3.086 -40.310 1.00 85.25 645 GLU A N 1
ATOM 4797 C CA . GLU A 1 645 ? 27.771 3.531 -40.645 1.00 85.25 645 GLU A CA 1
ATOM 4798 C C . GLU A 1 645 ? 26.878 2.370 -41.107 1.00 85.25 645 GLU A C 1
ATOM 4800 O O . GLU A 1 645 ? 25.760 2.216 -40.610 1.00 85.25 645 GLU A O 1
ATOM 4805 N N . GLN A 1 646 ? 27.339 1.522 -42.032 1.00 84.56 646 GLN A N 1
ATOM 4806 C CA . GLN A 1 646 ? 26.560 0.370 -42.500 1.00 84.56 646 GLN A CA 1
ATOM 4807 C C . GLN A 1 646 ? 26.239 -0.602 -41.362 1.00 84.56 646 GLN A C 1
ATOM 4809 O O . GLN A 1 646 ? 25.126 -1.141 -41.299 1.00 84.56 646 GLN A O 1
ATOM 4814 N N . ILE A 1 647 ? 27.179 -0.786 -40.435 1.00 82.38 647 ILE A N 1
ATOM 4815 C CA . ILE A 1 647 ? 26.986 -1.613 -39.244 1.00 82.38 647 ILE A CA 1
ATOM 4816 C C . ILE A 1 647 ? 25.957 -0.975 -38.325 1.00 82.38 647 ILE A C 1
ATOM 4818 O O . ILE A 1 647 ? 24.999 -1.643 -37.940 1.00 82.38 647 ILE A O 1
ATOM 4822 N N . ALA A 1 648 ? 26.097 0.318 -38.030 1.00 85.38 648 ALA A N 1
ATOM 4823 C CA . ALA A 1 648 ? 25.161 1.063 -37.201 1.00 85.38 648 ALA A CA 1
ATOM 4824 C C . ALA A 1 648 ? 23.740 0.977 -37.771 1.00 85.38 648 ALA A C 1
ATOM 4826 O O . ALA A 1 648 ? 22.812 0.566 -37.075 1.00 85.38 648 ALA A O 1
ATOM 4827 N N . ARG A 1 649 ? 23.586 1.248 -39.077 1.00 89.31 649 ARG A N 1
ATOM 4828 C CA . ARG A 1 649 ? 22.317 1.133 -39.812 1.00 89.31 649 ARG A CA 1
ATOM 4829 C C . ARG A 1 649 ? 21.745 -0.279 -39.769 1.00 89.31 649 ARG A C 1
ATOM 4831 O O . ARG A 1 649 ? 20.526 -0.426 -39.800 1.00 89.31 649 ARG A O 1
ATOM 4838 N N . SER A 1 650 ? 22.590 -1.303 -39.730 1.00 87.31 650 SER A N 1
ATOM 4839 C CA . SER A 1 650 ? 22.154 -2.698 -39.656 1.00 87.31 650 SER A CA 1
ATOM 4840 C C . SER A 1 650 ? 21.778 -3.115 -38.241 1.00 87.31 650 SER A C 1
ATOM 4842 O O . SER A 1 650 ? 20.811 -3.847 -38.067 1.00 87.31 650 SER A O 1
ATOM 4844 N N . LEU A 1 651 ? 22.462 -2.603 -37.221 1.00 87.81 651 LEU A N 1
ATOM 4845 C CA . LEU A 1 651 ? 22.098 -2.844 -35.828 1.00 87.81 651 LEU A CA 1
ATOM 4846 C C . LEU A 1 651 ? 20.745 -2.227 -35.477 1.00 87.81 651 LEU A C 1
ATOM 4848 O O . LEU A 1 651 ? 19.956 -2.870 -34.791 1.00 87.81 651 LEU A O 1
ATOM 4852 N N . VAL A 1 652 ? 20.436 -1.039 -36.002 1.00 90.50 652 VAL A N 1
ATOM 4853 C CA . VAL A 1 652 ? 19.131 -0.385 -35.788 1.00 90.50 652 VAL A CA 1
ATOM 4854 C C . VAL A 1 652 ? 18.032 -0.882 -36.740 1.00 90.50 652 VAL A C 1
ATOM 4856 O O . VAL A 1 652 ? 16.859 -0.572 -36.540 1.00 90.50 652 VAL A O 1
ATOM 4859 N N . ASN A 1 653 ? 18.375 -1.660 -37.778 1.00 90.69 653 ASN A N 1
ATOM 4860 C CA . ASN A 1 653 ? 17.417 -2.176 -38.758 1.00 90.69 653 ASN A CA 1
ATOM 4861 C C . ASN A 1 653 ? 17.552 -3.701 -38.954 1.00 90.69 653 ASN A C 1
ATOM 4863 O O . ASN A 1 653 ? 18.440 -4.157 -39.685 1.00 90.69 653 ASN A O 1
ATOM 4867 N N . PRO A 1 654 ? 16.616 -4.509 -38.417 1.00 86.62 654 PRO A N 1
ATOM 4868 C CA . PRO A 1 654 ? 16.705 -5.967 -38.492 1.00 86.62 654 PRO A CA 1
ATOM 4869 C C . PRO A 1 654 ? 16.669 -6.517 -39.924 1.00 86.62 654 PRO A C 1
ATOM 4871 O O . PRO A 1 654 ? 17.264 -7.560 -40.193 1.00 86.62 654 PRO A O 1
ATOM 4874 N N . ALA A 1 655 ? 16.020 -5.826 -40.870 1.00 88.25 655 ALA A N 1
ATOM 4875 C CA . ALA A 1 655 ? 16.006 -6.248 -42.270 1.00 88.25 655 ALA A CA 1
ATOM 4876 C C . ALA A 1 655 ? 17.388 -6.092 -42.925 1.00 88.25 655 ALA A C 1
ATOM 4878 O O . ALA A 1 655 ? 17.803 -6.953 -43.701 1.00 88.25 655 ALA A O 1
ATOM 4879 N N . LYS A 1 656 ? 18.130 -5.031 -42.579 1.00 88.25 656 LYS A N 1
ATOM 4880 C CA . LYS A 1 656 ? 19.515 -4.837 -43.036 1.00 88.25 656 LYS A CA 1
ATOM 4881 C C . LYS A 1 656 ? 20.466 -5.836 -42.377 1.00 88.25 656 LYS A C 1
ATOM 4883 O O . LYS A 1 656 ? 21.300 -6.416 -43.066 1.00 88.25 656 LYS A O 1
ATOM 4888 N N . PHE A 1 657 ? 20.273 -6.134 -41.090 1.00 85.19 657 PHE A N 1
ATOM 4889 C CA . PHE A 1 657 ? 21.036 -7.181 -40.405 1.00 85.19 657 PHE A CA 1
ATOM 4890 C C . PHE A 1 657 ? 20.851 -8.570 -41.033 1.00 85.19 657 PHE A C 1
ATOM 4892 O O . PHE A 1 657 ? 21.822 -9.301 -41.220 1.00 85.19 657 PHE A O 1
ATOM 4899 N N . ALA A 1 658 ? 19.621 -8.927 -41.417 1.00 82.00 658 ALA A N 1
ATOM 4900 C CA . ALA A 1 658 ? 19.356 -10.186 -42.109 1.00 82.00 658 ALA A CA 1
ATOM 4901 C C . ALA A 1 658 ? 20.090 -10.273 -43.460 1.00 82.00 658 ALA A C 1
ATOM 4903 O O . ALA A 1 658 ? 20.611 -11.334 -43.794 1.00 82.00 658 ALA A O 1
ATOM 4904 N N . ARG A 1 659 ? 20.188 -9.160 -44.204 1.00 83.12 659 ARG A N 1
ATOM 4905 C CA . ARG A 1 659 ? 20.969 -9.093 -45.452 1.00 83.12 659 ARG A CA 1
ATOM 4906 C C . ARG A 1 659 ? 22.470 -9.258 -45.200 1.00 83.12 659 ARG A C 1
ATOM 4908 O O . ARG A 1 659 ? 23.106 -10.014 -45.922 1.00 83.12 659 ARG A O 1
ATOM 4915 N N . LEU A 1 660 ? 23.024 -8.637 -44.152 1.00 78.31 660 LEU A N 1
ATOM 4916 C CA . LEU A 1 660 ? 24.433 -8.838 -43.772 1.00 78.31 660 LEU A CA 1
ATOM 4917 C C . LEU A 1 660 ? 24.744 -10.306 -43.443 1.00 78.31 660 LEU A C 1
ATOM 4919 O O . LEU A 1 660 ? 25.767 -10.835 -43.867 1.00 78.31 660 LEU A O 1
ATOM 4923 N N . GLN A 1 661 ? 23.846 -10.987 -42.728 1.00 77.81 661 GLN A N 1
ATOM 4924 C CA . GLN A 1 661 ? 23.986 -12.417 -42.429 1.00 77.81 661 GLN A CA 1
ATOM 4925 C C . GLN A 1 661 ? 23.885 -13.289 -43.688 1.00 77.81 661 GLN A C 1
ATOM 4927 O O . GLN A 1 661 ? 24.611 -14.270 -43.812 1.00 77.81 661 GLN A O 1
ATOM 4932 N N . GLN A 1 662 ? 23.019 -12.925 -44.640 1.00 75.19 662 GLN A N 1
ATOM 4933 C CA . GLN A 1 662 ? 22.915 -13.618 -45.928 1.00 75.19 662 GLN A CA 1
ATOM 4934 C C . GLN A 1 662 ? 24.179 -13.455 -46.777 1.00 75.19 662 GLN A C 1
ATOM 4936 O O . GLN A 1 662 ? 24.600 -14.424 -47.399 1.00 75.19 662 GLN A O 1
ATOM 4941 N N . LEU A 1 663 ? 24.807 -12.275 -46.762 1.00 66.19 663 LEU A N 1
ATOM 4942 C CA . LEU A 1 663 ? 26.070 -12.033 -47.467 1.00 66.19 663 LEU A CA 1
ATOM 4943 C C . LEU A 1 663 ? 27.214 -12.874 -46.888 1.00 66.19 663 LEU A C 1
ATOM 4945 O O . LEU A 1 663 ? 27.953 -13.487 -47.647 1.00 66.19 663 LEU A O 1
ATOM 4949 N N . LYS A 1 664 ? 27.281 -13.003 -45.558 1.00 65.00 664 LYS A N 1
ATOM 4950 C CA . LYS A 1 664 ? 28.257 -13.862 -44.865 1.00 65.00 664 LYS A CA 1
ATOM 4951 C C . LYS A 1 664 ? 28.028 -15.366 -45.092 1.00 65.00 664 LYS A C 1
ATOM 4953 O O . LYS A 1 664 ? 28.925 -16.174 -44.877 1.00 65.00 664 LYS A O 1
ATOM 4958 N N . ALA A 1 665 ? 26.810 -15.761 -45.468 1.00 60.06 665 ALA A N 1
ATOM 4959 C CA . ALA A 1 665 ? 26.458 -17.153 -45.750 1.00 60.06 665 ALA A CA 1
ATOM 4960 C C . ALA A 1 665 ? 26.776 -17.577 -47.196 1.00 60.06 665 ALA A C 1
ATOM 4962 O O . ALA A 1 665 ? 26.584 -18.744 -47.545 1.00 60.06 665 ALA A O 1
ATOM 4963 N N . LEU A 1 666 ? 27.245 -16.653 -48.042 1.00 47.66 666 LEU A N 1
ATOM 4964 C CA . LEU A 1 666 ? 27.721 -16.984 -49.379 1.00 47.66 666 LEU A CA 1
ATOM 4965 C C . LEU A 1 666 ? 29.058 -17.745 -49.277 1.00 47.66 666 LEU A C 1
ATOM 4967 O O . LEU A 1 666 ? 29.874 -17.438 -48.410 1.00 47.66 666 LEU A O 1
ATOM 4971 N N . PRO A 1 667 ? 29.313 -18.750 -50.137 1.00 55.31 667 PRO A N 1
ATOM 4972 C CA . PRO A 1 667 ? 30.615 -19.409 -50.201 1.00 55.31 667 PRO A CA 1
ATOM 4973 C C . PRO A 1 667 ? 31.725 -18.370 -50.395 1.00 55.31 667 PRO A C 1
ATOM 4975 O O . PRO A 1 667 ? 31.528 -17.429 -51.160 1.00 55.31 667 PRO A O 1
ATOM 4978 N N . ALA A 1 668 ? 32.900 -18.564 -49.787 1.00 55.28 668 ALA A N 1
ATOM 4979 C CA . ALA A 1 668 ? 34.025 -17.622 -49.885 1.00 55.28 668 ALA A CA 1
ATOM 4980 C C . ALA A 1 668 ? 34.364 -17.222 -51.341 1.00 55.28 668 ALA A C 1
ATOM 4982 O O . ALA A 1 668 ? 34.743 -16.089 -51.605 1.00 55.28 668 ALA A O 1
ATOM 4983 N N . SER A 1 669 ? 34.145 -18.123 -52.308 1.00 40.81 669 SER A N 1
ATOM 4984 C CA . SER A 1 669 ? 34.317 -17.866 -53.747 1.00 40.81 669 SER A CA 1
ATOM 4985 C C . SER A 1 669 ? 33.287 -16.899 -54.355 1.00 40.81 669 SER A C 1
ATOM 4987 O O . SER A 1 669 ? 33.576 -16.237 -55.347 1.00 40.81 669 SER A O 1
ATOM 4989 N N . VAL A 1 670 ? 32.083 -16.820 -53.785 1.00 43.16 670 VAL A N 1
ATOM 4990 C CA . VAL A 1 670 ? 31.016 -15.878 -54.164 1.00 43.16 670 VAL A CA 1
ATOM 4991 C C . VAL A 1 670 ? 31.150 -14.572 -53.381 1.00 43.16 670 VAL A C 1
ATOM 4993 O O . VAL A 1 670 ? 30.803 -13.524 -53.905 1.00 43.16 670 VAL A O 1
ATOM 4996 N N . GLU A 1 671 ? 31.705 -14.610 -52.170 1.00 43.41 671 GLU A N 1
ATOM 4997 C CA . GLU A 1 671 ? 31.999 -13.426 -51.353 1.00 43.41 671 GLU A CA 1
ATOM 4998 C C . GLU A 1 671 ? 33.034 -12.523 -52.048 1.00 43.41 671 GLU A C 1
ATOM 5000 O O . GLU A 1 671 ? 32.802 -11.325 -52.200 1.00 43.41 671 GLU A O 1
ATOM 5005 N N . THR A 1 672 ? 34.100 -13.097 -52.620 1.00 39.09 672 THR A N 1
ATOM 5006 C CA . THR A 1 672 ? 35.070 -12.353 -53.446 1.00 39.09 672 THR A CA 1
ATOM 5007 C C . THR A 1 672 ? 34.435 -11.825 -54.743 1.00 39.09 672 THR A C 1
ATOM 5009 O O . THR A 1 672 ? 34.675 -10.686 -55.132 1.00 39.09 672 THR A O 1
ATOM 5012 N N . ALA A 1 673 ? 33.559 -12.598 -55.397 1.00 31.95 673 ALA A N 1
ATOM 5013 C CA . ALA A 1 673 ? 32.890 -12.182 -56.637 1.00 31.95 673 ALA A CA 1
ATOM 5014 C C . ALA A 1 673 ? 31.819 -11.092 -56.418 1.00 31.95 673 ALA A C 1
ATOM 5016 O O . ALA A 1 673 ? 31.715 -10.158 -57.210 1.00 31.95 673 ALA A O 1
ATOM 5017 N N . ALA A 1 674 ? 31.049 -11.172 -55.330 1.00 36.59 674 ALA A N 1
ATOM 5018 C CA . ALA A 1 674 ? 30.055 -10.177 -54.934 1.00 36.59 674 ALA A CA 1
ATOM 5019 C C . ALA A 1 674 ? 30.705 -8.893 -54.402 1.00 36.59 674 ALA A C 1
ATOM 5021 O O . ALA A 1 674 ? 30.131 -7.821 -54.561 1.00 36.59 674 ALA A O 1
ATOM 5022 N N . THR A 1 675 ? 31.909 -8.975 -53.832 1.00 38.97 675 THR A N 1
ATOM 5023 C CA . THR A 1 675 ? 32.688 -7.802 -53.404 1.00 38.97 675 THR A CA 1
ATOM 5024 C C . THR A 1 675 ? 33.344 -7.108 -54.601 1.00 38.97 675 THR A C 1
ATOM 5026 O O . THR A 1 675 ? 33.278 -5.885 -54.713 1.00 38.97 675 THR A O 1
ATOM 5029 N N . ILE A 1 676 ? 33.837 -7.874 -55.582 1.00 34.00 676 ILE A N 1
ATOM 5030 C CA . ILE A 1 676 ? 34.333 -7.340 -56.862 1.00 34.00 676 ILE A CA 1
ATOM 5031 C C . ILE A 1 676 ? 33.197 -6.707 -57.692 1.00 34.00 676 ILE A C 1
ATOM 5033 O O . ILE A 1 676 ? 33.392 -5.653 -58.292 1.00 34.00 676 ILE A O 1
ATOM 5037 N N . LEU A 1 677 ? 31.991 -7.287 -57.693 1.00 34.03 677 LEU A N 1
ATOM 5038 C CA . LEU A 1 677 ? 30.825 -6.728 -58.400 1.00 34.03 677 LEU A CA 1
ATOM 5039 C C . LEU A 1 677 ? 30.094 -5.628 -57.599 1.00 34.03 677 LEU A C 1
ATOM 5041 O O . LEU A 1 677 ? 29.485 -4.727 -58.181 1.00 34.03 677 LEU A O 1
ATOM 5045 N N . GLY A 1 678 ? 30.173 -5.660 -56.267 1.00 41.94 678 GLY A N 1
ATOM 5046 C CA . GLY A 1 678 ? 29.479 -4.755 -55.343 1.00 41.94 678 GLY A CA 1
ATOM 5047 C C . GLY A 1 678 ? 30.107 -3.369 -55.201 1.00 41.94 678 GLY A C 1
ATOM 5048 O O . GLY A 1 678 ? 29.434 -2.451 -54.737 1.00 41.94 678 GLY A O 1
ATOM 5049 N N . VAL A 1 679 ? 31.350 -3.185 -55.655 1.00 38.16 679 VAL A N 1
ATOM 5050 C CA . VAL A 1 679 ? 32.027 -1.876 -55.676 1.00 38.16 679 VAL A CA 1
ATOM 5051 C C . VAL A 1 679 ? 31.718 -1.074 -56.957 1.00 38.16 679 VAL A C 1
ATOM 5053 O O . VAL A 1 679 ? 31.973 0.126 -56.984 1.00 38.16 679 VAL A O 1
ATOM 5056 N N . MET A 1 680 ? 31.078 -1.664 -57.983 1.00 32.28 680 MET A N 1
ATOM 5057 C CA . MET A 1 680 ? 30.689 -0.921 -59.202 1.00 32.28 680 MET A CA 1
ATOM 5058 C C . MET A 1 680 ? 29.237 -1.097 -59.695 1.00 32.28 680 MET A C 1
ATOM 5060 O O . MET A 1 680 ? 28.771 -0.244 -60.442 1.00 32.28 680 MET A O 1
ATOM 5064 N N . GLY A 1 681 ? 28.478 -2.131 -59.303 1.00 36.91 681 GLY A N 1
ATOM 5065 C CA . GLY A 1 681 ? 27.213 -2.454 -59.999 1.00 36.91 681 GLY A CA 1
ATOM 5066 C C . GLY A 1 681 ? 25.883 -2.074 -59.326 1.00 36.91 681 GLY A C 1
ATOM 5067 O O . GLY A 1 681 ? 24.889 -1.849 -60.015 1.00 36.91 681 GLY A O 1
ATOM 5068 N N . ALA A 1 682 ? 25.803 -2.013 -57.993 1.00 38.84 682 ALA A N 1
ATOM 5069 C CA . ALA A 1 682 ? 24.502 -2.131 -57.309 1.00 38.84 682 ALA A CA 1
ATOM 5070 C C . ALA A 1 682 ? 23.735 -0.815 -57.042 1.00 38.84 682 ALA A C 1
ATOM 5072 O O . ALA A 1 682 ? 22.627 -0.869 -56.514 1.00 38.84 682 ALA A O 1
ATOM 5073 N N . LEU A 1 683 ? 24.270 0.354 -57.416 1.00 37.91 683 LEU A N 1
ATOM 5074 C CA . LEU A 1 683 ? 23.570 1.647 -57.271 1.00 37.91 683 LEU A CA 1
ATOM 5075 C C . LEU A 1 683 ? 23.203 2.324 -58.604 1.00 37.91 683 LEU A C 1
ATOM 5077 O O . LEU A 1 683 ? 22.350 3.204 -58.597 1.00 37.91 683 LEU A O 1
ATOM 5081 N N . GLN A 1 684 ? 23.748 1.886 -59.747 1.00 37.44 684 GLN A N 1
ATOM 5082 C CA . GLN A 1 684 ? 23.390 2.442 -61.067 1.00 37.44 684 GLN A CA 1
ATOM 5083 C C . GLN A 1 684 ? 22.319 1.636 -61.824 1.00 37.44 684 GLN A C 1
ATOM 5085 O O . GLN A 1 684 ? 21.585 2.209 -62.623 1.00 37.44 684 GLN A O 1
ATOM 5090 N N . ALA A 1 685 ? 22.148 0.338 -61.551 1.00 37.66 685 ALA A N 1
ATOM 5091 C CA . ALA A 1 685 ? 21.186 -0.487 -62.294 1.00 37.66 685 ALA A CA 1
ATOM 5092 C C . ALA A 1 685 ? 19.717 -0.333 -61.835 1.00 37.66 685 ALA A C 1
ATOM 5094 O O . ALA A 1 685 ? 18.810 -0.743 -62.552 1.00 37.66 685 ALA A O 1
ATOM 5095 N N . GLY A 1 686 ? 19.464 0.276 -60.669 1.00 38.25 686 GLY A N 1
ATOM 5096 C CA . GLY A 1 686 ? 18.107 0.472 -60.139 1.00 38.25 686 GLY A CA 1
ATOM 5097 C C . GLY A 1 686 ? 17.367 1.706 -60.670 1.00 38.25 686 GLY A C 1
ATOM 5098 O O . GLY A 1 686 ? 16.148 1.731 -60.607 1.00 38.25 686 GLY A O 1
ATOM 5099 N N . GLN A 1 687 ? 18.074 2.709 -61.208 1.00 35.50 687 GLN A N 1
ATOM 5100 C CA . GLN A 1 687 ? 17.461 3.939 -61.746 1.00 35.50 687 GLN A CA 1
ATOM 5101 C C . GLN A 1 687 ? 17.354 3.964 -63.278 1.00 35.50 687 GLN A C 1
ATOM 5103 O O . GLN A 1 687 ? 16.646 4.804 -63.821 1.00 35.50 687 GLN A O 1
ATOM 5108 N N . ILE A 1 688 ? 18.009 3.040 -63.989 1.00 38.09 688 ILE A N 1
ATOM 5109 C CA . ILE A 1 688 ? 17.933 2.961 -65.460 1.00 38.09 688 ILE A CA 1
ATOM 5110 C C . ILE A 1 688 ? 16.784 2.040 -65.918 1.00 38.09 688 ILE A C 1
ATOM 5112 O O . ILE A 1 688 ? 16.295 2.179 -67.035 1.00 38.09 688 ILE A O 1
ATOM 5116 N N . ALA A 1 689 ? 16.279 1.158 -65.049 1.00 38.91 689 ALA A N 1
ATOM 5117 C CA . ALA A 1 689 ? 15.177 0.250 -65.381 1.00 38.91 689 ALA A CA 1
ATOM 5118 C C . ALA A 1 689 ? 13.763 0.863 -65.245 1.00 38.91 689 ALA A C 1
ATOM 5120 O O . ALA A 1 689 ? 12.803 0.199 -65.608 1.00 38.91 689 ALA A O 1
ATOM 5121 N N . GLU A 1 690 ? 13.616 2.110 -64.774 1.00 38.81 690 GLU A N 1
ATOM 5122 C CA . GLU A 1 690 ? 12.305 2.785 -64.617 1.00 38.81 690 GLU A CA 1
ATOM 5123 C C . GLU A 1 690 ? 12.080 3.957 -65.599 1.00 38.81 690 GLU A C 1
ATOM 5125 O O . GLU A 1 690 ? 11.047 4.616 -65.558 1.00 38.81 690 GLU A O 1
ATOM 5130 N N . VAL A 1 691 ? 13.017 4.204 -66.528 1.00 41.59 691 VAL A N 1
ATOM 5131 C CA . VAL A 1 691 ? 12.867 5.195 -67.625 1.00 41.59 691 VAL A CA 1
ATOM 5132 C C . VAL A 1 691 ? 12.787 4.506 -69.002 1.00 41.59 691 VAL A C 1
ATOM 5134 O O . VAL A 1 691 ? 12.820 5.145 -70.049 1.00 41.59 691 VAL A O 1
ATOM 5137 N N . GLY A 1 692 ? 12.641 3.180 -69.022 1.00 48.00 692 GLY A N 1
ATOM 5138 C CA . GLY A 1 692 ? 12.592 2.385 -70.249 1.00 48.00 692 GLY A CA 1
ATOM 5139 C C . GLY A 1 692 ? 11.779 1.100 -70.113 1.00 48.00 692 GLY A C 1
ATOM 5140 O O . GLY A 1 692 ? 12.268 0.045 -70.508 1.00 48.00 692 GLY A O 1
ATOM 5141 N N . SER A 1 693 ? 10.571 1.184 -69.552 1.00 38.06 693 SER A N 1
ATOM 5142 C CA . SER A 1 693 ? 9.495 0.194 -69.723 1.00 38.06 693 SER A CA 1
ATOM 5143 C C . SER A 1 693 ? 8.137 0.839 -69.507 1.00 38.06 693 SER A C 1
ATOM 5145 O O . SER A 1 693 ? 7.977 1.428 -68.413 1.00 38.06 693 SER A O 1
#

Mean predicted aligned error: 17.98 Å

Radius of gyration: 38.67 Å; Cα contacts (8 Å, |Δi|>4): 660; chains: 1; bounding box: 103×99×118 Å

Sequence (693 aa):
MPVSPQVQERGALSKDEAEQLFAEIAAVTDSVGRLKEPQAVGVTGPSQTVIGEPIVTQPAQAGEAVLPGPSPGFLSNVLAGSVQDPETKKRLFAAALFPGDVAETGTVSDERLATFSVTDTGDVVYRDENGELREAKGTDIAANLGRFAAFTPEMVGGTAGAIAGGPVGAAIGAAGGAAAKKIFANTVLDEPQTAAQNAVDIGIEAALSFAGERVGEAATRTVRAATGRRGDVILGSQASAVNPKRIKAEIDRFEQATGVKLDVAQASGLASMHGLRKVIANFPGVGQDIMRANRDLQLGQSEQAVQRLMDALINAGDSVPAAARAGNLADQAIQLSRMQRAQATRPLYDQAYETAGAVDVSDIVGKLDETIASAAKGTQARLRAVRRDIVRKEGPVTDLRTLHNIRKELNDKILKATKGGDDQLAFHLRDVRRTFDEALDRDAPDVWHEAQAKWGELSETLVNPLKDGIVGDLARVKGKGAQKVQALASRWLTGQNTSPQQVRALRHTIQRQPGGRDTWRGLVRGRMAEALNKAMTETQGDGVVNIAGKFRQQLYGSPQKKAVMGAALPHDVADAFDTTMKAFDLLRRASEGGSHTAWMQQAVEGLKQGSKFAGLQNVTEHPVRSALEFVVGDSNDEAFKRGLEQIARSLVNPAKFARLQQLKALPASVETAATILGVMGALQAGQIAEVGS

Solvent-accessible surface area (backbone atoms only — not comparable to full-atom values): 38870 Å² total; per-residue (Å²): 134,90,80,83,95,82,89,84,85,80,78,78,78,51,72,66,60,52,53,52,53,52,51,54,53,51,56,56,56,60,65,64,69,75,78,79,81,88,83,86,80,87,82,88,81,85,91,80,91,81,90,79,81,89,77,87,69,77,80,72,79,79,72,81,72,72,38,85,27,73,61,36,51,50,66,41,43,40,53,38,51,72,49,84,52,67,68,62,30,46,51,41,47,47,39,46,68,39,50,65,45,29,72,75,68,75,41,65,50,70,73,64,55,67,37,44,48,69,48,100,87,71,47,52,30,31,48,48,98,85,68,48,45,20,32,49,56,23,89,49,74,54,41,60,53,25,51,60,69,60,73,62,80,81,78,66,70,69,59,62,44,61,76,72,51,50,79,63,33,59,55,54,59,60,60,56,54,61,56,55,52,52,53,54,49,58,74,74,64,82,67,90,80,75,78,78,76,74,35,78,78,66,48,77,70,53,61,74,74,62,88,46,87,76,60,40,56,56,42,50,50,52,46,44,71,74,52,40,90,56,52,62,52,61,58,47,56,58,60,70,66,60,53,56,68,58,35,43,54,48,23,54,49,40,24,73,70,34,57,34,72,53,32,47,31,39,51,59,69,40,69,68,43,38,50,52,51,52,54,38,50,69,40,88,55,67,20,17,51,51,48,49,55,54,46,56,52,40,49,56,25,42,52,54,34,52,48,51,57,44,51,75,32,45,90,17,62,64,39,58,63,13,21,45,45,42,12,49,42,29,39,48,49,47,50,51,34,50,49,50,42,49,62,72,30,41,65,38,45,53,52,21,49,74,69,39,60,78,35,73,49,63,67,41,53,52,49,46,52,54,49,38,73,74,41,57,75,77,48,24,61,56,49,52,49,57,47,46,76,41,45,43,98,92,41,71,62,27,50,59,60,62,51,53,50,51,53,52,53,48,53,53,51,29,52,50,25,52,75,69,69,36,54,67,53,21,50,53,48,50,54,47,46,49,44,44,51,53,38,49,68,70,52,50,42,72,48,39,56,52,24,51,52,52,44,49,54,38,35,62,70,53,32,45,61,39,53,77,32,74,37,24,54,36,30,72,37,43,92,67,46,36,66,56,35,42,53,52,52,38,54,46,50,50,26,83,88,38,54,36,65,56,40,37,53,44,50,54,55,33,44,73,39,91,71,16,58,33,23,51,33,7,43,54,39,46,42,49,52,52,32,43,50,50,21,66,66,60,68,51,86,103,43,85,81,54,38,48,34,40,30,33,44,60,48,49,61,41,76,56,14,38,45,20,40,55,37,63,41,56,77,93,48,39,62,55,51,54,52,41,46,49,53,21,48,33,52,37,74,57,47,79,86,61,62,69,65,60,55,49,50,50,55,55,46,52,52,62,64,70,52,75,64,88,84,55,89,82,70,64,92,51,65,69,53,51,52,20,41,53,62,50,70,43,69,78,39,63,67,59,53,52,48,47,30,56,49,39,55,18,38,69,27,57,72,50,38,42,50,55,53,53,55,70,67,42,57,73,78,49,42,56,51,49,52,67,46,58,78,76,47,78,78,64,64,74,69,60,64,74,81,71,118

Secondary structure (DSSP, 8-state):
-PPP------PPPPHHHHHHHHHHHHHHHHHHHT---PPP----------------------PPPPEEPPP--HHHHHHHHH---HHHHHHHHHHHH-HHHHHHHSS--HHHHHTEEE-TTS-EEEE-TTS-EEETT-SSHHHHHHHHHHS--TTSSHHHHHHHHHHHHHHHHHHHHHHHHHHHHHTTS-PPPPTTSSTTSSHHHHTTT---HHHHHHHHHHHHHHHGGGHHHHHHHHHHT--HHHHHHHHHHHHHHHS----HHHHHT-HHHHHHHHHHHHSTTHHHHHHHHHHHHHHHHHHHHHHHHHHTTTTS--HHHHHHHHHHHHHHHHHHHHHHHHHHHHHHHHHHHHH------HHHHHHHHHHHHHS-HHHHHHHHHHHHHHEETTEE---HHHHHHHHHHHHHHHHHHHHTT-HHHHHHHHHHHHHHHHHHHHHS-HHHHHHHHHHHHHIIIIIHHHHSSHHHHHHHHTTS-HHHHHHHHHHHHTTSS--HHHHHHHHHHHHTSTTHHHHHHHHHHHHHHHHHHHHHH---TT----HHHHHHHHHHSSHHHHHHHHHHS-HHHHHHHHHHHHHHHHHHHHS--S-HHHHHHHHHHHHHHHT--TT-TTS-SSHHHHHHHHHHHTTT-HHHHHHHHHHHHHHS-HHHHHHHHHHHTS-HHHHHHHHHHHTTSTTTHHHHTTS--

Foldseek 3Di:
DDDDPDPPDDDDDDPVRVVVVVVVVVVVVVVVVPPDDDDDDDDDDDDDDDDDDDDPDDDDPPPQDAAADDALDLVLLLVLLQDPDLLVNLQSLLCSVCVVCCVVPVGHDPVSSVQWDQDPVRFIWGQDPVRHIYGSHGDDPSSVVSVVVSPDDPPPPPPVQPVPDHPVSVVVVVVVVVVVVVVVCCVPPDDDDDPQPVLLQQPDLVLLDFDDPPSVVVSVVVCCVQPPPCSCVVVVVVVVVQDLVQLVVQQVVLCVLQVQRAFSLLSVVDPSSLVLLLSQCPQDDLSVVLSVVSVVVNVVSLVVSLVVLLVVLPVQPALLVLLLVLLVLLVVLLVVLVVVLCVVLVVLVVVQQVPFDFFDCPQLLVLLVVLLVPDDPVLNVVSVVLNCLQQPPVGGRRRLVSLVVSLVVLVVVLVVCVVVVVVSSNVSSVVSSVSSVVSCVVRTDPSVVVSVVSSVVSCVVRNCCSCVALSVVSNVCNPVGSVVSLVSLLVQLQQPPHFLVSLLVSLVSQVPDVCSSSSLSSSLSSNLVVQQVCQVPPDDVVFDRLSLQSSLCSQPVDPRSLSNNLSSDDPSSNVSVVSSSSSSVSSVSSGSPDPSVVVSVVVVVVVVVVSPPPPCPPPDPPPSSVSSCVCVVPSVPPVVSVSSNLVSVCSRPSVSVVVVVVLVPDPPVVNVVCVVCVVPPDPPVVVVVVVPD

pLDDT: mean 73.56, std 24.91, range [26.44, 98.5]

Nearest PDB structures (foldseek):
  8qae-assembly1_A  TM=1.780E-01  e=6.584E+00  synthetic construct
  9jr3-assembly1_R  TM=1.508E-01  e=8.200E+00  Homo sapiens